Protein AF-0000000084267473 (afdb_homodimer)

Organism: NCBI:txid329571

Radius of gyration: 30.65 Å; Cα contacts (8 Å, |Δi|>4): 1221; chains: 2; bounding box: 69×88×75 Å

Foldseek 3Di:
DDAAEEEEEALDVVVVVVLCVLCVVDRHHYHYHNDLVSVVVCVVPDPHQEYEAEQDDPPQGRLNSLLVQCVDPVRVLRAYEYEYQDPDPVVVVSCVVSPHPHYAHPVGDSVVSNVVVVVSSVSSVVVVLVVVLVVLLVLLVVLLVVVLVVLVVLLVVLVVVLPDPPADPVNNVVSVVSNVLSVVVNVLSVVVNVQSVPCPPLARDADWDWDQVVVLVVVLCVSCVVVLVVLLEAEAEAEDPRPGTAIGRSSLVSLLVNLVVVVQSVQAHGNYYWYWYKDADPVAWIKIKIWHQGQEDDPVCFVVLLPRPPPVPPDDPPSNSRSSSVSSQSRLVNQVKGWTWDADPPGTIMIMIIGGRPPD/DDAAEEEEEALDVVVVVVLCVLCVVDRHHYHYHNDLVSVVVCVVPDPHQEYEAEQDDPPQGRLNSLLVQCVDPVRVLRAYEYEYQDPDPVVVVSCVVSPHPHYAHPVGDSVVSNVVVVVSSVSSVVVVLVVVLVVLLVLLVVLLVVVLVVLVVLLVVLVVVLPDPPADPVNNVVSVVSNVLSVVVNVLSVVVNVQSVQCPSLARDADWDWDQVVVLVVVLCVSCVVVLVVLLEAEAEAEDPRPGTAIGRSSLVSLLVNLVVVVQSVQAHGNYYWYWYKDADPVAWIKIKIWHQGQFDDPVCFVVLLPRPPPVPPDDPPSNSRSSNVSSQSRLVSQVKGWTWDADPPGTIMIMIIGGHPPD

Sequence (720 aa):
MNQPSILVVDDQPRNFDVLESLLSSQNYELHYASSGQEALESLEIIPLDLILLDVMMPEMDGIEVCSRIKANPQWQSIPIIMVTALTEKEDLALCLSAGADDFLSKPVNGLELRARVHSMLRIKQQYDNLQTLLKLREDLVKMLVHDLRNPLAGILLGLEMLTHPKLSPEAKQEKIVTIKLSGQKLSGLIDDLLLMARIESGKIALNLSPVNLGNMLRELVKDFEFNASQKKIEIITQIPDFDGTIKIDQAMCQRVLDNLLSNSIKFSPQESQIIISAEHLPEGGTKIKIADYGQGVPDNLKQCIFEKYEIGTLMQGVSQIGLGLAFCKMIVEAHGGTIRVENNQPQGAIFEITFPNNITMNQPSILVVDDQPRNFDVLESLLSSQNYELHYASSGQEALESLEIIPLDLILLDVMMPEMDGIEVCSRIKANPQWQSIPIIMVTALTEKEDLALCLSAGADDFLSKPVNGLELRARVHSMLRIKQQYDNLQTLLKLREDLVKMLVHDLRNPLAGILLGLEMLTHPKLSPEAKQEKIVTIKLSGQKLSGLIDDLLLMARIESGKIALNLSPVNLGNMLRELVKDFEFNASQKKIEIITQIPDFDGTIKIDQAMCQRVLDNLLSNSIKFSPQESQIIISAEHLPEGGTKIKIADYGQGVPDNLKQCIFEKYEIGTLMQGVSQIGLGLAFCKMIVEAHGGTIRVENNQPQGAIFEITFPNNIT

Solvent-accessible surface area (backbone atoms only — not comparable to full-atom values): 37744 Å² total; per-residue (Å²): 129,84,66,48,27,34,37,39,32,39,65,49,64,68,60,50,54,51,53,47,61,57,46,56,92,47,78,61,45,79,43,80,22,58,39,38,68,47,40,58,54,42,62,76,76,42,86,63,44,32,35,42,32,31,40,87,38,76,98,44,25,25,48,59,43,41,32,55,38,51,69,31,84,88,44,40,72,44,41,32,34,35,41,28,73,64,81,50,71,66,50,54,51,47,38,46,74,26,58,35,54,43,74,42,56,58,81,73,51,49,69,59,50,52,49,50,51,51,28,46,44,50,51,36,48,55,49,48,51,51,50,50,49,50,49,48,47,25,50,50,45,47,50,49,41,56,58,42,47,52,32,50,50,48,31,53,52,38,53,57,53,64,69,42,84,86,58,50,72,66,57,44,51,52,41,50,52,52,28,50,51,24,50,52,50,38,52,53,51,44,53,47,50,48,52,50,46,48,56,38,106,80,46,54,86,70,66,68,37,79,36,49,56,49,62,51,52,52,51,50,50,60,72,42,43,63,68,30,46,76,45,46,30,45,78,45,75,50,62,60,89,55,86,51,63,45,53,37,31,61,71,60,51,48,48,38,50,49,50,53,50,52,49,38,56,70,50,28,53,69,68,38,54,33,41,38,35,44,46,75,41,91,90,49,24,39,36,38,36,43,33,24,51,20,84,44,68,59,80,90,41,50,71,44,46,40,35,68,72,55,31,57,75,72,42,83,90,47,66,73,58,21,54,54,38,18,49,33,39,52,56,34,41,55,61,64,24,47,67,51,63,43,77,28,82,95,42,6,28,28,39,36,39,36,38,50,59,49,74,123,130,84,67,49,27,34,37,38,32,39,65,50,67,67,59,51,54,52,52,49,60,57,46,57,90,47,79,62,44,78,42,82,22,60,38,38,68,48,42,59,54,45,61,75,75,44,85,62,44,33,35,40,32,30,41,88,40,75,100,43,26,27,50,58,42,41,32,55,38,50,70,30,85,90,42,39,73,44,40,31,34,35,40,27,71,65,79,50,71,67,49,54,53,49,38,44,74,24,60,36,56,42,74,42,56,58,82,74,49,48,69,59,49,52,48,50,52,51,27,45,43,51,53,35,47,56,48,46,51,51,51,49,48,49,50,49,48,25,51,49,44,46,49,49,40,57,58,42,47,52,30,48,50,47,32,54,52,38,54,58,53,64,69,40,85,85,58,50,73,67,57,45,51,53,41,51,51,51,27,51,51,24,49,52,52,36,51,53,52,45,53,46,50,48,53,51,46,48,55,40,103,81,47,51,84,69,67,66,38,79,36,49,55,48,61,51,52,52,52,50,50,61,71,41,43,64,67,30,47,75,44,48,31,46,78,44,76,52,62,60,90,53,87,52,62,45,52,39,32,60,70,60,50,47,48,39,50,50,50,53,51,51,49,38,56,69,49,27,53,69,68,39,56,33,42,38,34,44,46,74,42,90,90,49,25,40,37,38,36,43,33,25,51,20,86,44,68,61,81,90,42,52,72,44,45,41,35,71,72,54,30,57,75,72,41,84,89,50,65,73,58,21,52,54,36,19,47,32,38,52,55,34,42,51,60,62,22,45,68,51,64,44,77,28,82,94,41,5,28,27,40,36,37,36,36,50,60,48,72,126

Nearest PDB structures (foldseek):
  6rh1-assembly1_C  TM=9.677E-01  e=1.846E-10  Thermotoga maritima
  3t6k-assembly2_B  TM=9.627E-01  e=5.457E-10  Chloroflexus aurantiacus J-10-fl
  4h60-assembly1_A  TM=9.329E-01  e=5.660E-09  Vibrio cholerae O395
  8wiw-assembly1_h  TM=9.466E-01  e=1.188E-08  Salmonella enterica subsp. enterica serovar Typhimurium str. LT2
  4hnr-assembly1_A  TM=9.236E-01  e=1.258E-08  Vibrio cholerae

Secondary structure (DSSP, 8-state):
-PPPEEEEE-S-HHHHHHHHHHTTTS--EEEEESSHHHHHHHHHHS--SEEEEES--SSS-HHHHHHHHHHSTTTTTS-EEEEES--SHHHHHHHHHHT-SEEEESSPPHHHHHHHHHHHHHHHHHHHHHHHHHHHHHHHHHHHHHHHHHHHHHHHHHHHHHT-TT--HHHHHHHHHHHHHHHHHHHHHHHHHHHHHH-BTTB-----EEEEHHHHHHHHHHHHHHHHHHTTPEEEEE-----SEEEE-HHHHHHHHHHHHHHHHHHSPTT-EEEEEEEE-TTS-EEEEEE--SS---GGGTTGGGSTTHHHHHSTT--SHHHHHHHHHHHHHHTT-EEEEEE-SSS-EEEEEEE-----/-PPPEEEEE-SSHHHHHHHHHHTTTS--EEEEESSHHHHHHHHHHS--SEEEEES--SSS-HHHHHHHHHHSTTTTTS-EEEEES--SHHHHHHHHHTT-SEEEESSPPHHHHHHHHHHHHHHHHHHHHHHHHHHHHHHHHHHHHHHHHHHHHHHHHHHHHHT-TT--HHHHHHHHHHHHHHHHHHHHHHHHHHHHHT-BTTB-----EEEEHHHHHHHHHHHHHHHHHHTT-EEEEE-----SEEEE-HHHHHHHHHHHHHHHHHHSPTT-EEEEEEEE-TTS-EEEEEE--SS---GGGTTGGGSTTHHHHHSTT--SHHHHHHHHHHHHHHTT-EEEEEE-SSS-EEEEEEE-----

pLDDT: mean 84.27, std 13.24, range [34.56, 98.38]

InterPro domains:
  IPR001789 Signal transduction response regulator, receiver domain [PF00072] (6-117)
  IPR001789 Signal transduction response regulator, receiver domain [PS50110] (5-121)
  IPR001789 Signal transduction response regulator, receiver domain [SM00448] (4-117)
  IPR003594 Histidine kinase/HSP90-like ATPase domain [PF02518] (249-357)
  IPR003594 Histidine kinase/HSP90-like ATPase domain [SM00387] (248-359)
  IPR003661 Signal transduction histidine kinase, dimerisation/phosphoacceptor domain [PF00512] (137-202)
  IPR003661 Signal transduction histidine kinase, dimerisation/phosphoacceptor domain [SM00388] (136-202)
  IPR003661 Signal transduction histidine kinase, dimerisation/phosphoacceptor domain [cd00082] (134-198)
  IPR004358 Signal transduction histidine kinase-related protein, C-terminal [PR00344] (286-300)
  IPR004358 Signal transduction histidine kinase-related protein, C-terminal [PR00344] (319-337)
  IPR004358 Signal transduction histidine kinase-related protein, C-terminal [PR00344] (343-356)
  IPR005467 Histidine kinase domain [PS50109] (143-359)
  IPR011006 CheY-like superfamily [SSF52172] (2-135)
  IPR036097 Signal transduction histidine kinase, dimerisation/phosphoacceptor domain superfamily [SSF47384] (122-203)
  IPR036890 Histidine kinase/HSP90-like ATPase superfamily [G3DSA:3.30.565.10] (207-359)
  IPR036890 Histidine kinase/HSP90-like ATPase superfamily [SSF55874] (191-356)

Structure (mmCIF, N/CA/C/O backbone):
data_AF-0000000084267473-model_v1
#
loop_
_entity.id
_entity.type
_entity.pdbx_description
1 polymer 'histidine kinase'
#
loop_
_atom_site.group_PDB
_atom_site.id
_atom_site.type_symbol
_atom_site.label_atom_id
_atom_site.label_alt_id
_atom_site.label_comp_id
_atom_site.label_asym_id
_atom_site.label_entity_id
_atom_site.label_seq_id
_atom_site.pdbx_PDB_ins_code
_atom_site.Cartn_x
_atom_site.Cartn_y
_atom_site.Cartn_z
_atom_site.occupancy
_atom_site.B_iso_or_equiv
_atom_site.auth_seq_id
_atom_site.auth_comp_id
_atom_site.auth_asym_id
_atom_site.auth_atom_id
_atom_site.pdbx_PDB_model_num
ATOM 1 N N . MET A 1 1 ? -15.82 -16.359 3.834 1 48.78 1 MET A N 1
ATOM 2 C CA . MET A 1 1 ? -14.906 -16.344 2.695 1 48.78 1 MET A CA 1
ATOM 3 C C . MET A 1 1 ? -15.68 -16.203 1.385 1 48.78 1 MET A C 1
ATOM 5 O O . MET A 1 1 ? -16.719 -16.859 1.199 1 48.78 1 MET A O 1
ATOM 9 N N . ASN A 1 2 ? -15.484 -15.07 0.646 1 67.25 2 ASN A N 1
ATOM 10 C CA . ASN A 1 2 ? -16.266 -14.836 -0.567 1 67.25 2 ASN A CA 1
ATOM 11 C C . ASN A 1 2 ? -16.078 -15.961 -1.578 1 67.25 2 ASN A C 1
ATOM 13 O O . ASN A 1 2 ? -15.016 -16.578 -1.631 1 67.25 2 ASN A O 1
ATOM 17 N N . GLN A 1 3 ? -17.234 -16.531 -2.012 1 88.81 3 GLN A N 1
ATOM 18 C CA . GLN A 1 3 ? -17.297 -17.562 -3.049 1 88.81 3 GLN A CA 1
ATOM 19 C C . GLN A 1 3 ? -16.531 -17.125 -4.297 1 88.81 3 GLN A C 1
ATOM 21 O O . GLN A 1 3 ? -16.891 -16.141 -4.938 1 88.81 3 GLN A O 1
ATOM 26 N N . PRO A 1 4 ? -15.422 -17.922 -4.598 1 94.44 4 PRO A N 1
ATOM 27 C CA . PRO A 1 4 ? -14.648 -17.5 -5.77 1 94.44 4 PRO A CA 1
ATOM 28 C C . PRO A 1 4 ? -15.438 -17.625 -7.074 1 94.44 4 PRO A C 1
ATOM 30 O O . PRO A 1 4 ? -16.203 -18.562 -7.25 1 94.44 4 PRO A O 1
ATOM 33 N N . SER A 1 5 ? -15.32 -16.688 -7.914 1 96.5 5 SER A N 1
ATOM 34 C CA . SER A 1 5 ? -15.969 -16.656 -9.219 1 96.5 5 SER A CA 1
ATOM 35 C C . SER A 1 5 ? -15.031 -17.141 -10.32 1 96.5 5 SER A C 1
ATOM 37 O O . SER A 1 5 ? -13.945 -16.578 -10.508 1 96.5 5 SER A O 1
ATOM 39 N N . ILE A 1 6 ? -15.5 -18.219 -11.07 1 97.94 6 ILE A N 1
ATOM 40 C CA . ILE A 1 6 ? -14.664 -18.828 -12.109 1 97.94 6 ILE A CA 1
ATOM 41 C C . ILE A 1 6 ? -15.375 -18.734 -13.453 1 97.94 6 ILE A C 1
ATOM 43 O O . ILE A 1 6 ? -16.547 -19.062 -13.57 1 97.94 6 ILE A O 1
ATOM 47 N N . LEU A 1 7 ? -14.68 -18.219 -14.43 1 98.38 7 LEU A N 1
ATOM 48 C CA . LEU A 1 7 ? -15.203 -18.172 -15.789 1 98.38 7 LEU A CA 1
ATOM 49 C C . LEU A 1 7 ? -14.656 -19.328 -16.625 1 98.38 7 LEU A C 1
ATOM 51 O O . LEU A 1 7 ? -13.445 -19.516 -16.703 1 98.38 7 LEU A O 1
ATOM 55 N N . VAL A 1 8 ? -15.578 -20.094 -17.172 1 98.19 8 VAL A N 1
ATOM 56 C CA . VAL A 1 8 ? -15.219 -21.156 -18.109 1 98.19 8 VAL A CA 1
ATOM 57 C C . VAL A 1 8 ? -15.492 -20.703 -19.531 1 98.19 8 VAL A C 1
ATOM 59 O O . VAL A 1 8 ? -16.625 -20.359 -19.875 1 98.19 8 VAL A O 1
ATOM 62 N N . VAL A 1 9 ? -14.43 -20.672 -20.328 1 98.19 9 VAL A N 1
ATOM 63 C CA . VAL A 1 9 ? -14.547 -20.219 -21.719 1 98.19 9 VAL A CA 1
ATOM 64 C C . VAL A 1 9 ? -14.297 -21.391 -22.656 1 98.19 9 VAL A C 1
ATOM 66 O O . VAL A 1 9 ? -13.172 -21.891 -22.766 1 98.19 9 VAL A O 1
ATOM 69 N N . ASP A 1 10 ? -15.297 -21.781 -23.328 1 96.94 10 ASP A N 1
ATOM 70 C CA . ASP A 1 10 ? -15.266 -22.922 -24.234 1 96.94 10 ASP A CA 1
ATOM 71 C C . ASP A 1 10 ? -16.375 -22.844 -25.266 1 96.94 10 ASP A C 1
ATOM 73 O O . ASP A 1 10 ? -17.531 -22.562 -24.922 1 96.94 10 ASP A O 1
ATOM 77 N N . ASP A 1 11 ? -16.016 -23.094 -26.5 1 96.12 11 ASP A N 1
ATOM 78 C CA . ASP A 1 11 ? -17.031 -22.953 -27.547 1 96.12 11 ASP A CA 1
ATOM 79 C C . ASP A 1 11 ? -17.969 -24.156 -27.562 1 96.12 11 ASP A C 1
ATOM 81 O O . ASP A 1 11 ? -19 -24.141 -28.25 1 96.12 11 ASP A O 1
ATOM 85 N N . GLN A 1 12 ? -17.641 -25.25 -26.875 1 95 12 GLN A N 1
ATOM 86 C CA . GLN A 1 12 ? -18.484 -26.438 -26.75 1 95 12 GLN A CA 1
ATOM 87 C C . GLN A 1 12 ? -19.125 -26.516 -25.375 1 95 12 GLN A C 1
ATOM 89 O O . GLN A 1 12 ? -18.469 -26.875 -24.391 1 95 12 GLN A O 1
ATOM 94 N N . PRO A 1 13 ? -20.375 -26.297 -25.25 1 94.81 13 PRO A N 1
ATOM 95 C CA . PRO A 1 13 ? -21.062 -26.281 -23.969 1 94.81 13 PRO A CA 1
ATOM 96 C C . PRO A 1 13 ? -20.859 -27.562 -23.172 1 94.81 13 PRO A C 1
ATOM 98 O O . PRO A 1 13 ? -20.875 -27.547 -21.938 1 94.81 13 PRO A O 1
ATOM 101 N N . ARG A 1 14 ? -20.734 -28.688 -23.859 1 94.56 14 ARG A N 1
ATOM 102 C CA . ARG A 1 14 ? -20.547 -29.969 -23.188 1 94.56 14 ARG A CA 1
ATOM 103 C C . ARG A 1 14 ? -19.312 -29.938 -22.297 1 94.56 14 ARG A C 1
ATOM 105 O O . ARG A 1 14 ? -19.281 -30.562 -21.234 1 94.56 14 ARG A O 1
ATOM 112 N N . ASN A 1 15 ? -18.297 -29.234 -22.75 1 94.5 15 ASN A N 1
ATOM 113 C CA . ASN A 1 15 ? -17.078 -29.125 -21.953 1 94.5 15 ASN A CA 1
ATOM 114 C C . ASN A 1 15 ? -17.328 -28.359 -20.656 1 94.5 15 ASN A C 1
ATOM 116 O O . ASN A 1 15 ? -16.734 -28.672 -19.625 1 94.5 15 ASN A O 1
ATOM 120 N N . PHE A 1 16 ? -18.219 -27.422 -20.703 1 94.62 16 PHE A N 1
ATOM 121 C CA . PHE A 1 16 ? -18.609 -26.703 -19.484 1 94.62 16 PHE A CA 1
ATOM 122 C C . PHE A 1 16 ? -19.266 -27.656 -18.484 1 94.62 16 PHE A C 1
ATOM 124 O O . PHE A 1 16 ? -18.969 -27.609 -17.297 1 94.62 16 PHE A O 1
ATOM 131 N N . ASP A 1 17 ? -20.125 -28.469 -18.984 1 95.06 17 ASP A N 1
ATOM 132 C CA . ASP A 1 17 ? -20.828 -29.406 -18.125 1 95.06 17 ASP A CA 1
ATOM 133 C C . ASP A 1 17 ? -19.859 -30.328 -17.391 1 95.06 17 ASP A C 1
ATOM 135 O O . ASP A 1 17 ? -20.047 -30.609 -16.203 1 95.06 17 ASP A O 1
ATOM 139 N N . VAL A 1 18 ? -18.891 -30.766 -18.188 1 95.5 18 VAL A N 1
ATOM 140 C CA . VAL A 1 18 ? -17.891 -31.656 -17.625 1 95.5 18 VAL A CA 1
ATOM 141 C C . VAL A 1 18 ? -17.141 -30.938 -16.5 1 95.5 18 VAL A C 1
ATOM 143 O O . VAL A 1 18 ? -17 -31.484 -15.398 1 95.5 18 VAL A O 1
ATOM 146 N N . LEU A 1 19 ? -16.656 -29.734 -16.75 1 95.44 19 LEU A N 1
ATOM 147 C CA . LEU A 1 19 ? -15.891 -28.969 -15.766 1 95.44 19 LEU A CA 1
ATOM 148 C C . LEU A 1 19 ? -16.75 -28.656 -14.539 1 95.44 19 LEU A C 1
ATOM 150 O O . LEU A 1 19 ? -16.266 -28.719 -13.406 1 95.44 19 LEU A O 1
ATOM 154 N N . GLU A 1 20 ? -17.938 -28.297 -14.781 1 95 20 GLU A N 1
ATOM 155 C CA . GLU A 1 20 ? -18.859 -28.016 -13.695 1 95 20 GLU A CA 1
ATOM 156 C C . GLU A 1 20 ? -19.047 -29.219 -12.789 1 95 20 GLU A C 1
ATOM 158 O O . GLU A 1 20 ? -19.047 -29.094 -11.562 1 95 20 GLU A O 1
ATOM 163 N N . SER A 1 21 ? -19.188 -30.359 -13.422 1 95.31 21 SER A N 1
ATOM 164 C CA . SER A 1 21 ? -19.359 -31.594 -12.664 1 95.31 21 SER A CA 1
ATOM 165 C C . SER A 1 21 ? -18.125 -31.922 -11.844 1 95.31 21 SER A C 1
ATOM 167 O O . SER A 1 21 ? -18.234 -32.312 -10.672 1 95.31 21 SER A O 1
ATOM 169 N N . LEU A 1 22 ? -16.969 -31.719 -12.461 1 94.38 22 LEU A N 1
ATOM 170 C CA . LEU A 1 22 ? -15.711 -32.031 -11.797 1 94.38 22 LEU A CA 1
ATOM 171 C C . LEU A 1 22 ? -15.445 -31.078 -10.641 1 94.38 22 LEU A C 1
ATOM 173 O O . LEU A 1 22 ? -14.75 -31.438 -9.68 1 94.38 22 LEU A O 1
ATOM 177 N N . LEU A 1 23 ? -16.062 -29.859 -10.688 1 94.69 23 LEU A N 1
ATOM 178 C CA . LEU A 1 23 ? -15.812 -28.844 -9.672 1 94.69 23 LEU A CA 1
ATOM 179 C C . LEU A 1 23 ? -17.016 -28.719 -8.727 1 94.69 23 LEU A C 1
ATOM 181 O O . LEU A 1 23 ? -17.047 -27.828 -7.879 1 94.69 23 LEU A O 1
ATOM 185 N N . SER A 1 24 ? -18 -29.531 -8.82 1 88.69 24 SER A N 1
ATOM 186 C CA . SER A 1 24 ? -19.281 -29.406 -8.148 1 88.69 24 SER A CA 1
ATOM 187 C C . SER A 1 24 ? -19.125 -29.5 -6.633 1 88.69 24 SER A C 1
ATOM 189 O O . SER A 1 24 ? -19.922 -28.938 -5.883 1 88.69 24 SER A O 1
ATOM 191 N N . SER A 1 25 ? -18.141 -30.172 -6.145 1 86.06 25 SER A N 1
ATOM 192 C CA . SER A 1 25 ? -17.953 -30.375 -4.711 1 86.06 25 SER A CA 1
ATOM 193 C C . SER A 1 25 ? -17.344 -29.141 -4.051 1 86.06 25 SER A C 1
ATOM 195 O O . SER A 1 25 ? -17.266 -29.062 -2.822 1 86.06 25 SER A O 1
ATOM 197 N N . GLN A 1 26 ? -17.016 -28.25 -4.887 1 83.38 26 GLN A N 1
ATOM 198 C CA . GLN A 1 26 ? -16.375 -27.047 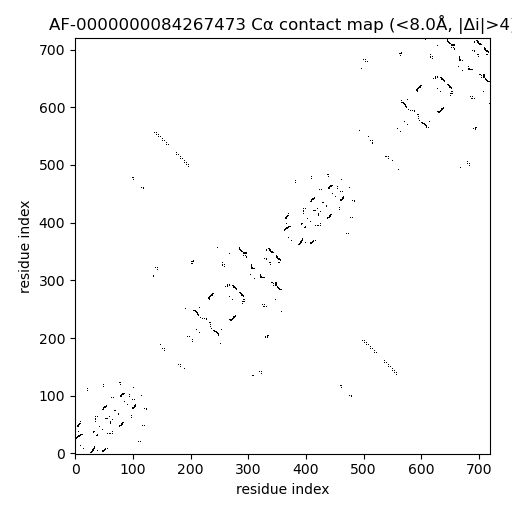-4.379 1 83.38 26 GLN A CA 1
ATOM 199 C C . GLN A 1 26 ? -17.344 -25.875 -4.328 1 83.38 26 GLN A C 1
ATOM 201 O O . GLN A 1 26 ? -18.375 -25.891 -4.996 1 83.38 26 GLN A O 1
ATOM 206 N N . ASN A 1 27 ? -17.094 -24.953 -3.48 1 89.94 27 ASN A N 1
ATOM 207 C CA . ASN A 1 27 ? -17.938 -23.766 -3.336 1 89.94 27 ASN A CA 1
ATOM 208 C C . ASN A 1 27 ? -17.484 -22.641 -4.27 1 89.94 27 ASN A C 1
ATOM 210 O O . ASN A 1 27 ? -17.062 -21.578 -3.812 1 89.94 27 ASN A O 1
ATOM 214 N N . TYR A 1 28 ? -17.625 -22.984 -5.641 1 94.75 28 TYR A N 1
ATOM 215 C CA . TYR A 1 28 ? -17.266 -22 -6.645 1 94.75 28 TYR A CA 1
ATOM 216 C C . TYR A 1 28 ? -18.5 -21.5 -7.383 1 94.75 28 TYR A C 1
ATOM 218 O O . TYR A 1 28 ? -19.469 -22.234 -7.555 1 94.75 28 TYR A O 1
ATOM 226 N N . GLU A 1 29 ? -18.531 -20.234 -7.672 1 95.62 29 GLU A N 1
ATOM 227 C CA . GLU A 1 29 ? -19.5 -19.688 -8.617 1 95.62 29 GLU A CA 1
ATOM 228 C C . GLU A 1 29 ? -18.984 -19.766 -10.047 1 95.62 29 GLU A C 1
ATOM 230 O O . GLU A 1 29 ? -18.047 -19.047 -10.414 1 95.62 29 GLU A O 1
ATOM 235 N N . LEU A 1 30 ? -19.641 -20.609 -10.859 1 96.5 30 LEU A N 1
ATOM 236 C CA . LEU A 1 30 ? -19.156 -20.828 -12.219 1 96.5 30 LEU A CA 1
ATOM 237 C C . LEU A 1 30 ? -19.938 -19.984 -13.219 1 96.5 30 LEU A C 1
ATOM 239 O O . LEU A 1 30 ? -21.156 -19.875 -13.117 1 96.5 30 LEU A O 1
ATOM 243 N N . HIS A 1 31 ? -19.234 -19.359 -14.078 1 96.81 31 HIS A N 1
ATOM 244 C CA . HIS A 1 31 ? -19.781 -18.625 -15.211 1 96.81 31 HIS A CA 1
ATOM 245 C C . HIS A 1 31 ? -19.328 -19.219 -16.531 1 96.81 31 HIS A C 1
ATOM 247 O O . HIS A 1 31 ? -18.281 -19.875 -16.594 1 96.81 31 HIS A O 1
ATOM 253 N N . TYR A 1 32 ? -20.172 -19.031 -17.609 1 97.5 32 TYR A N 1
ATOM 254 C CA . TYR A 1 32 ? -19.859 -19.641 -18.891 1 97.5 32 TYR A CA 1
ATOM 255 C C . TYR A 1 32 ? -19.797 -18.594 -19.984 1 97.5 32 TYR A C 1
ATOM 257 O O . TYR A 1 32 ? -20.641 -17.688 -20.031 1 97.5 32 TYR A O 1
ATOM 265 N N . ALA A 1 33 ? -18.766 -18.562 -20.781 1 97.69 33 ALA A N 1
ATOM 266 C CA . ALA A 1 33 ? -18.656 -17.828 -22.031 1 97.69 33 ALA A CA 1
ATOM 267 C C . ALA A 1 33 ? -18.375 -18.75 -23.203 1 97.69 33 ALA A C 1
ATOM 269 O O . ALA A 1 33 ? -17.453 -19.578 -23.141 1 97.69 33 ALA A O 1
ATOM 270 N N . SER A 1 34 ? -19.047 -18.578 -24.344 1 97.25 34 SER A N 1
ATOM 271 C CA . SER A 1 34 ? -18.953 -19.516 -25.453 1 97.25 34 SER A CA 1
ATOM 272 C C . SER A 1 34 ? -17.953 -19.031 -26.5 1 97.25 34 SER A C 1
ATOM 274 O O . SER A 1 34 ? -17.734 -19.719 -27.5 1 97.25 34 SER A O 1
ATOM 276 N N . SER A 1 35 ? -17.453 -17.891 -26.297 1 97.06 35 SER A N 1
ATOM 277 C CA . SER A 1 35 ? -16.5 -17.328 -27.234 1 97.06 35 SER A CA 1
ATOM 278 C C . SER A 1 35 ? -15.516 -16.375 -26.547 1 97.06 35 SER A C 1
ATOM 280 O O . SER A 1 35 ? -15.727 -15.984 -25.406 1 97.06 35 SER A O 1
ATOM 282 N N . GLY A 1 36 ? -14.43 -16.125 -27.281 1 97.12 36 GLY A N 1
ATOM 283 C CA . GLY A 1 36 ? -13.477 -15.156 -26.766 1 97.12 36 GLY A CA 1
ATOM 284 C C . GLY A 1 36 ? -14.078 -13.797 -26.5 1 97.12 36 GLY A C 1
ATOM 285 O O . GLY A 1 36 ? -13.797 -13.172 -25.484 1 97.12 36 GLY A O 1
ATOM 286 N N . GLN A 1 37 ? -14.836 -13.375 -27.406 1 96.5 37 GLN A N 1
ATOM 287 C CA . GLN A 1 37 ? -15.492 -12.078 -27.266 1 96.5 37 GLN A CA 1
ATOM 288 C C . GLN A 1 37 ? -16.391 -12.055 -26.031 1 96.5 37 GLN A C 1
ATOM 290 O O . GLN A 1 37 ? -16.375 -11.086 -25.266 1 96.5 37 GLN A O 1
ATOM 295 N N . GLU A 1 38 ? -17.141 -13.07 -25.844 1 96.75 38 GLU A N 1
ATOM 296 C CA . GLU A 1 38 ? -18.016 -13.156 -24.672 1 96.75 38 GLU A CA 1
ATOM 297 C C . GLU A 1 38 ? -17.203 -13.164 -23.375 1 96.75 38 GLU A C 1
ATOM 299 O O . GLU A 1 38 ? -17.656 -12.625 -22.375 1 96.75 38 GLU A O 1
ATOM 304 N N . ALA A 1 39 ? -16.109 -13.828 -23.438 1 97.56 39 ALA A N 1
ATOM 305 C CA . ALA A 1 39 ? -15.227 -13.859 -22.281 1 97.56 39 ALA A CA 1
ATOM 306 C C . ALA A 1 39 ? -14.797 -12.453 -21.875 1 97.56 39 ALA A C 1
ATOM 308 O O . ALA A 1 39 ? -14.891 -12.078 -20.703 1 97.56 39 ALA A O 1
ATOM 309 N N . LEU A 1 40 ? -14.352 -11.648 -22.812 1 96.94 40 LEU A N 1
ATOM 310 C CA . LEU A 1 40 ? -13.906 -10.281 -22.562 1 96.94 40 LEU A CA 1
ATOM 311 C C . LEU A 1 40 ? -15.047 -9.422 -22.047 1 96.94 40 LEU A C 1
ATOM 313 O O . LEU A 1 40 ? -14.859 -8.594 -21.156 1 96.94 40 LEU A O 1
ATOM 317 N N . GLU A 1 41 ? -16.234 -9.648 -22.562 1 96.25 41 GLU A N 1
ATOM 318 C CA . GLU A 1 41 ? -17.406 -8.922 -22.094 1 96.25 41 GLU A CA 1
ATOM 319 C C . GLU A 1 41 ? -17.734 -9.273 -20.641 1 96.25 41 GLU A C 1
ATOM 321 O O . GLU A 1 41 ? -18.125 -8.406 -19.859 1 96.25 41 GLU A O 1
ATOM 326 N N . SER A 1 42 ? -17.594 -10.562 -20.312 1 96.56 42 SER A N 1
ATOM 327 C CA . SER A 1 42 ? -17.859 -11.016 -18.953 1 96.56 42 SER A CA 1
ATOM 328 C C . SER A 1 42 ? -16.953 -10.32 -17.953 1 96.56 42 SER A C 1
ATOM 330 O O . SER A 1 42 ? -17.375 -9.992 -16.844 1 96.56 42 SER A O 1
ATOM 332 N N . LEU A 1 43 ? -15.695 -10.094 -18.312 1 95.69 43 LEU A N 1
ATOM 333 C CA . LEU A 1 43 ? -14.695 -9.477 -17.453 1 95.69 43 LEU A CA 1
ATOM 334 C C . LEU A 1 43 ? -15.086 -8.039 -17.109 1 95.69 43 LEU A C 1
ATOM 336 O O . LEU A 1 43 ? -14.711 -7.527 -16.047 1 95.69 43 LEU A O 1
ATOM 340 N N . GLU A 1 44 ? -15.82 -7.418 -17.969 1 92.38 44 GLU A N 1
ATOM 341 C CA . GLU A 1 44 ? -16.266 -6.039 -17.75 1 92.38 44 GLU A CA 1
ATOM 342 C C . GLU A 1 44 ? -17.406 -5.969 -16.75 1 92.38 44 GLU A C 1
ATOM 344 O O . GLU A 1 44 ? -17.609 -4.938 -16.109 1 92.38 44 GLU A O 1
ATOM 349 N N . ILE A 1 45 ? -18.125 -7.055 -16.609 1 91.94 45 ILE A N 1
ATOM 350 C CA . ILE A 1 45 ? -19.375 -7.012 -15.859 1 91.94 45 ILE A CA 1
ATOM 351 C C . ILE A 1 45 ? -19.203 -7.719 -14.516 1 91.94 45 ILE A C 1
ATOM 353 O O . ILE A 1 45 ? -19.781 -7.312 -13.516 1 91.94 45 ILE A O 1
ATOM 357 N N . ILE A 1 46 ? -18.453 -8.82 -14.523 1 91.94 46 ILE A N 1
ATOM 358 C CA . ILE A 1 46 ? -18.359 -9.68 -13.352 1 91.94 46 ILE A CA 1
ATOM 359 C C . ILE A 1 46 ? -16.922 -9.695 -12.836 1 91.94 46 ILE A C 1
ATOM 361 O O . ILE A 1 46 ? -15.977 -9.883 -13.602 1 91.94 46 ILE A O 1
ATOM 365 N N . PRO A 1 47 ? -16.766 -9.508 -11.555 1 91.88 47 PRO A N 1
ATOM 366 C CA . PRO A 1 47 ? -15.438 -9.719 -10.992 1 91.88 47 PRO A CA 1
ATOM 367 C C . PRO A 1 47 ? -15.047 -11.195 -10.938 1 91.88 47 PRO A C 1
ATOM 369 O O . PRO A 1 47 ? -15.703 -11.984 -10.25 1 91.88 47 PRO A O 1
ATOM 372 N N . LEU A 1 48 ? -14.039 -11.547 -11.641 1 96.31 48 LEU A N 1
ATOM 373 C CA . LEU A 1 48 ? -13.625 -12.945 -11.758 1 96.31 48 LEU A CA 1
ATOM 374 C C . LEU A 1 48 ? -12.352 -13.203 -10.969 1 96.31 48 LEU A C 1
ATOM 376 O O . LEU A 1 48 ? -11.469 -12.344 -10.906 1 96.31 48 LEU A O 1
ATOM 380 N N . ASP A 1 49 ? -12.297 -14.461 -10.438 1 96.75 49 ASP A N 1
ATOM 381 C CA . ASP A 1 49 ? -11.125 -14.828 -9.648 1 96.75 49 ASP A CA 1
ATOM 382 C C . ASP A 1 49 ? -10.211 -15.781 -10.422 1 96.75 49 ASP A C 1
ATOM 384 O O . ASP A 1 49 ? -9.039 -15.945 -10.086 1 96.75 49 ASP A O 1
ATOM 388 N N . LEU A 1 50 ? -10.773 -16.422 -11.375 1 98 50 LEU A N 1
ATOM 389 C CA . LEU A 1 50 ? -10.039 -17.391 -12.164 1 98 50 LEU A CA 1
ATOM 390 C C . LEU A 1 50 ? -10.727 -17.656 -13.5 1 98 50 LEU A C 1
ATOM 392 O O . LEU A 1 50 ? -11.953 -17.562 -13.594 1 98 50 LEU A O 1
ATOM 396 N N . ILE A 1 51 ? -9.938 -17.953 -14.516 1 98.31 51 ILE A N 1
ATOM 397 C CA . ILE A 1 51 ? -10.484 -18.25 -15.836 1 98.31 51 ILE A CA 1
ATOM 398 C C . ILE A 1 51 ? -9.969 -19.609 -16.312 1 98.31 51 ILE A C 1
ATOM 400 O O . ILE A 1 51 ? -8.758 -19.859 -16.297 1 98.31 51 ILE A O 1
ATOM 404 N N . LEU A 1 52 ? -10.859 -20.516 -16.625 1 98.06 52 LEU A N 1
ATOM 405 C CA . LEU A 1 52 ? -10.562 -21.719 -17.391 1 98.06 52 LEU A CA 1
ATOM 406 C C . LEU A 1 52 ? -10.805 -21.5 -18.875 1 98.06 52 LEU A C 1
ATOM 408 O O . LEU A 1 52 ? -11.945 -21.266 -19.297 1 98.06 52 LEU A O 1
ATOM 412 N N . LEU A 1 53 ? -9.75 -21.594 -19.641 1 97.38 53 LEU A N 1
ATOM 413 C CA . LEU A 1 53 ? -9.805 -21.078 -21 1 97.38 53 LEU A CA 1
ATOM 414 C C . LEU A 1 53 ? -9.422 -22.156 -22 1 97.38 53 LEU A C 1
ATOM 416 O O . LEU A 1 53 ? -8.297 -22.656 -21.984 1 97.38 53 LEU A O 1
ATOM 420 N N . ASP A 1 54 ? -10.32 -22.469 -22.875 1 95.25 54 ASP A N 1
ATOM 421 C CA . ASP A 1 54 ? -10.008 -23.359 -23.984 1 95.25 54 ASP A CA 1
ATOM 422 C C . ASP A 1 54 ? -9.109 -22.656 -25 1 95.25 54 ASP A C 1
ATOM 424 O O . ASP A 1 54 ? -9.289 -21.484 -25.297 1 95.25 54 ASP A O 1
ATOM 428 N N . VAL A 1 55 ? -8.211 -23.391 -25.562 1 92.81 55 VAL A N 1
ATOM 429 C CA . VAL A 1 55 ? -7.262 -22.828 -26.516 1 92.81 55 VAL A CA 1
ATOM 430 C C . VAL A 1 55 ? -7.898 -22.734 -27.906 1 92.81 55 VAL A C 1
ATOM 432 O O . VAL A 1 55 ? -7.816 -21.703 -28.562 1 92.81 55 VAL A O 1
ATOM 435 N N . MET A 1 56 ? -8.508 -23.844 -28.297 1 91.31 56 MET A N 1
ATOM 436 C CA . MET A 1 56 ? -9.031 -23.922 -29.656 1 91.31 56 MET A CA 1
ATOM 437 C C . MET A 1 56 ? -10.477 -23.438 -29.719 1 91.31 56 MET A C 1
ATOM 439 O O . MET A 1 56 ? -11.398 -24.203 -29.422 1 91.31 56 MET A O 1
ATOM 443 N N . MET A 1 57 ? -10.703 -22.266 -30.109 1 93.38 57 MET A N 1
ATOM 444 C CA . MET A 1 57 ? -12.016 -21.672 -30.328 1 93.38 57 MET A CA 1
ATOM 445 C C . MET A 1 57 ? -12.039 -20.906 -31.656 1 93.38 57 MET A C 1
ATOM 447 O O . MET A 1 57 ? -11.016 -20.391 -32.094 1 93.38 57 MET A O 1
ATOM 451 N N . PRO A 1 58 ? -13.242 -20.844 -32.25 1 93 58 PRO A N 1
ATOM 452 C CA . PRO A 1 58 ? -13.344 -20.109 -33.5 1 93 58 PRO A CA 1
ATOM 453 C C . PRO A 1 58 ? -13.227 -18.594 -33.312 1 93 58 PRO A C 1
ATOM 455 O O . PRO A 1 58 ? -13.484 -18.078 -32.219 1 93 58 PRO A O 1
ATOM 458 N N . GLU A 1 59 ? -12.781 -17.812 -34.406 1 92.56 59 GLU A N 1
ATOM 459 C CA . GLU A 1 59 ? -12.656 -16.359 -34.469 1 92.56 59 GLU A CA 1
ATOM 460 C C . GLU A 1 59 ? -11.531 -15.852 -33.594 1 92.56 59 GLU A C 1
ATOM 462 O O . GLU A 1 59 ? -10.391 -15.719 -34.031 1 92.56 59 GLU A O 1
ATOM 467 N N . MET A 1 60 ? -11.805 -15.805 -32.281 1 94.81 60 MET A N 1
ATOM 468 C CA . MET A 1 60 ? -10.797 -15.461 -31.281 1 94.81 60 MET A CA 1
ATOM 469 C C . MET A 1 60 ? -10.461 -16.672 -30.406 1 94.81 60 MET A C 1
ATOM 471 O O . MET A 1 60 ? -11.281 -17.125 -29.609 1 94.81 60 MET A O 1
ATOM 475 N N . ASP A 1 61 ? -9.234 -17.156 -30.625 1 93.94 61 ASP A N 1
ATOM 476 C CA . ASP A 1 61 ? -8.883 -18.391 -29.906 1 93.94 61 ASP A CA 1
ATOM 477 C C . ASP A 1 61 ? -8.406 -18.078 -28.484 1 93.94 61 ASP A C 1
ATOM 479 O O . ASP A 1 61 ? -8.289 -16.922 -28.109 1 93.94 61 ASP A O 1
ATOM 483 N N . GLY A 1 62 ? -8.195 -19.094 -27.75 1 94.94 62 GLY A N 1
ATOM 484 C CA . GLY A 1 62 ? -7.844 -18.953 -26.344 1 94.94 62 GLY A CA 1
ATOM 485 C C . GLY A 1 62 ? -6.539 -18.203 -26.125 1 94.94 62 GLY A C 1
ATOM 486 O O . GLY A 1 62 ? -6.383 -17.484 -25.141 1 94.94 62 GLY A O 1
ATOM 487 N N . ILE A 1 63 ? -5.578 -18.391 -27.016 1 93.5 63 ILE A N 1
ATOM 488 C CA . ILE A 1 63 ? -4.277 -17.75 -26.922 1 93.5 63 ILE A CA 1
ATOM 489 C C . ILE A 1 63 ? -4.441 -16.234 -27.047 1 93.5 63 ILE A C 1
ATOM 491 O O . ILE A 1 63 ? -3.877 -15.469 -26.25 1 93.5 63 ILE A O 1
ATOM 495 N N . GLU A 1 64 ? -5.188 -15.828 -27.969 1 95.25 64 GLU A N 1
ATOM 496 C CA . GLU A 1 64 ? -5.449 -14.406 -28.156 1 95.25 64 GLU A CA 1
ATOM 497 C C . GLU A 1 64 ? -6.199 -13.812 -26.969 1 95.25 64 GLU A C 1
ATOM 499 O O . GLU A 1 64 ? -5.879 -12.719 -26.5 1 95.25 64 GLU A O 1
ATOM 504 N N . VAL A 1 65 ? -7.203 -14.594 -26.5 1 96.94 65 VAL A N 1
ATOM 505 C CA . VAL A 1 65 ? -7.957 -14.141 -25.328 1 96.94 65 VAL A CA 1
ATOM 506 C C . VAL A 1 65 ? -7.008 -13.93 -24.156 1 96.94 65 VAL A C 1
ATOM 508 O O . VAL A 1 65 ? -7.047 -12.883 -23.5 1 96.94 65 VAL A O 1
ATOM 511 N N . CYS A 1 66 ? -6.184 -14.859 -23.906 1 96.44 66 CYS A N 1
ATOM 512 C CA . CYS A 1 66 ? -5.227 -14.812 -22.797 1 96.44 66 CYS A CA 1
ATOM 513 C C . CYS A 1 66 ? -4.324 -13.586 -22.906 1 96.44 66 CYS A C 1
ATOM 515 O O . CYS A 1 66 ? -4.152 -12.852 -21.938 1 96.44 66 CYS A O 1
ATOM 517 N N . SER A 1 67 ? -3.807 -13.375 -24.047 1 95.19 67 SER A N 1
ATOM 518 C CA . SER A 1 67 ? -2.908 -12.25 -24.281 1 95.19 67 SER A CA 1
ATOM 519 C C . SER A 1 67 ? -3.6 -10.922 -24 1 95.19 67 SER A C 1
ATOM 521 O O . SER A 1 67 ? -3.018 -10.039 -23.375 1 95.19 67 SER A O 1
ATOM 523 N N . ARG A 1 68 ? -4.77 -10.797 -24.406 1 95.44 68 ARG A N 1
ATOM 524 C CA . ARG A 1 68 ? -5.523 -9.562 -24.203 1 95.44 68 ARG A CA 1
ATOM 525 C C . ARG A 1 68 ? -5.801 -9.32 -22.734 1 95.44 68 ARG A C 1
ATOM 527 O O . ARG A 1 68 ? -5.695 -8.188 -22.25 1 95.44 68 ARG A O 1
ATOM 534 N N . ILE A 1 69 ? -6.141 -10.375 -22.062 1 95.75 69 ILE A N 1
ATOM 535 C CA . ILE A 1 69 ? -6.438 -10.258 -20.641 1 95.75 69 ILE A CA 1
ATOM 536 C C . ILE A 1 69 ? -5.18 -9.844 -19.875 1 95.75 69 ILE A C 1
ATOM 538 O O . ILE A 1 69 ? -5.211 -8.922 -19.062 1 95.75 69 ILE A O 1
ATOM 542 N N . LYS A 1 70 ? -4.062 -10.445 -20.203 1 93.06 70 LYS A N 1
ATOM 543 C CA . LYS A 1 70 ? -2.809 -10.227 -19.484 1 93.06 70 LYS A CA 1
ATOM 544 C C . LYS A 1 70 ? -2.211 -8.859 -19.828 1 93.06 70 LYS A C 1
ATOM 546 O O . LYS A 1 70 ? -1.388 -8.328 -19.078 1 93.06 70 LYS A O 1
ATOM 551 N N . ALA A 1 71 ? -2.648 -8.305 -20.922 1 90 71 ALA A N 1
ATOM 552 C CA . ALA A 1 71 ? -2.18 -6.984 -21.328 1 90 71 ALA A CA 1
ATOM 553 C C . ALA A 1 71 ? -2.973 -5.887 -20.625 1 90 71 ALA A C 1
ATOM 555 O O . ALA A 1 71 ? -2.564 -4.723 -20.625 1 90 71 ALA A O 1
ATOM 556 N N . ASN A 1 72 ? -4.074 -6.273 -20.078 1 90.19 72 ASN A N 1
ATOM 557 C CA . ASN A 1 72 ? -4.922 -5.309 -19.391 1 90.19 72 ASN A CA 1
ATOM 558 C C . ASN A 1 72 ? -4.598 -5.242 -17.906 1 90.19 72 ASN A C 1
ATOM 560 O O . ASN A 1 72 ? -4.777 -6.223 -17.172 1 90.19 72 ASN A O 1
ATOM 564 N N . PRO A 1 73 ? -4.172 -4.137 -17.422 1 81.56 73 PRO A N 1
ATOM 565 C CA . PRO A 1 73 ? -3.779 -4.004 -16.016 1 81.56 73 PRO A CA 1
ATOM 566 C C . PRO A 1 73 ? -4.914 -4.344 -15.055 1 81.56 73 PRO A C 1
ATOM 568 O O . PRO A 1 73 ? -4.66 -4.766 -13.922 1 81.56 73 PRO A O 1
ATOM 571 N N . GLN A 1 74 ? -6.09 -4.191 -15.531 1 84.75 74 GLN A N 1
ATOM 572 C CA . GLN A 1 74 ? -7.242 -4.457 -14.68 1 84.75 74 GLN A CA 1
ATOM 573 C C . GLN A 1 74 ? -7.449 -5.957 -14.484 1 84.75 74 GLN A C 1
ATOM 575 O O . GLN A 1 74 ? -7.945 -6.395 -13.445 1 84.75 74 GLN A O 1
ATOM 580 N N . TRP A 1 75 ? -7 -6.727 -15.539 1 93.44 75 TRP A N 1
ATOM 581 C CA . TRP A 1 75 ? -7.359 -8.141 -15.523 1 93.44 75 TRP A CA 1
ATOM 582 C C . TRP A 1 75 ? -6.113 -9.016 -15.422 1 93.44 75 TRP A C 1
ATOM 584 O O . TRP A 1 75 ? -6.211 -10.227 -15.195 1 93.44 75 TRP A O 1
ATOM 594 N N . GLN A 1 76 ? -4.969 -8.438 -15.508 1 90.44 76 GLN A N 1
ATOM 595 C CA . GLN A 1 76 ? -3.725 -9.188 -15.664 1 90.44 76 GLN A CA 1
ATOM 596 C C . GLN A 1 76 ? -3.465 -10.086 -14.453 1 90.44 76 GLN A C 1
ATOM 598 O O . GLN A 1 76 ? -2.787 -11.109 -14.57 1 90.44 76 GLN A O 1
ATOM 603 N N . SER A 1 77 ? -4.031 -9.742 -13.352 1 91 77 SER A N 1
ATOM 604 C CA . SER A 1 77 ? -3.758 -10.492 -12.133 1 91 77 SER A CA 1
ATOM 605 C C . SER A 1 77 ? -4.668 -11.711 -12.023 1 91 77 SER A C 1
ATOM 607 O O . SER A 1 77 ? -4.461 -12.57 -11.156 1 91 77 SER A O 1
ATOM 609 N N . ILE A 1 78 ? -5.672 -11.812 -12.852 1 95.56 78 ILE A N 1
ATOM 610 C CA . ILE A 1 78 ? -6.559 -12.977 -12.828 1 95.56 78 ILE A CA 1
ATOM 611 C C . ILE A 1 78 ? -5.828 -14.195 -13.391 1 95.56 78 ILE A C 1
ATOM 613 O O . ILE A 1 78 ? -5.383 -14.18 -14.539 1 95.56 78 ILE A O 1
ATOM 617 N N . P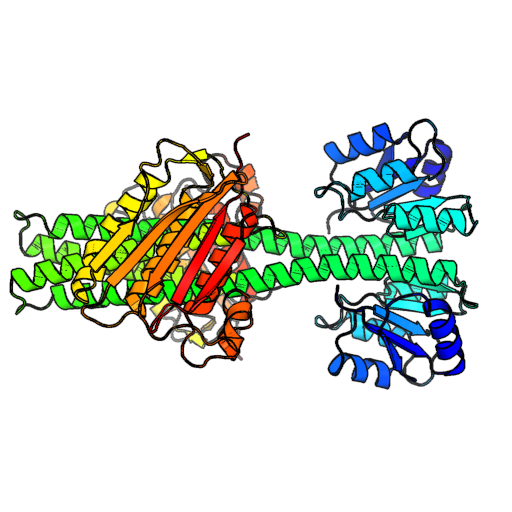RO A 1 79 ? -5.73 -15.211 -12.586 1 96.81 79 PRO A N 1
ATOM 618 C CA . PRO A 1 79 ? -5.074 -16.406 -13.109 1 96.81 79 PRO A CA 1
ATOM 619 C C . PRO A 1 79 ? -5.859 -17.062 -14.25 1 96.81 79 PRO A C 1
ATOM 621 O O . PRO A 1 79 ? -7.09 -17.109 -14.211 1 96.81 79 PRO A O 1
ATOM 624 N N . ILE A 1 80 ? -5.121 -17.516 -15.25 1 97.12 80 ILE A N 1
ATOM 625 C CA . ILE A 1 80 ? -5.711 -18.219 -16.375 1 97.12 80 ILE A CA 1
ATOM 626 C C . ILE A 1 80 ? -5.125 -19.625 -16.484 1 97.12 80 ILE A C 1
ATOM 628 O O . ILE A 1 80 ? -3.904 -19.781 -16.594 1 97.12 80 ILE A O 1
ATOM 632 N N . ILE A 1 81 ? -5.98 -20.609 -16.406 1 95.62 81 ILE A N 1
ATOM 633 C CA . ILE A 1 81 ? -5.602 -21.984 -16.688 1 95.62 81 ILE A CA 1
ATOM 634 C C . ILE A 1 81 ? -6.078 -22.359 -18.094 1 95.62 81 ILE A C 1
ATOM 636 O O . ILE A 1 81 ? -7.281 -22.438 -18.344 1 95.62 81 ILE A O 1
ATOM 640 N N . MET A 1 82 ? -5.184 -22.625 -18.953 1 94.25 82 MET A N 1
ATOM 641 C CA . MET A 1 82 ? -5.535 -23.047 -20.297 1 94.25 82 MET A CA 1
ATOM 642 C C . MET A 1 82 ? -5.871 -24.531 -20.344 1 94.25 82 MET A C 1
ATOM 644 O O . MET A 1 82 ? -5.129 -25.344 -19.812 1 94.25 82 MET A O 1
ATOM 648 N N . VAL A 1 83 ? -7.016 -24.844 -20.859 1 92.44 83 VAL A N 1
ATOM 649 C CA . VAL A 1 83 ? -7.434 -26.234 -21.047 1 92.44 83 VAL A CA 1
ATOM 650 C C . VAL A 1 83 ? -7.273 -26.641 -22.5 1 92.44 83 VAL A C 1
ATOM 652 O O . VAL A 1 83 ? -7.953 -26.109 -23.375 1 92.44 83 VAL A O 1
ATOM 655 N N . THR A 1 84 ? -6.387 -27.578 -22.75 1 85.19 84 THR A N 1
ATOM 656 C CA . THR A 1 84 ? -6.039 -27.766 -24.141 1 85.19 84 THR A CA 1
ATOM 657 C C . THR A 1 84 ? -5.871 -29.25 -24.469 1 85.19 84 THR A C 1
ATOM 659 O O . THR A 1 84 ? -5.504 -30.047 -23.594 1 85.19 84 THR A O 1
ATOM 662 N N . ALA A 1 85 ? -6.219 -29.609 -25.672 1 79.38 85 ALA A N 1
ATOM 663 C CA . ALA A 1 85 ? -5.938 -30.938 -26.203 1 79.38 85 ALA A CA 1
ATOM 664 C C . ALA A 1 85 ? -4.539 -31 -26.812 1 79.38 85 ALA A C 1
ATOM 666 O O . ALA A 1 85 ? -4.051 -32.094 -27.156 1 79.38 85 ALA A O 1
ATOM 667 N N . LEU A 1 86 ? -4.059 -29.859 -26.984 1 64.94 86 LEU A N 1
ATOM 668 C CA . LEU A 1 86 ? -2.766 -29.797 -27.656 1 64.94 86 LEU A CA 1
ATOM 669 C C . LEU A 1 86 ? -1.636 -30.172 -26.703 1 64.94 86 LEU A C 1
ATOM 671 O O . LEU A 1 86 ? -1.469 -29.531 -25.656 1 64.94 86 LEU A O 1
ATOM 675 N N . THR A 1 87 ? -1.105 -31.266 -26.719 1 62.09 87 THR A N 1
ATOM 676 C CA . THR A 1 87 ? -0.071 -31.766 -25.828 1 62.09 87 THR A CA 1
ATOM 677 C C . THR A 1 87 ? 1.318 -31.453 -26.375 1 62.09 87 THR A C 1
ATOM 679 O O . THR A 1 87 ? 2.324 -31.688 -25.703 1 62.09 87 THR A O 1
ATOM 682 N N . GLU A 1 88 ? 1.298 -30.906 -27.641 1 62.72 88 GLU A N 1
ATOM 683 C CA . GLU A 1 88 ? 2.604 -30.719 -28.266 1 62.72 88 GLU A CA 1
ATOM 684 C C . GLU A 1 88 ? 3.35 -29.547 -27.625 1 62.72 88 GLU A C 1
ATOM 686 O O . GLU A 1 88 ? 2.729 -28.625 -27.094 1 62.72 88 GLU A O 1
ATOM 691 N N . LYS A 1 89 ? 4.695 -29.656 -27.594 1 64.75 89 LYS A N 1
ATOM 692 C CA . LYS A 1 89 ? 5.672 -28.703 -27.078 1 64.75 89 LYS A CA 1
ATOM 693 C C . LYS A 1 89 ? 5.332 -27.281 -27.516 1 64.75 89 LYS A C 1
ATOM 695 O O . LYS A 1 89 ? 5.391 -26.344 -26.719 1 64.75 89 LYS A O 1
ATOM 700 N N . GLU A 1 90 ? 4.941 -27.188 -28.703 1 68.12 90 GLU A N 1
ATOM 701 C CA . GLU A 1 90 ? 4.723 -25.875 -29.281 1 68.12 90 GLU A CA 1
ATOM 702 C C . GLU A 1 90 ? 3.5 -25.203 -28.672 1 68.12 90 GLU A C 1
ATOM 704 O O . GLU A 1 90 ? 3.512 -23.984 -28.438 1 68.12 90 GLU A O 1
ATOM 709 N N . ASP A 1 91 ? 2.549 -25.969 -28.281 1 73.81 91 ASP A N 1
ATOM 710 C CA . ASP A 1 91 ? 1.312 -25.406 -27.75 1 73.81 91 ASP A CA 1
ATOM 711 C C . ASP A 1 91 ? 1.523 -24.844 -26.344 1 73.81 91 ASP A C 1
ATOM 713 O O . ASP A 1 91 ? 1.013 -23.766 -26.016 1 73.81 91 ASP A O 1
ATOM 717 N N . LEU A 1 92 ? 2.324 -25.562 -25.656 1 76.5 92 LEU A N 1
ATOM 718 C CA . LEU A 1 92 ? 2.604 -25.125 -24.297 1 76.5 92 LEU A CA 1
ATOM 719 C C . LEU A 1 92 ? 3.393 -23.812 -24.297 1 76.5 92 LEU A C 1
ATOM 721 O O . LEU A 1 92 ? 3.121 -22.922 -23.484 1 76.5 92 LEU A O 1
ATOM 725 N N . ALA A 1 93 ? 4.289 -23.75 -25.25 1 76.5 93 ALA A N 1
ATOM 726 C CA . ALA A 1 93 ? 5.098 -22.531 -25.375 1 76.5 93 ALA A CA 1
ATOM 727 C C . ALA A 1 93 ? 4.23 -21.328 -25.719 1 76.5 93 ALA A C 1
ATOM 729 O O . ALA A 1 93 ? 4.449 -20.234 -25.188 1 76.5 93 ALA A O 1
ATOM 730 N N . LEU A 1 94 ? 3.309 -21.594 -26.531 1 81.75 94 LEU A N 1
ATOM 731 C CA . LEU A 1 94 ? 2.416 -20.516 -26.922 1 81.75 94 LEU A CA 1
ATOM 732 C C . LEU A 1 94 ? 1.555 -20.062 -25.75 1 81.75 94 LEU A C 1
ATOM 734 O O . LEU A 1 94 ? 1.334 -18.859 -25.562 1 81.75 94 LEU A O 1
ATOM 738 N N . CYS A 1 95 ? 1.111 -20.984 -24.953 1 84.44 95 CYS A N 1
ATOM 739 C CA . CYS A 1 95 ? 0.291 -20.672 -23.797 1 84.44 95 CYS A CA 1
ATOM 740 C C . CYS A 1 95 ? 1.061 -19.812 -22.797 1 84.44 95 CYS A C 1
ATOM 742 O O . CYS A 1 95 ? 0.527 -18.828 -22.281 1 84.44 95 CYS A O 1
ATOM 744 N N . LEU A 1 96 ? 2.238 -20.156 -22.703 1 79.81 96 LEU A N 1
ATOM 745 C CA . LEU A 1 96 ? 3.084 -19.438 -21.75 1 79.81 96 LEU A CA 1
ATOM 746 C C . LEU A 1 96 ? 3.371 -18.016 -22.25 1 79.81 96 LEU A C 1
ATOM 748 O O . LEU A 1 96 ? 3.322 -17.062 -21.469 1 79.81 96 LEU A O 1
ATOM 752 N N . SER A 1 97 ? 3.68 -17.953 -23.484 1 84.5 97 SER A N 1
ATOM 753 C CA . SER A 1 97 ? 3.994 -16.656 -24.078 1 84.5 97 SER A CA 1
ATOM 754 C C . SER A 1 97 ? 2.791 -15.711 -24.031 1 84.5 97 SER A C 1
ATOM 756 O O . SER A 1 97 ? 2.951 -14.492 -23.938 1 84.5 97 SER A O 1
ATOM 758 N N . ALA A 1 98 ? 1.663 -16.359 -24.078 1 90.12 98 ALA A N 1
ATOM 759 C CA . ALA A 1 98 ? 0.442 -15.562 -24.031 1 90.12 98 ALA A CA 1
ATOM 760 C C . ALA A 1 98 ? 0.174 -15.062 -22.625 1 90.12 98 ALA A C 1
ATOM 762 O O . ALA A 1 98 ? -0.657 -14.172 -22.422 1 90.12 98 ALA A O 1
ATOM 763 N N . GLY A 1 99 ? 0.862 -15.633 -21.656 1 90.62 99 GLY A N 1
ATOM 764 C CA . GLY A 1 99 ? 0.735 -15.164 -20.281 1 90.62 99 GLY A CA 1
ATOM 765 C C . GLY A 1 99 ? -0.09 -16.094 -19.406 1 90.62 99 GLY A C 1
ATOM 766 O O . GLY A 1 99 ? -0.488 -15.719 -18.297 1 90.62 99 GLY A O 1
ATOM 767 N N . ALA A 1 100 ? -0.349 -17.312 -19.891 1 93.5 100 ALA A N 1
ATOM 768 C CA . ALA A 1 100 ? -1.103 -18.266 -19.094 1 93.5 100 ALA A CA 1
ATOM 769 C C . ALA A 1 100 ? -0.363 -18.609 -17.797 1 93.5 100 ALA A C 1
ATOM 771 O O . ALA A 1 100 ? 0.868 -18.688 -17.781 1 93.5 100 ALA A O 1
ATOM 772 N N . ASP A 1 101 ? -1.158 -18.812 -16.781 1 92.81 101 ASP A N 1
ATOM 773 C CA . ASP A 1 101 ? -0.558 -19.094 -15.477 1 92.81 101 ASP A CA 1
ATOM 774 C C . ASP A 1 101 ? -0.433 -20.594 -15.242 1 92.81 101 ASP A C 1
ATOM 776 O O . ASP A 1 101 ? 0.375 -21.031 -14.422 1 92.81 101 ASP A O 1
ATOM 780 N N . ASP A 1 102 ? -1.252 -21.297 -15.891 1 91 102 ASP A N 1
ATOM 781 C CA . ASP A 1 102 ? -1.26 -22.75 -15.797 1 91 102 ASP A CA 1
ATOM 782 C C . ASP A 1 102 ? -1.903 -23.375 -17.031 1 91 102 ASP A C 1
ATOM 784 O O . ASP A 1 102 ? -2.404 -22.672 -17.906 1 91 102 ASP A O 1
ATOM 788 N N . PHE A 1 103 ? -1.763 -24.719 -17.062 1 89.06 103 PHE A N 1
ATOM 789 C CA . PHE A 1 103 ? -2.391 -25.438 -18.172 1 89.06 103 PHE A CA 1
ATOM 790 C C . PHE A 1 103 ? -2.861 -26.812 -17.734 1 89.06 103 PHE A C 1
ATOM 792 O O . PHE A 1 103 ? -2.33 -27.391 -16.766 1 89.06 103 PHE A O 1
ATOM 799 N N . LEU A 1 104 ? -3.904 -27.281 -18.422 1 88.31 104 LEU A N 1
ATOM 800 C CA . LEU A 1 104 ? -4.492 -28.594 -18.234 1 88.31 104 LEU A CA 1
ATOM 801 C C . LEU A 1 104 ? -4.715 -29.297 -19.562 1 88.31 104 LEU A C 1
ATOM 803 O O . LEU A 1 104 ? -5.191 -28.672 -20.516 1 88.31 104 LEU A O 1
ATOM 807 N N . SER A 1 105 ? -4.359 -30.531 -19.531 1 86.31 105 SER A N 1
ATOM 808 C CA . SER A 1 105 ? -4.555 -31.297 -20.766 1 86.31 105 SER A CA 1
ATOM 809 C C . SER A 1 105 ? -5.945 -31.922 -20.812 1 86.31 105 SER A C 1
ATOM 811 O O . SER A 1 105 ? -6.492 -32.312 -19.781 1 86.31 105 SER A O 1
ATOM 813 N N . LYS A 1 106 ? -6.531 -32.031 -22.047 1 87.69 106 LYS A N 1
ATOM 814 C CA . LYS A 1 106 ? -7.762 -32.781 -22.281 1 87.69 106 LYS A CA 1
ATOM 815 C C . LYS A 1 106 ? -7.465 -34.25 -22.594 1 87.69 106 LYS A C 1
ATOM 817 O O . LYS A 1 106 ? -6.512 -34.531 -23.312 1 87.69 106 LYS A O 1
ATOM 822 N N . PRO A 1 107 ? -8.211 -35.219 -22.094 1 89.62 107 PRO A N 1
ATOM 823 C CA . PRO A 1 107 ? -9.336 -35.094 -21.172 1 89.62 107 PRO A CA 1
ATOM 824 C C . PRO A 1 107 ? -8.906 -34.656 -19.781 1 89.62 107 PRO A C 1
ATOM 826 O O . PRO A 1 107 ? -7.871 -35.094 -19.281 1 89.62 107 PRO A O 1
ATOM 829 N N . VAL A 1 108 ? -9.727 -33.844 -19.172 1 90.5 108 VAL A N 1
ATOM 830 C CA . VAL A 1 108 ? -9.383 -33.188 -17.922 1 90.5 108 VAL A CA 1
ATOM 831 C C . VAL A 1 108 ? -9.477 -34.188 -16.766 1 90.5 108 VAL A C 1
ATOM 833 O O . VAL A 1 108 ? -10.477 -34.906 -16.641 1 90.5 108 VAL A O 1
ATOM 836 N N . ASN A 1 109 ? -8.406 -34.312 -16 1 87.62 109 ASN A N 1
ATOM 837 C CA . ASN A 1 109 ? -8.406 -35.062 -14.758 1 87.62 109 ASN A CA 1
ATOM 838 C C . ASN A 1 109 ? -9.008 -34.25 -13.609 1 87.62 109 ASN A C 1
ATOM 840 O O . ASN A 1 109 ? -8.516 -33.156 -13.289 1 87.62 109 ASN A O 1
ATOM 844 N N . GLY A 1 110 ? -10.016 -34.812 -13.008 1 88.44 110 GLY A N 1
ATOM 845 C CA . GLY A 1 110 ? -10.742 -34.094 -11.984 1 88.44 110 GLY A CA 1
ATOM 846 C C . GLY A 1 110 ? -9.875 -33.688 -10.812 1 88.44 110 GLY A C 1
ATOM 847 O O . GLY A 1 110 ? -9.977 -32.562 -10.328 1 88.44 110 GLY A O 1
ATOM 848 N N . LEU A 1 111 ? -9.102 -34.594 -10.391 1 84.94 111 LEU A N 1
ATOM 849 C CA . LEU A 1 111 ? -8.234 -34.312 -9.25 1 84.94 111 LEU A CA 1
ATOM 850 C C . LEU A 1 111 ? -7.23 -33.219 -9.586 1 84.94 111 LEU A C 1
ATOM 852 O O . LEU A 1 111 ? -7.012 -32.281 -8.789 1 84.94 111 LEU A O 1
ATOM 856 N N . GLU A 1 112 ? -6.625 -33.281 -10.727 1 85.62 112 GLU A N 1
ATOM 857 C CA . GLU A 1 112 ? -5.668 -32.281 -11.164 1 85.62 112 GLU A CA 1
ATOM 858 C C . GLU A 1 112 ? -6.332 -30.922 -11.312 1 85.62 112 GLU A C 1
ATOM 860 O O . GLU A 1 112 ? -5.773 -29.906 -10.891 1 85.62 112 GLU A O 1
ATOM 865 N N . LEU A 1 113 ? -7.496 -30.953 -11.914 1 91.81 113 LEU A N 1
ATOM 866 C CA . LEU A 1 113 ? -8.25 -29.719 -12.094 1 91.81 113 LEU A CA 1
ATOM 867 C C . LEU A 1 113 ? -8.508 -29.031 -10.758 1 91.81 113 LEU A C 1
ATOM 869 O O . LEU A 1 113 ? -8.211 -27.859 -10.594 1 91.81 113 LEU A O 1
ATOM 873 N N . ARG A 1 114 ? -9.008 -29.781 -9.82 1 91.12 114 ARG A N 1
ATOM 874 C CA . ARG A 1 114 ? -9.344 -29.219 -8.516 1 91.12 114 ARG A CA 1
ATOM 875 C C . ARG A 1 114 ? -8.109 -28.688 -7.812 1 91.12 114 ARG A C 1
ATOM 877 O O . ARG A 1 114 ? -8.148 -27.609 -7.203 1 91.12 114 ARG A O 1
ATOM 884 N N . ALA A 1 115 ? -7.059 -29.359 -7.902 1 87 115 ALA A N 1
ATOM 885 C CA . ALA A 1 115 ? -5.812 -28.953 -7.262 1 87 115 ALA A CA 1
ATOM 886 C C . ALA A 1 115 ? -5.293 -27.656 -7.852 1 87 115 ALA A C 1
ATOM 888 O O . ALA A 1 115 ? -4.902 -26.75 -7.113 1 87 115 ALA A O 1
ATOM 889 N N . ARG A 1 116 ? -5.316 -27.594 -9.094 1 89.94 116 ARG A N 1
ATOM 890 C CA . ARG A 1 116 ? -4.762 -26.422 -9.773 1 89.94 116 ARG A CA 1
ATOM 891 C C . ARG A 1 116 ? -5.645 -25.203 -9.57 1 89.94 116 ARG A C 1
ATOM 893 O O . ARG A 1 116 ? -5.141 -24.094 -9.359 1 89.94 116 ARG A O 1
ATOM 900 N N . VAL A 1 117 ? -6.902 -25.422 -9.625 1 94.25 117 VAL A N 1
ATOM 901 C CA . VAL A 1 117 ? -7.84 -24.328 -9.367 1 94.25 117 VAL A CA 1
ATOM 902 C C . VAL A 1 117 ? -7.645 -23.812 -7.945 1 94.25 117 VAL A C 1
ATOM 904 O O . VAL A 1 117 ? -7.578 -22.594 -7.73 1 94.25 117 VAL A O 1
ATOM 907 N N . HIS A 1 118 ? -7.531 -24.719 -7.051 1 91.19 118 HIS A N 1
ATOM 908 C CA . HIS A 1 118 ? -7.328 -24.328 -5.656 1 91.19 118 HIS A CA 1
ATOM 909 C C . HIS A 1 118 ? -6.062 -23.5 -5.492 1 91.19 118 HIS A C 1
ATOM 911 O O . HIS A 1 118 ? -6.078 -22.469 -4.828 1 91.19 118 HIS A O 1
ATOM 917 N N . SER A 1 119 ? -5.016 -23.953 -6.082 1 90.12 119 SER A N 1
ATOM 918 C CA . SER A 1 119 ? -3.73 -23.266 -5.988 1 90.12 119 SER A CA 1
ATOM 919 C C . SER A 1 119 ? -3.809 -21.859 -6.594 1 90.12 119 SER A C 1
ATOM 921 O O . SER A 1 119 ? -3.377 -20.891 -5.973 1 90.12 119 SER A O 1
ATOM 923 N N . MET A 1 120 ? -4.352 -21.781 -7.727 1 93.56 120 MET A N 1
ATOM 924 C CA . MET A 1 120 ? -4.441 -20.5 -8.414 1 93.56 120 MET A CA 1
ATOM 925 C C . MET A 1 120 ? -5.316 -19.516 -7.637 1 93.56 120 MET A C 1
ATOM 927 O O . MET A 1 120 ? -5.016 -18.328 -7.57 1 93.56 120 MET A O 1
ATOM 931 N N . LEU A 1 121 ? -6.359 -20.047 -7.07 1 93.94 121 LEU A N 1
ATOM 932 C CA . LEU A 1 121 ? -7.242 -19.188 -6.281 1 93.94 121 LEU A CA 1
ATOM 933 C C . LEU A 1 121 ? -6.535 -18.688 -5.023 1 93.94 121 LEU A C 1
ATOM 935 O O . LEU A 1 121 ? -6.727 -17.547 -4.609 1 93.94 121 LEU A O 1
ATOM 939 N N . ARG A 1 122 ? -5.805 -19.531 -4.438 1 90.06 122 ARG A N 1
ATOM 940 C CA . ARG A 1 122 ? -5.031 -19.125 -3.271 1 90.06 122 ARG A CA 1
ATOM 941 C C . ARG A 1 122 ? -4.051 -18.016 -3.623 1 90.06 122 ARG A C 1
ATOM 943 O O . ARG A 1 122 ? -3.945 -17.016 -2.898 1 90.06 122 ARG A O 1
ATOM 950 N N . ILE A 1 123 ? -3.387 -18.203 -4.711 1 90.06 123 ILE A N 1
ATOM 951 C CA . ILE A 1 123 ? -2.428 -17.203 -5.188 1 90.06 123 ILE A CA 1
ATOM 952 C C . ILE A 1 123 ? -3.146 -15.891 -5.465 1 90.06 123 ILE A C 1
ATOM 954 O O . ILE A 1 123 ? -2.68 -14.82 -5.059 1 90.06 123 ILE A O 1
ATOM 958 N N . LYS A 1 124 ? -4.223 -15.969 -6.102 1 93.06 124 LYS A N 1
ATOM 959 C CA . LYS A 1 124 ? -5.031 -14.789 -6.398 1 93.06 124 LYS A CA 1
ATOM 960 C C . LYS A 1 124 ? -5.477 -14.086 -5.121 1 93.06 124 LYS A C 1
ATOM 962 O O . LYS A 1 124 ? -5.457 -12.859 -5.043 1 93.06 124 LYS A O 1
ATOM 967 N N . GLN A 1 125 ? -5.855 -14.828 -4.215 1 89.75 125 GLN A N 1
ATOM 968 C CA . GLN A 1 125 ? -6.305 -14.266 -2.943 1 89.75 125 GLN A CA 1
ATOM 969 C C . GLN A 1 125 ? -5.176 -13.523 -2.242 1 89.75 125 GLN A C 1
ATOM 971 O O . GLN A 1 125 ? -5.391 -12.445 -1.674 1 89.75 125 GLN A O 1
ATOM 976 N N . GLN A 1 126 ? -4.07 -14.125 -2.23 1 85.75 126 GLN A N 1
ATOM 977 C CA . GLN A 1 126 ? -2.912 -13.469 -1.631 1 85.75 126 GLN A CA 1
ATOM 978 C C . GLN A 1 126 ? -2.621 -12.133 -2.311 1 85.75 126 GLN A C 1
ATOM 980 O O . GLN A 1 126 ? -2.35 -11.141 -1.642 1 85.75 126 GLN A O 1
ATOM 985 N N . TYR A 1 127 ? -2.689 -12.172 -3.615 1 89.12 127 TYR A N 1
ATOM 986 C CA . TYR A 1 127 ? -2.494 -10.953 -4.398 1 89.12 127 TYR A CA 1
ATOM 987 C C . TYR A 1 127 ? -3.553 -9.914 -4.059 1 89.12 127 TYR A C 1
ATOM 989 O O . TYR A 1 127 ? -3.232 -8.742 -3.832 1 89.12 127 TYR A O 1
ATOM 997 N N . ASP A 1 128 ? -4.727 -10.352 -3.99 1 88.19 128 ASP A N 1
ATOM 998 C CA . ASP A 1 128 ? -5.836 -9.453 -3.705 1 88.19 128 ASP A CA 1
ATOM 999 C C . ASP A 1 128 ? -5.715 -8.852 -2.305 1 88.19 128 ASP A C 1
ATOM 1001 O O . ASP A 1 128 ? -6.051 -7.688 -2.09 1 88.19 128 ASP A O 1
ATOM 1005 N N . ASN A 1 129 ? -5.301 -9.648 -1.413 1 84.31 129 ASN A N 1
ATOM 1006 C CA . ASN A 1 129 ? -5.109 -9.156 -0.054 1 84.31 129 ASN A CA 1
ATOM 1007 C C . ASN A 1 129 ? -4.109 -8.008 -0.013 1 84.31 129 ASN A C 1
ATOM 1009 O O . ASN A 1 129 ? -4.336 -7.004 0.668 1 84.31 129 ASN A O 1
ATOM 1013 N N . LEU A 1 130 ? -3.076 -8.172 -0.719 1 84.19 130 LEU A N 1
ATOM 1014 C CA . LEU A 1 130 ? -2.068 -7.121 -0.772 1 84.19 130 LEU A CA 1
ATOM 1015 C C . LEU A 1 130 ? -2.621 -5.871 -1.445 1 84.19 130 LEU A C 1
ATOM 1017 O O . LEU A 1 130 ? -2.373 -4.754 -0.989 1 84.19 130 LEU A O 1
ATOM 1021 N N . GLN A 1 131 ? -3.336 -6.078 -2.508 1 84.25 131 GLN A N 1
ATOM 1022 C CA . GLN A 1 131 ? -3.949 -4.965 -3.223 1 84.25 131 GLN A CA 1
ATOM 1023 C C . GLN A 1 131 ? -4.934 -4.215 -2.33 1 84.25 131 GLN A C 1
ATOM 1025 O O . GLN A 1 131 ? -4.973 -2.984 -2.334 1 84.25 131 GLN A O 1
ATOM 1030 N N . THR A 1 132 ? -5.68 -4.973 -1.642 1 81.38 132 THR A N 1
ATOM 1031 C CA . THR A 1 132 ? -6.645 -4.387 -0.719 1 81.38 132 THR A CA 1
ATOM 1032 C C . THR A 1 132 ? -5.938 -3.578 0.364 1 81.38 132 THR A C 1
ATOM 1034 O O . THR A 1 132 ? -6.383 -2.484 0.719 1 81.38 132 THR A O 1
ATOM 1037 N N . LEU A 1 133 ? -4.895 -4.133 0.819 1 80.44 133 LEU A N 1
ATOM 1038 C CA . LEU A 1 133 ? -4.113 -3.424 1.828 1 80.44 133 LEU A CA 1
ATOM 1039 C C . LEU A 1 133 ? -3.562 -2.115 1.271 1 80.44 133 LEU A C 1
ATOM 1041 O O . LEU A 1 133 ? -3.596 -1.084 1.948 1 80.44 133 LEU A O 1
ATOM 1045 N N . LEU A 1 134 ? -3.092 -2.129 0.078 1 81.62 134 LEU A N 1
ATOM 1046 C CA . LEU A 1 134 ? -2.58 -0.934 -0.583 1 81.62 134 LEU A CA 1
ATOM 1047 C C . LEU A 1 134 ? -3.668 0.127 -0.708 1 81.62 134 LEU A C 1
ATOM 1049 O O . LEU A 1 134 ? -3.432 1.302 -0.417 1 81.62 134 LEU A O 1
ATOM 1053 N N . LYS A 1 135 ? -4.785 -0.326 -1.096 1 79.38 135 LYS A N 1
ATOM 1054 C CA . LYS A 1 135 ? -5.91 0.591 -1.256 1 79.38 135 LYS A CA 1
ATOM 1055 C C . LYS A 1 135 ? -6.355 1.151 0.091 1 79.38 135 LYS A C 1
ATOM 1057 O O . LYS A 1 135 ? -6.66 2.34 0.204 1 79.38 135 LYS A O 1
ATOM 1062 N N . LEU A 1 136 ? -6.426 0.277 1.025 1 75.44 136 LEU A N 1
ATOM 1063 C CA . LEU A 1 136 ? -6.789 0.708 2.369 1 75.44 136 LEU A CA 1
ATOM 1064 C C . LEU A 1 136 ? -5.832 1.78 2.877 1 75.44 136 LEU A C 1
ATOM 1066 O O . LEU A 1 136 ? -6.266 2.814 3.391 1 75.44 136 LEU A O 1
ATOM 1070 N N . ARG A 1 137 ? -4.598 1.552 2.729 1 78.56 137 ARG A N 1
ATOM 1071 C CA . ARG A 1 137 ? -3.592 2.514 3.168 1 78.56 137 ARG A CA 1
ATOM 1072 C C . ARG A 1 137 ? -3.736 3.836 2.424 1 78.56 137 ARG A C 1
ATOM 1074 O O . ARG A 1 137 ? -3.596 4.906 3.016 1 78.56 137 ARG A O 1
ATOM 1081 N N . GLU A 1 138 ? -3.963 3.727 1.196 1 77.88 138 GLU A N 1
ATOM 1082 C CA . GLU A 1 138 ? -4.191 4.926 0.397 1 77.88 138 GLU A CA 1
ATOM 1083 C C . GLU A 1 138 ? -5.371 5.73 0.934 1 77.88 138 GLU A C 1
ATOM 1085 O O . GLU A 1 138 ? -5.27 6.949 1.111 1 77.88 138 GLU A O 1
ATOM 1090 N N . ASP A 1 139 ? -6.375 5.039 1.188 1 74.38 139 ASP A N 1
ATOM 1091 C CA . ASP A 1 139 ? -7.594 5.691 1.66 1 74.38 139 ASP A CA 1
ATOM 1092 C C . ASP A 1 139 ? -7.387 6.309 3.041 1 74.38 139 ASP A C 1
ATOM 1094 O O . ASP A 1 139 ? -7.863 7.414 3.311 1 74.38 139 ASP A O 1
ATOM 1098 N N . LEU A 1 140 ? -6.746 5.617 3.832 1 74.06 140 LEU A N 1
ATOM 1099 C CA . LEU A 1 140 ? -6.48 6.117 5.176 1 74.06 140 LEU A CA 1
ATOM 1100 C C . LEU A 1 140 ? -5.609 7.367 5.125 1 74.06 140 LEU A C 1
ATOM 1102 O O . LEU A 1 140 ? -5.855 8.328 5.855 1 74.06 140 LEU A O 1
ATOM 1106 N N . VAL A 1 141 ? -4.645 7.336 4.297 1 78.25 141 VAL A N 1
ATOM 1107 C CA . VAL A 1 141 ? -3.781 8.508 4.148 1 78.25 141 VAL A CA 1
ATOM 1108 C C . VAL A 1 141 ? -4.602 9.695 3.654 1 78.25 141 VAL A C 1
ATOM 1110 O O . VAL A 1 141 ? -4.457 10.812 4.156 1 78.25 141 VAL A O 1
ATOM 1113 N N . LYS A 1 142 ? -5.426 9.445 2.693 1 73.62 142 LYS A N 1
ATOM 1114 C CA . LYS A 1 142 ? -6.285 10.5 2.166 1 73.62 142 LYS A CA 1
ATOM 1115 C C . LYS A 1 142 ? -7.145 11.117 3.268 1 73.62 142 LYS A C 1
ATOM 1117 O O . LYS A 1 142 ? -7.273 12.336 3.355 1 73.62 142 LYS A O 1
ATOM 1122 N N . MET A 1 143 ? -7.637 10.297 4.012 1 69.56 143 MET A N 1
ATOM 1123 C CA . MET A 1 143 ? -8.469 10.742 5.125 1 69.56 143 MET A CA 1
ATOM 1124 C C . MET A 1 143 ? -7.66 11.57 6.117 1 69.56 143 MET A C 1
ATOM 1126 O O . MET A 1 143 ? -8.102 12.641 6.543 1 69.56 143 MET A O 1
ATOM 1130 N N . LEU A 1 144 ? -6.559 11.039 6.461 1 75.56 144 LEU A N 1
ATOM 1131 C CA . LEU A 1 144 ? -5.723 11.734 7.434 1 75.56 144 LEU A CA 1
ATOM 1132 C C . LEU A 1 144 ? -5.25 13.078 6.887 1 75.56 144 LEU A C 1
ATOM 1134 O O . LEU A 1 144 ? -5.176 14.062 7.625 1 75.56 144 LEU A O 1
ATOM 1138 N N . VAL A 1 145 ? -4.941 13.109 5.637 1 77.94 145 VAL A N 1
ATOM 1139 C CA . VAL A 1 145 ? -4.535 14.359 5.004 1 77.94 145 VAL A CA 1
ATOM 1140 C C . VAL A 1 145 ? -5.664 15.383 5.117 1 77.94 145 VAL A C 1
ATOM 1142 O O . VAL A 1 145 ? -5.426 16.547 5.453 1 77.94 145 VAL A O 1
ATOM 1145 N N . HIS A 1 146 ? -6.832 14.953 4.836 1 74.5 146 HIS A N 1
ATOM 1146 C CA . HIS A 1 146 ? -8 15.812 4.988 1 74.5 146 HIS A CA 1
ATOM 1147 C C . HIS A 1 146 ? -8.125 16.328 6.422 1 74.5 146 HIS A C 1
ATOM 1149 O O . HIS A 1 146 ? -8.336 17.516 6.645 1 74.5 146 HIS A O 1
ATOM 1155 N N . ASP A 1 147 ? -7.91 15.438 7.312 1 72.75 147 ASP A N 1
ATOM 1156 C CA . ASP A 1 147 ? -8.047 15.789 8.719 1 72.75 147 ASP A CA 1
ATOM 1157 C C . ASP A 1 147 ? -6.922 16.719 9.172 1 72.75 147 ASP A C 1
ATOM 1159 O O . ASP A 1 147 ? -7.105 17.531 10.07 1 72.75 147 ASP A O 1
ATOM 1163 N N . LEU A 1 148 ? -5.777 16.578 8.602 1 83 148 LEU A N 1
ATOM 1164 C CA . LEU A 1 148 ? -4.637 17.438 8.898 1 83 148 LEU A CA 1
ATOM 1165 C C . LEU A 1 148 ? -4.871 18.859 8.398 1 83 148 LEU A C 1
ATOM 1167 O O . LEU A 1 148 ? -4.461 19.828 9.039 1 83 148 LEU A O 1
ATOM 1171 N N . ARG A 1 149 ? -5.602 18.953 7.363 1 81.12 149 ARG A N 1
ATOM 1172 C CA . ARG A 1 149 ? -5.805 20.25 6.727 1 81.12 149 ARG A CA 1
ATOM 1173 C C . ARG A 1 149 ? -6.672 21.156 7.594 1 81.12 149 ARG A C 1
ATOM 1175 O O . ARG A 1 149 ? -6.469 22.375 7.621 1 81.12 149 ARG A O 1
ATOM 1182 N N . ASN A 1 150 ? -7.52 20.578 8.312 1 78.75 150 ASN A N 1
ATOM 1183 C CA . ASN A 1 150 ? -8.445 21.344 9.133 1 78.75 150 ASN A CA 1
ATOM 1184 C C . ASN A 1 150 ? -7.719 22.109 10.234 1 78.75 150 ASN A C 1
ATOM 1186 O O . ASN A 1 150 ? -7.777 23.344 10.297 1 78.75 150 ASN A O 1
ATOM 1190 N N . PRO A 1 151 ? -6.992 21.422 11.078 1 85.81 151 PRO A N 1
ATOM 1191 C CA . PRO A 1 151 ? -6.266 22.172 12.102 1 85.81 151 PRO A CA 1
ATOM 1192 C C . PRO A 1 151 ? -5.207 23.109 11.516 1 85.81 151 PRO A C 1
ATOM 1194 O O . PRO A 1 151 ? -4.945 24.172 12.062 1 85.81 151 PRO A O 1
ATOM 1197 N N . LEU A 1 152 ? -4.656 22.781 10.445 1 89.31 152 LEU A N 1
ATOM 1198 C CA . LEU A 1 152 ? -3.678 23.656 9.805 1 89.31 152 LEU A CA 1
ATOM 1199 C C . LEU A 1 152 ? -4.332 24.938 9.336 1 89.31 152 LEU A C 1
ATOM 1201 O O . LEU A 1 152 ? -3.783 26.031 9.531 1 89.31 152 LEU A O 1
ATOM 1205 N N . ALA A 1 153 ? -5.477 24.812 8.742 1 85.81 153 ALA A N 1
ATOM 1206 C CA . ALA A 1 153 ? -6.23 26 8.328 1 85.81 153 ALA A CA 1
ATOM 1207 C C . ALA A 1 153 ? -6.551 26.891 9.523 1 85.81 153 ALA A C 1
ATOM 1209 O O . ALA A 1 153 ? -6.469 28.109 9.43 1 85.81 153 ALA A O 1
ATOM 1210 N N . GLY A 1 154 ? -6.891 26.25 10.617 1 84.62 154 GLY A N 1
ATOM 1211 C CA . GLY A 1 154 ? -7.129 26.984 11.844 1 84.62 154 GLY A CA 1
ATOM 1212 C C . GLY A 1 154 ? -5.914 27.766 12.32 1 84.62 154 GLY A C 1
ATOM 1213 O O . GLY A 1 154 ? -6.031 28.906 12.766 1 84.62 154 GLY A O 1
ATOM 1214 N N . ILE A 1 155 ? -4.828 27.172 12.227 1 88.56 155 ILE A N 1
ATOM 1215 C CA . ILE A 1 155 ? -3.576 27.797 12.625 1 88.56 155 ILE A CA 1
ATOM 1216 C C . ILE A 1 155 ? -3.301 29 11.719 1 88.56 155 ILE A C 1
ATOM 1218 O O . ILE A 1 155 ? -3.033 30.109 12.203 1 88.56 155 ILE A O 1
ATOM 1222 N N . LEU A 1 156 ? -3.428 28.828 10.445 1 88.19 156 LEU A N 1
ATOM 1223 C CA . LEU A 1 156 ? -3.113 29.875 9.484 1 88.19 156 LEU A CA 1
ATOM 1224 C C . LEU A 1 156 ? -4.086 31.047 9.625 1 88.19 156 LEU A C 1
ATOM 1226 O O . LEU A 1 156 ? -3.676 32.219 9.594 1 88.19 156 LEU A O 1
ATOM 1230 N N . LEU A 1 157 ? -5.32 30.734 9.789 1 86.06 157 LEU A N 1
ATOM 1231 C CA . LEU A 1 157 ? -6.324 31.781 10 1 86.06 157 LEU A CA 1
ATOM 1232 C C . LEU A 1 157 ? -6.078 32.5 11.312 1 86.06 157 LEU A C 1
ATOM 1234 O O . LEU A 1 157 ? -6.18 33.75 11.367 1 86.06 157 LEU A O 1
ATOM 1238 N N . GLY A 1 158 ? -5.777 31.734 12.328 1 87.44 158 GLY A N 1
ATOM 1239 C CA . GLY A 1 158 ? -5.461 32.344 13.609 1 87.44 158 GLY A CA 1
ATOM 1240 C C . GLY A 1 158 ? -4.277 33.281 13.547 1 87.44 158 GLY A C 1
ATOM 1241 O O . GLY A 1 158 ? -4.309 34.375 14.141 1 87.44 158 GLY A O 1
ATOM 1242 N N . LEU A 1 159 ? -3.303 32.906 12.812 1 86.81 159 LEU A N 1
ATOM 1243 C CA . LEU A 1 159 ? -2.109 33.75 12.664 1 86.81 159 LEU A CA 1
ATOM 1244 C C . LEU A 1 159 ? -2.434 35.031 11.922 1 86.81 159 LEU A C 1
ATOM 1246 O O . LEU A 1 159 ? -1.928 36.094 12.273 1 86.81 159 LEU A O 1
ATOM 1250 N N . GLU A 1 160 ? -3.271 34.906 10.93 1 85.81 160 GLU A N 1
ATOM 1251 C CA . GLU A 1 160 ? -3.705 36.094 10.195 1 85.81 160 GLU A CA 1
ATOM 1252 C C . GLU A 1 160 ? -4.449 37.062 11.109 1 85.81 160 GLU A C 1
ATOM 1254 O O . GLU A 1 160 ? -4.246 38.281 11.039 1 85.81 160 GLU A O 1
ATOM 1259 N N . MET A 1 161 ? -5.184 36.594 12.023 1 85.94 161 MET A N 1
ATOM 1260 C CA . MET A 1 161 ? -5.961 37.406 12.953 1 85.94 161 MET A CA 1
ATOM 1261 C C . MET A 1 161 ? -5.051 38.094 13.969 1 85.94 161 MET A C 1
ATOM 1263 O O . MET A 1 161 ? -5.312 39.219 14.383 1 85.94 161 MET A O 1
ATOM 1267 N N . LEU A 1 162 ? -4.02 37.438 14.297 1 86.75 162 LEU A N 1
ATOM 1268 C CA . LEU A 1 162 ? -3.094 37.969 15.289 1 86.75 162 LEU A CA 1
ATOM 1269 C C . LEU A 1 162 ? -2.359 39.219 14.75 1 86.75 162 LEU A C 1
ATOM 1271 O O . LEU A 1 162 ? -1.889 40.031 15.523 1 86.75 162 LEU A O 1
ATOM 1275 N N . THR A 1 163 ? -2.27 39.281 13.43 1 80.25 163 THR A N 1
ATOM 1276 C CA . THR A 1 163 ? -1.566 40.406 12.82 1 80.25 163 THR A CA 1
ATOM 1277 C C . THR A 1 163 ? -2.49 41.625 12.688 1 80.25 163 THR A C 1
ATOM 1279 O O . THR A 1 163 ? -2.045 42.719 12.336 1 80.25 163 THR A O 1
ATOM 1282 N N . HIS A 1 164 ? -3.773 41.375 13.031 1 78.94 164 HIS A N 1
ATOM 1283 C CA . HIS A 1 164 ? -4.711 42.5 12.93 1 78.94 164 HIS A CA 1
ATOM 1284 C C . HIS A 1 164 ? -4.473 43.5 14.031 1 78.94 164 HIS A C 1
ATOM 1286 O O . HIS A 1 164 ? -4.406 43.156 15.211 1 78.94 164 HIS A O 1
ATOM 1292 N N . PRO A 1 165 ? -4.289 44.75 13.734 1 75.75 165 PRO A N 1
ATOM 1293 C CA . PRO A 1 165 ? -3.902 45.781 14.695 1 75.75 165 PRO A CA 1
ATOM 1294 C C . PRO A 1 165 ? -4.977 46.031 15.75 1 75.75 165 PRO A C 1
ATOM 1296 O O . PRO A 1 165 ? -4.668 46.5 16.844 1 75.75 165 PRO A O 1
ATOM 1299 N N . LYS A 1 166 ? -6.223 45.812 15.594 1 82.06 166 LYS A N 1
ATOM 1300 C CA . LYS A 1 166 ? -7.305 46.219 16.484 1 82.06 166 LYS A CA 1
ATOM 1301 C C . LYS A 1 166 ? -7.621 45.125 17.5 1 82.06 166 LYS A C 1
ATOM 1303 O O . LYS A 1 166 ? -8.578 45.219 18.266 1 82.06 166 LYS A O 1
ATOM 1308 N N . LEU A 1 167 ? -6.77 44.094 17.609 1 81.38 167 LEU A N 1
ATOM 1309 C CA . LEU A 1 167 ? -7.105 43 18.516 1 81.38 167 LEU A CA 1
ATOM 1310 C C . LEU A 1 167 ? -6.664 43.344 19.938 1 81.38 167 LEU A C 1
ATOM 1312 O O . LEU A 1 167 ? -5.52 43.75 20.156 1 81.38 167 LEU A O 1
ATOM 1316 N N . SER A 1 168 ? -7.633 43.25 20.891 1 85 168 SER A N 1
ATOM 1317 C CA . SER A 1 168 ? -7.293 43.469 22.297 1 85 168 SER A CA 1
ATOM 1318 C C . SER A 1 168 ? -6.293 42.406 22.781 1 85 168 SER A C 1
ATOM 1320 O O . SER A 1 168 ? -6.168 41.344 22.188 1 85 168 SER A O 1
ATOM 1322 N N . PRO A 1 169 ? -5.551 42.688 23.797 1 82.38 169 PRO A N 1
ATOM 1323 C CA . PRO A 1 169 ? -4.617 41.719 24.359 1 82.38 169 PRO A CA 1
ATOM 1324 C C . PRO A 1 169 ? -5.305 40.438 24.797 1 82.38 169 PRO A C 1
ATOM 1326 O O . PRO A 1 169 ? -4.738 39.344 24.641 1 82.38 169 PRO A O 1
ATOM 1329 N N . GLU A 1 170 ? -6.473 40.594 25.266 1 85.19 170 GLU A N 1
ATOM 1330 C CA . GLU A 1 170 ? -7.223 39.438 25.703 1 85.19 170 GLU A CA 1
ATOM 1331 C C . GLU A 1 170 ? -7.629 38.562 24.516 1 85.19 170 GLU A C 1
ATOM 1333 O O . GLU A 1 170 ? -7.52 37.344 24.562 1 85.19 170 GLU A O 1
ATOM 1338 N N . ALA A 1 171 ? -8.031 39.188 23.484 1 86.5 171 ALA A N 1
ATOM 1339 C CA . ALA A 1 171 ? -8.43 38.469 22.266 1 86.5 171 ALA A CA 1
ATOM 1340 C C . ALA A 1 171 ? -7.227 37.781 21.625 1 86.5 171 ALA A C 1
ATOM 1342 O O . ALA A 1 171 ? -7.344 36.688 21.094 1 86.5 171 ALA A O 1
ATOM 1343 N N . LYS A 1 172 ? -6.113 38.406 21.703 1 85.25 172 LYS A N 1
ATOM 1344 C CA . LYS A 1 172 ? -4.883 37.844 21.156 1 85.25 172 LYS A CA 1
ATOM 1345 C C . LYS A 1 172 ? -4.477 36.562 21.906 1 85.25 172 LYS A C 1
ATOM 1347 O O . LYS A 1 172 ? -4.105 35.562 21.297 1 85.25 172 LYS A O 1
ATOM 1352 N N . GLN A 1 173 ? -4.633 36.656 23.219 1 84 173 GLN A N 1
ATOM 1353 C CA . GLN A 1 173 ? -4.289 35.5 24.047 1 84 173 GLN A CA 1
ATOM 1354 C C . GLN A 1 173 ? -5.219 34.344 23.75 1 84 173 GLN A C 1
ATOM 1356 O O . GLN A 1 173 ? -4.773 33.188 23.688 1 84 173 GLN A O 1
ATOM 1361 N N . GLU A 1 174 ? -6.43 34.625 23.594 1 83.31 174 GLU A N 1
ATOM 1362 C CA . GLU A 1 174 ? -7.406 33.562 23.266 1 83.31 174 GLU A CA 1
ATOM 1363 C C . GLU A 1 174 ? -7.098 32.938 21.922 1 83.31 174 GLU A C 1
ATOM 1365 O O . GLU A 1 174 ? -7.227 31.719 21.766 1 83.31 174 GLU A O 1
ATOM 1370 N N . LYS A 1 175 ? -6.684 33.75 21.016 1 85.94 175 LYS A N 1
ATOM 1371 C CA . LYS A 1 175 ? -6.355 33.25 19.688 1 85.94 175 LYS A CA 1
ATOM 1372 C C . LYS A 1 175 ? -5.117 32.344 19.719 1 85.94 175 LYS A C 1
ATOM 1374 O O . LYS A 1 175 ? -5.066 31.312 19.062 1 85.94 175 LYS A O 1
ATOM 1379 N N . ILE A 1 176 ? -4.215 32.781 20.531 1 86.5 176 ILE A N 1
ATOM 1380 C CA . ILE A 1 176 ? -2.984 32 20.672 1 86.5 176 ILE A CA 1
ATOM 1381 C C . ILE A 1 176 ? -3.303 30.609 21.25 1 86.5 176 ILE A C 1
ATOM 1383 O O . ILE A 1 176 ? -2.77 29.609 20.781 1 86.5 176 ILE A O 1
ATOM 1387 N N . VAL A 1 177 ? -4.203 30.609 22.203 1 82.31 177 VAL A N 1
ATOM 1388 C CA . VAL A 1 177 ? -4.598 29.344 22.812 1 82.31 177 VAL A CA 1
ATOM 1389 C C . VAL A 1 177 ? -5.277 28.453 21.781 1 82.31 177 VAL A C 1
ATOM 1391 O O . VAL A 1 177 ? -5 27.25 21.719 1 82.31 177 VAL A O 1
ATOM 1394 N N . THR A 1 178 ? -6.062 29.016 20.969 1 82.31 178 THR A N 1
ATOM 1395 C CA . THR A 1 178 ? -6.773 28.25 19.953 1 82.31 178 THR A CA 1
ATOM 1396 C C . THR A 1 178 ? -5.801 27.688 18.922 1 82.31 178 THR A C 1
ATOM 1398 O O . THR A 1 178 ? -5.934 26.531 18.5 1 82.31 178 THR A O 1
ATOM 1401 N N . ILE A 1 179 ? -4.863 28.5 18.531 1 88.19 179 ILE A N 1
ATOM 1402 C CA . ILE A 1 179 ? -3.857 28.062 17.578 1 88.19 179 ILE A CA 1
ATOM 1403 C C . ILE A 1 179 ? -3.037 26.922 18.188 1 88.19 179 ILE A C 1
ATOM 1405 O O . ILE A 1 179 ? -2.74 25.938 17.5 1 88.19 179 ILE A O 1
ATOM 1409 N N . LYS A 1 180 ? -2.725 27.094 19.438 1 85 180 LYS A N 1
ATOM 1410 C CA . LYS A 1 180 ? -1.952 26.062 20.125 1 85 180 LYS A CA 1
ATOM 1411 C C . LYS A 1 180 ? -2.711 24.734 20.156 1 85 180 LYS A C 1
ATOM 1413 O O . LYS A 1 180 ? -2.129 23.672 19.938 1 85 180 LYS A O 1
ATOM 1418 N N . LEU A 1 181 ? -3.945 24.797 20.375 1 78.62 181 LEU A N 1
ATOM 1419 C CA . LEU A 1 181 ? -4.781 23.594 20.391 1 78.62 181 LEU A CA 1
ATOM 1420 C C . LEU A 1 181 ? -4.816 22.953 19 1 78.62 181 LEU A C 1
ATOM 1422 O O . LEU A 1 181 ? -4.742 21.719 18.891 1 78.62 181 LEU A O 1
ATOM 1426 N N . SER A 1 182 ? -4.953 23.75 18.031 1 84.88 182 SER A N 1
ATOM 1427 C CA . SER A 1 182 ? -4.918 23.25 16.656 1 84.88 182 SER A CA 1
ATOM 1428 C C . SER A 1 182 ? -3.582 22.578 16.359 1 84.88 182 SER A C 1
ATOM 1430 O O . SER A 1 182 ? -3.537 21.547 15.672 1 84.88 182 SER A O 1
ATOM 1432 N N . GLY A 1 183 ? -2.523 23.172 16.828 1 86.06 183 GLY A N 1
ATOM 1433 C CA . GLY A 1 183 ? -1.204 22.594 16.656 1 86.06 183 GLY A CA 1
ATOM 1434 C C . GLY A 1 183 ? -1.062 21.234 17.328 1 86.06 183 GLY A C 1
ATOM 1435 O O . GLY A 1 183 ? -0.462 20.312 16.75 1 86.06 183 GLY A O 1
ATOM 1436 N N . GLN A 1 184 ? -1.607 21.125 18.484 1 78.06 184 GLN A N 1
ATOM 1437 C CA . GLN A 1 184 ? -1.574 19.844 19.203 1 78.06 184 GLN A CA 1
ATOM 1438 C C . GLN A 1 184 ? -2.385 18.781 18.469 1 78.06 184 GLN A C 1
ATOM 1440 O O . GLN A 1 184 ? -1.965 17.625 18.375 1 78.06 184 GLN A O 1
ATOM 1445 N N . LYS A 1 185 ? -3.482 19.234 18.031 1 76.81 185 LYS A N 1
ATOM 1446 C CA . LYS A 1 185 ? -4.293 18.312 17.234 1 76.81 185 LYS A CA 1
ATOM 1447 C C . LYS A 1 185 ? -3.531 17.828 16 1 76.81 185 LYS A C 1
ATOM 1449 O O . LYS A 1 185 ? -3.564 16.641 15.68 1 76.81 185 LYS A O 1
ATOM 1454 N N . LEU A 1 186 ? -2.863 18.719 15.359 1 85.31 186 LEU A N 1
ATOM 1455 C CA . LEU A 1 186 ? -2.055 18.375 14.188 1 85.31 186 LEU A CA 1
ATOM 1456 C C . LEU A 1 186 ? -0.979 17.359 14.555 1 85.31 186 LEU A C 1
ATOM 1458 O O . LEU A 1 186 ? -0.734 16.422 13.797 1 85.31 186 LEU A O 1
ATOM 1462 N N . SER A 1 187 ? -0.384 17.594 15.656 1 82.94 187 SER A N 1
ATOM 1463 C CA . SER A 1 187 ? 0.656 16.688 16.125 1 82.94 187 SER A CA 1
ATOM 1464 C C . SER A 1 187 ? 0.115 15.266 16.297 1 82.94 187 SER A C 1
ATOM 1466 O O . SER A 1 187 ? 0.753 14.297 15.875 1 82.94 187 SER A O 1
ATOM 1468 N N . GLY A 1 188 ? -1.019 15.18 16.859 1 75.06 188 GLY A N 1
ATOM 1469 C CA . GLY A 1 188 ? -1.648 13.875 17.016 1 75.06 188 GLY A CA 1
ATOM 1470 C C . GLY A 1 188 ? -1.949 13.195 15.703 1 75.06 188 GLY A C 1
ATOM 1471 O O . GLY A 1 188 ? -1.707 11.992 15.555 1 75.06 188 GLY A O 1
ATOM 1472 N N . LEU A 1 189 ? -2.492 13.961 14.805 1 77.31 189 LEU A N 1
ATOM 1473 C CA . LEU A 1 189 ? -2.848 13.398 13.5 1 77.31 189 LEU A CA 1
ATOM 1474 C C . LEU A 1 189 ? -1.604 12.945 12.75 1 77.31 189 LEU A C 1
ATOM 1476 O O . LEU A 1 189 ? -1.639 11.945 12.031 1 77.31 189 LEU A O 1
ATOM 1480 N N . ILE A 1 190 ? -0.555 13.672 12.852 1 83.44 190 ILE A N 1
ATOM 1481 C CA . ILE A 1 190 ? 0.708 13.312 12.219 1 83.44 190 ILE A CA 1
ATOM 1482 C C . ILE A 1 190 ? 1.202 11.984 12.773 1 83.44 190 ILE A C 1
ATOM 1484 O O . ILE A 1 190 ? 1.676 11.125 12.023 1 83.44 190 ILE A O 1
ATOM 1488 N N . ASP A 1 191 ? 1.07 11.82 14.023 1 74.88 191 ASP A N 1
ATOM 1489 C CA . ASP A 1 191 ? 1.437 10.555 14.648 1 74.88 191 ASP A CA 1
ATOM 1490 C C . ASP A 1 191 ? 0.58 9.406 14.109 1 74.88 191 ASP A C 1
ATOM 1492 O O . ASP A 1 191 ? 1.066 8.289 13.938 1 74.88 191 ASP A O 1
ATOM 1496 N N . ASP A 1 192 ? -0.625 9.75 13.812 1 73.56 192 ASP A N 1
ATOM 1497 C CA . ASP A 1 192 ? -1.533 8.75 13.266 1 73.56 192 ASP A CA 1
ATOM 1498 C C . ASP A 1 192 ? -1.057 8.266 11.898 1 73.56 192 ASP A C 1
ATOM 1500 O O . ASP A 1 192 ? -1.233 7.094 11.555 1 73.56 192 ASP A O 1
ATOM 1504 N N . LEU A 1 193 ? -0.526 9.148 11.172 1 78.31 193 LEU A N 1
ATOM 1505 C CA . LEU A 1 193 ? -0.016 8.781 9.859 1 78.31 193 LEU A CA 1
ATOM 1506 C C . LEU A 1 193 ? 1.045 7.695 9.969 1 78.31 193 LEU A C 1
ATOM 1508 O O . LEU A 1 193 ? 1.07 6.762 9.164 1 78.31 193 LEU A O 1
ATOM 1512 N N . LEU A 1 194 ? 1.894 7.809 10.969 1 72.81 194 LEU A N 1
ATOM 1513 C CA . LEU A 1 194 ? 2.932 6.809 11.18 1 72.81 194 LEU A CA 1
ATOM 1514 C C . LEU A 1 194 ? 2.318 5.453 11.523 1 72.81 194 LEU A C 1
ATOM 1516 O O . LEU A 1 194 ? 2.787 4.418 11.047 1 72.81 194 LEU A O 1
ATOM 1520 N N . LEU A 1 195 ? 1.374 5.543 12.266 1 69.69 195 LEU A N 1
ATOM 1521 C CA . LEU A 1 195 ? 0.692 4.312 12.648 1 69.69 195 LEU A CA 1
ATOM 1522 C C . LEU A 1 195 ? 0.067 3.635 11.438 1 69.69 195 LEU A C 1
ATOM 1524 O O . LEU A 1 195 ? 0.164 2.416 11.281 1 69.69 195 LEU A O 1
ATOM 1528 N N . MET A 1 196 ? -0.513 4.457 10.633 1 70.75 196 MET A N 1
ATOM 1529 C CA . MET A 1 196 ? -1.176 3.93 9.438 1 70.75 196 MET A CA 1
ATOM 1530 C C . MET A 1 196 ? -0.17 3.264 8.508 1 70.75 196 MET A C 1
ATOM 1532 O O . MET A 1 196 ? -0.471 2.238 7.895 1 70.75 196 MET A O 1
ATOM 1536 N N . ALA A 1 197 ? 0.895 3.898 8.414 1 70.5 197 ALA A N 1
ATOM 1537 C CA . ALA A 1 197 ? 1.925 3.385 7.512 1 70.5 197 ALA A CA 1
ATOM 1538 C C . ALA A 1 197 ? 2.393 1.998 7.945 1 70.5 197 ALA A C 1
ATOM 1540 O O . ALA A 1 197 ? 2.926 1.235 7.141 1 70.5 197 ALA A O 1
ATOM 1541 N N . ARG A 1 198 ? 2.086 1.654 9.188 1 69 198 ARG A N 1
ATOM 1542 C CA . ARG A 1 198 ? 2.594 0.399 9.727 1 69 198 ARG A CA 1
ATOM 1543 C C . ARG A 1 198 ? 1.529 -0.692 9.68 1 69 198 ARG A C 1
ATOM 1545 O O . ARG A 1 198 ? 1.806 -1.853 9.984 1 69 198 ARG A O 1
ATOM 1552 N N . ILE A 1 199 ? 0.364 -0.1 9.469 1 61.44 199 ILE A N 1
ATOM 1553 C CA . ILE A 1 199 ? -0.7 -1.097 9.422 1 61.44 199 ILE A CA 1
ATOM 1554 C C . ILE A 1 199 ? -0.331 -2.207 8.445 1 61.44 199 ILE A C 1
ATOM 1556 O O . ILE A 1 199 ? -0.104 -1.945 7.258 1 61.44 199 ILE A O 1
ATOM 1560 N N . GLU A 1 200 ? 0.421 -3.225 8.836 1 56.66 200 GLU A N 1
ATOM 1561 C CA . GLU A 1 200 ? 0.705 -4.473 8.133 1 56.66 200 GLU A CA 1
ATOM 1562 C C . GLU A 1 200 ? -0.34 -5.539 8.453 1 56.66 200 GLU A C 1
ATOM 1564 O O . GLU A 1 200 ? -0.94 -5.52 9.531 1 56.66 200 GLU A O 1
ATOM 1569 N N . SER A 1 201 ? -0.532 -6.668 7.133 1 50.25 201 SER A N 1
ATOM 1570 C CA . SER A 1 201 ? -1.31 -7.906 7.121 1 50.25 201 SER A CA 1
ATOM 1571 C C . SER A 1 201 ? -2.123 -8.055 8.406 1 50.25 201 SER A C 1
ATOM 1573 O O . SER A 1 201 ? -2.137 -9.133 9.008 1 50.25 201 SER A O 1
ATOM 1575 N N . GLY A 1 202 ? -2.854 -6.855 8.852 1 50.22 202 GLY A N 1
ATOM 1576 C CA . GLY A 1 202 ? -3.775 -7.066 9.961 1 50.22 202 GLY A CA 1
ATOM 1577 C C . GLY A 1 202 ? -3.176 -6.727 11.312 1 50.22 202 GLY A C 1
ATOM 1578 O O . GLY A 1 202 ? -3.871 -6.75 12.328 1 50.22 202 GLY A O 1
ATOM 1579 N N . LYS A 1 203 ? -1.788 -6.641 11.281 1 56.84 203 LYS A N 1
ATOM 1580 C CA . LYS A 1 203 ? -1.282 -6.527 12.648 1 56.84 203 LYS A CA 1
ATOM 1581 C C . LYS A 1 203 ? -0.76 -5.121 12.93 1 56.84 203 LYS A C 1
ATOM 1583 O O . LYS A 1 203 ? 0.072 -4.605 12.18 1 56.84 203 LYS A O 1
ATOM 1588 N N . ILE A 1 204 ? -1.539 -4.328 13.43 1 64.88 204 ILE A N 1
ATOM 1589 C CA . ILE A 1 204 ? -1.095 -3.076 14.031 1 64.88 204 ILE A CA 1
ATOM 1590 C C . ILE A 1 204 ? -0.182 -3.371 15.219 1 64.88 204 ILE A C 1
ATOM 1592 O O . ILE A 1 204 ? -0.553 -4.125 16.125 1 64.88 204 ILE A O 1
ATOM 1596 N N . ALA A 1 205 ? 1.201 -3.09 14.969 1 67.38 205 ALA A N 1
ATOM 1597 C CA . ALA A 1 205 ? 2.086 -3.221 16.125 1 67.38 205 ALA A CA 1
ATOM 1598 C C . ALA A 1 205 ? 1.721 -2.215 17.203 1 67.38 205 ALA A C 1
ATOM 1600 O O . ALA A 1 205 ? 1.751 -1.004 16.984 1 67.38 205 ALA A O 1
ATOM 1601 N N . LEU A 1 206 ? 1.255 -2.754 18.328 1 75.81 206 LEU A N 1
ATOM 1602 C CA . LEU A 1 206 ? 0.805 -1.914 19.438 1 75.81 206 LEU A CA 1
ATOM 1603 C C . LEU A 1 206 ? 1.931 -1.687 20.438 1 75.81 206 LEU A C 1
ATOM 1605 O O . LEU A 1 206 ? 2.717 -2.596 20.719 1 75.81 206 LEU A O 1
ATOM 1609 N N . ASN A 1 207 ? 2.146 -0.532 20.828 1 77.12 207 ASN A N 1
ATOM 1610 C CA . ASN A 1 207 ? 2.973 -0.236 22 1 77.12 207 ASN A CA 1
ATOM 1611 C C . ASN A 1 207 ? 2.146 -0.231 23.281 1 77.12 207 ASN A C 1
ATOM 1613 O O . ASN A 1 207 ? 1.697 0.825 23.734 1 77.12 207 ASN A O 1
ATOM 1617 N N . LEU A 1 208 ? 2.105 -1.426 23.938 1 86.62 208 LEU A N 1
ATOM 1618 C CA . LEU A 1 208 ? 1.218 -1.598 25.078 1 86.62 208 LEU A CA 1
ATOM 1619 C C . LEU A 1 208 ? 1.878 -1.096 26.359 1 86.62 208 LEU A C 1
ATOM 1621 O O . LEU A 1 208 ? 3.068 -1.327 26.578 1 86.62 208 LEU A O 1
ATOM 1625 N N . SER A 1 209 ? 1.198 -0.297 27.031 1 88.31 209 SER A N 1
ATOM 1626 C CA . SER A 1 209 ? 1.634 0.189 28.328 1 88.31 209 SER A CA 1
ATOM 1627 C C . SER A 1 209 ? 0.461 0.304 29.297 1 88.31 209 SER A C 1
ATOM 1629 O O . SER A 1 209 ? -0.692 0.402 28.875 1 88.31 209 SER A O 1
ATOM 1631 N N . PRO A 1 210 ? 0.778 0.192 30.625 1 90.31 210 PRO A N 1
ATOM 1632 C CA . PRO A 1 210 ? -0.3 0.417 31.578 1 90.31 210 PRO A CA 1
ATOM 1633 C C . PRO A 1 210 ? -0.824 1.851 31.562 1 90.31 210 PRO A C 1
ATOM 1635 O O . PRO A 1 210 ? -0.04 2.799 31.656 1 90.31 210 PRO A O 1
ATOM 1638 N N . VAL A 1 211 ? -2.113 1.991 31.422 1 88.69 211 VAL A N 1
ATOM 1639 C CA . VAL A 1 211 ? -2.732 3.309 31.312 1 88.69 211 VAL A CA 1
ATOM 1640 C C . VAL A 1 211 ? -3.93 3.389 32.25 1 88.69 211 VAL A C 1
ATOM 1642 O O . VAL A 1 211 ? -4.715 2.443 32.375 1 88.69 211 VAL A O 1
ATOM 1645 N N . ASN A 1 212 ? -3.938 4.418 33 1 88.81 212 ASN A N 1
ATOM 1646 C CA . ASN A 1 212 ? -5.133 4.707 33.781 1 88.81 212 ASN A CA 1
ATOM 1647 C C . ASN A 1 212 ? -6.27 5.227 32.906 1 88.81 212 ASN A C 1
ATOM 1649 O O . ASN A 1 212 ? -6.227 6.371 32.438 1 88.81 212 ASN A O 1
ATOM 1653 N N . LEU A 1 213 ? -7.25 4.395 32.781 1 88.19 213 LEU A N 1
ATOM 1654 C CA . LEU A 1 213 ? -8.328 4.711 31.828 1 88.19 213 LEU A CA 1
ATOM 1655 C C . LEU A 1 213 ? -9.117 5.926 32.312 1 88.19 213 LEU A C 1
ATOM 1657 O O . LEU A 1 213 ? -9.539 6.75 31.5 1 88.19 213 LEU A O 1
ATOM 1661 N N . GLY A 1 214 ? -9.344 5.98 33.594 1 88.25 214 GLY A N 1
ATOM 1662 C CA . GLY A 1 214 ? -10.047 7.129 34.125 1 88.25 214 GLY A CA 1
ATOM 1663 C C . GLY A 1 214 ? -9.391 8.453 33.781 1 88.25 214 GLY A C 1
ATOM 1664 O O . GLY A 1 214 ? -10.055 9.383 33.344 1 88.25 214 GLY A O 1
ATOM 1665 N N . ASN A 1 215 ? -8.156 8.477 34.031 1 87.25 215 ASN A N 1
ATOM 1666 C CA . ASN A 1 215 ? -7.395 9.688 33.719 1 87.25 215 ASN A CA 1
ATOM 1667 C C . ASN A 1 215 ? -7.441 10 32.219 1 87.25 215 ASN A C 1
ATOM 1669 O O . ASN A 1 215 ? -7.605 11.156 31.844 1 87.25 215 ASN A O 1
ATOM 1673 N N .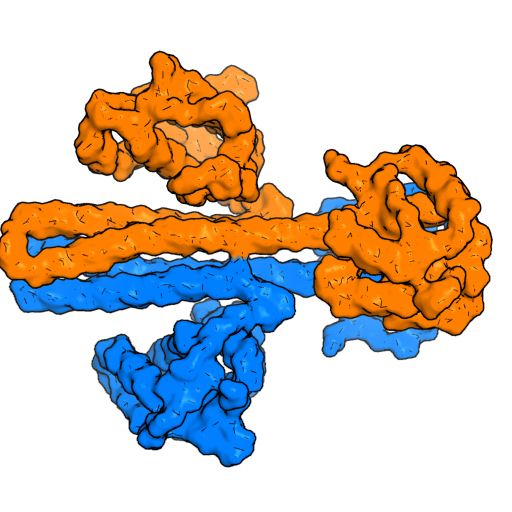 MET A 1 216 ? -7.344 9 31.516 1 87.88 216 MET A N 1
ATOM 1674 C CA . MET A 1 216 ? -7.363 9.172 30.062 1 87.88 216 MET A CA 1
ATOM 1675 C C . MET A 1 216 ? -8.688 9.766 29.594 1 87.88 216 MET A C 1
ATOM 1677 O O . MET A 1 216 ? -8.711 10.68 28.781 1 87.88 216 MET A O 1
ATOM 1681 N N . LEU A 1 217 ? -9.758 9.281 30.109 1 90.19 217 LEU A N 1
ATOM 1682 C CA . LEU A 1 217 ? -11.086 9.734 29.703 1 90.19 217 LEU A CA 1
ATOM 1683 C C . LEU A 1 217 ? -11.352 11.148 30.188 1 90.19 217 LEU A C 1
ATOM 1685 O O . LEU A 1 217 ? -11.977 11.945 29.484 1 90.19 217 LEU A O 1
ATOM 1689 N N . ARG A 1 218 ? -10.844 11.492 31.328 1 86.62 218 ARG A N 1
ATOM 1690 C CA . ARG A 1 218 ? -11 12.844 31.844 1 86.62 218 ARG A CA 1
ATOM 1691 C C . ARG A 1 218 ? -10.258 13.859 30.984 1 86.62 218 ARG A C 1
ATOM 1693 O O . ARG A 1 218 ? -10.773 14.938 30.688 1 86.62 218 ARG A O 1
ATOM 1700 N N . GLU A 1 219 ? -9.117 13.461 30.656 1 84 219 GLU A N 1
ATOM 1701 C CA . GLU A 1 219 ? -8.328 14.328 29.781 1 84 219 GLU A CA 1
ATOM 1702 C C . GLU A 1 219 ? -9.008 14.508 28.422 1 84 219 GLU A C 1
ATOM 1704 O O . GLU A 1 219 ? -9.016 15.609 27.875 1 84 219 GLU A O 1
ATOM 1709 N N . LEU A 1 220 ? -9.523 13.445 27.922 1 86.88 220 LEU A N 1
ATOM 1710 C CA . LEU A 1 220 ? -10.266 13.484 26.672 1 86.88 220 LEU A CA 1
ATOM 1711 C C . LEU A 1 220 ? -11.391 14.516 26.734 1 86.88 220 LEU A C 1
ATOM 1713 O O . LEU A 1 220 ? -11.539 15.336 25.844 1 86.88 220 LEU A O 1
ATOM 1717 N N . VAL A 1 221 ? -12.156 14.43 27.75 1 87.88 221 VAL A N 1
ATOM 1718 C CA . VAL A 1 221 ? -13.305 15.305 27.906 1 87.88 221 VAL A CA 1
ATOM 1719 C C . VAL A 1 221 ? -12.844 16.766 27.953 1 87.88 221 VAL A C 1
ATOM 1721 O O . VAL A 1 221 ? -13.453 17.641 27.328 1 87.88 221 VAL A O 1
ATOM 1724 N N . LYS A 1 222 ? -11.773 16.969 28.703 1 83.62 222 LYS A N 1
ATOM 1725 C CA . LYS A 1 222 ? -11.227 18.312 28.812 1 83.62 222 LYS A CA 1
ATOM 1726 C C . LYS A 1 222 ? -10.859 18.875 27.438 1 83.62 222 LYS A C 1
ATOM 1728 O O . LYS A 1 222 ? -11.133 20.031 27.141 1 83.62 222 LYS A O 1
ATOM 1733 N N . ASP A 1 223 ? -10.359 18.062 26.641 1 78.06 223 ASP A N 1
ATOM 1734 C CA . ASP A 1 223 ? -9.898 18.469 25.312 1 78.06 223 ASP A CA 1
ATOM 1735 C C . ASP A 1 223 ? -11.062 18.891 24.422 1 78.06 223 ASP A C 1
ATOM 1737 O O . ASP A 1 223 ? -10.898 19.703 23.516 1 78.06 223 ASP A O 1
ATOM 1741 N N . PHE A 1 224 ? -12.234 18.344 24.656 1 85 224 PHE A N 1
ATOM 1742 C CA . PHE A 1 224 ? -13.359 18.562 23.766 1 85 224 PHE A CA 1
ATOM 1743 C C . PHE A 1 224 ? -14.352 19.547 24.375 1 85 224 PHE A C 1
ATOM 1745 O O . PHE A 1 224 ? -15.383 19.844 23.781 1 85 224 PHE A O 1
ATOM 1752 N N . GLU A 1 225 ? -14 19.953 25.562 1 82.5 225 GLU A N 1
ATOM 1753 C CA . GLU A 1 225 ? -14.922 20.812 26.281 1 82.5 225 GLU A CA 1
ATOM 1754 C C . GLU A 1 225 ? -15.273 22.062 25.469 1 82.5 225 GLU A C 1
ATOM 1756 O O . GLU A 1 225 ? -16.438 22.453 25.391 1 82.5 225 GLU A O 1
ATOM 1761 N N . PHE A 1 226 ? -14.289 22.594 24.984 1 72.94 226 PHE A N 1
ATOM 1762 C CA . PHE A 1 226 ? -14.508 23.812 24.219 1 72.94 226 PHE A CA 1
ATOM 1763 C C . PHE A 1 226 ? -15.398 23.547 23.016 1 72.94 226 PHE A C 1
ATOM 1765 O O . PHE A 1 226 ? -16.391 24.25 22.797 1 72.94 226 PHE A O 1
ATOM 1772 N N . ASN A 1 227 ? -15.07 22.562 22.234 1 77.19 227 ASN A N 1
ATOM 1773 C CA . ASN A 1 227 ? -15.844 22.203 21.062 1 77.19 227 ASN A CA 1
ATOM 1774 C C . ASN A 1 227 ? -17.297 21.891 21.422 1 77.19 227 ASN A C 1
ATOM 1776 O O . ASN A 1 227 ? -18.219 22.312 20.734 1 77.19 227 ASN A O 1
ATOM 1780 N N . ALA A 1 228 ? -17.531 21.188 22.453 1 87.88 228 ALA A N 1
ATOM 1781 C CA . ALA A 1 228 ? -18.859 20.797 22.906 1 87.88 228 ALA A CA 1
ATOM 1782 C C . ALA A 1 228 ? -19.656 22.031 23.359 1 87.88 228 ALA A C 1
ATOM 1784 O O . ALA A 1 228 ? -20.859 22.109 23.125 1 87.88 228 ALA A O 1
ATOM 1785 N N . SER A 1 229 ? -18.922 22.922 23.906 1 87.31 229 SER A N 1
ATOM 1786 C CA . SER A 1 229 ? -19.578 24.094 24.453 1 87.31 229 SER A CA 1
ATOM 1787 C C . SER A 1 229 ? -20.125 24.984 23.344 1 87.31 229 SER A C 1
ATOM 1789 O O . SER A 1 229 ? -21.125 25.672 23.516 1 87.31 229 SER A O 1
ATOM 1791 N N . GLN A 1 230 ? -19.469 24.953 22.25 1 79.06 230 GLN A N 1
ATOM 1792 C CA . GLN A 1 230 ? -19.922 25.75 21.109 1 79.06 230 GLN A CA 1
ATOM 1793 C C . GLN A 1 230 ? -21.312 25.328 20.656 1 79.06 230 GLN A C 1
ATOM 1795 O O . GLN A 1 230 ? -22.094 26.156 20.172 1 79.06 230 GLN A O 1
ATOM 1800 N N . LYS A 1 231 ? -21.641 24.109 20.812 1 87.69 231 LYS A N 1
ATOM 1801 C CA . LYS A 1 231 ? -22.969 23.594 20.469 1 87.69 231 LYS A CA 1
ATOM 1802 C C . LYS A 1 231 ? -23.828 23.422 21.719 1 87.69 231 LYS A C 1
ATOM 1804 O O . LYS A 1 231 ? -24.891 22.797 21.656 1 87.69 231 LYS A O 1
ATOM 1809 N N . LYS A 1 232 ? -23.297 23.984 22.875 1 93.88 232 LYS A N 1
ATOM 1810 C CA . LYS A 1 232 ? -23.969 23.875 24.172 1 93.88 232 LYS A CA 1
ATOM 1811 C C . LYS A 1 232 ? -24.25 22.406 24.516 1 93.88 232 LYS A C 1
ATOM 1813 O O . LYS A 1 232 ? -25.344 22.078 25 1 93.88 232 LYS A O 1
ATOM 1818 N N . ILE A 1 233 ? -23.406 21.578 24.109 1 94.88 233 ILE A N 1
ATOM 1819 C CA . ILE A 1 233 ? -23.484 20.172 24.438 1 94.88 233 ILE A CA 1
ATOM 1820 C C . ILE A 1 233 ? -22.734 19.891 25.734 1 94.88 233 ILE A C 1
ATOM 1822 O O . ILE A 1 233 ? -21.609 20.375 25.922 1 94.88 233 ILE A O 1
ATOM 1826 N N . GLU A 1 234 ? -23.375 19.25 26.625 1 95.75 234 GLU A N 1
ATOM 1827 C CA . GLU A 1 234 ? -22.734 18.844 27.891 1 95.75 234 GLU A CA 1
ATOM 1828 C C . GLU A 1 234 ? -22.203 17.422 27.797 1 95.75 234 GLU A C 1
ATOM 1830 O O . GLU A 1 234 ? -22.922 16.484 27.438 1 95.75 234 GLU A O 1
ATOM 1835 N N . ILE A 1 235 ? -20.953 17.234 28.125 1 95.75 235 ILE A N 1
ATOM 1836 C CA . ILE A 1 235 ? -20.359 15.906 28.172 1 95.75 235 ILE A CA 1
ATOM 1837 C C . ILE A 1 235 ? -20.391 15.391 29.609 1 95.75 235 ILE A C 1
ATOM 1839 O O . ILE A 1 235 ? -19.766 15.977 30.5 1 95.75 235 ILE A O 1
ATOM 1843 N N . ILE A 1 236 ? -21.109 14.328 29.828 1 94.62 236 ILE A N 1
ATOM 1844 C CA . ILE A 1 236 ? -21.25 13.727 31.156 1 94.62 236 ILE A CA 1
ATOM 1845 C C . ILE A 1 236 ? -20.391 12.469 31.25 1 94.62 236 ILE A C 1
ATOM 1847 O O . ILE A 1 236 ? -20.438 11.617 30.344 1 94.62 236 ILE A O 1
ATOM 1851 N N . THR A 1 237 ? -19.625 12.375 32.281 1 91.62 237 THR A N 1
ATOM 1852 C CA . THR A 1 237 ? -18.766 11.211 32.469 1 91.62 237 THR A CA 1
ATOM 1853 C C . THR A 1 237 ? -19.297 10.328 33.594 1 91.62 237 THR A C 1
ATOM 1855 O O . THR A 1 237 ? -19.672 10.836 34.656 1 91.62 237 THR A O 1
ATOM 1858 N N . GLN A 1 238 ? -19.5 9.125 33.312 1 90.94 238 GLN A N 1
ATOM 1859 C CA . GLN A 1 238 ? -19.844 8.094 34.312 1 90.94 238 GLN A CA 1
ATOM 1860 C C . GLN A 1 238 ? -18.734 7.047 34.406 1 90.94 238 GLN A C 1
ATOM 1862 O O . GLN A 1 238 ? -18.875 5.934 33.906 1 90.94 238 GLN A O 1
ATOM 1867 N N . ILE A 1 239 ? -17.656 7.469 35 1 84.31 239 ILE A N 1
ATOM 1868 C CA . ILE A 1 239 ? -16.469 6.621 35.125 1 84.31 239 ILE A CA 1
ATOM 1869 C C . ILE A 1 239 ? -16.25 6.246 36.594 1 84.31 239 ILE A C 1
ATOM 1871 O O . ILE A 1 239 ? -16.141 7.117 37.469 1 84.31 239 ILE A O 1
ATOM 1875 N N . PRO A 1 240 ? -16.406 4.93 36.844 1 74.25 240 PRO A N 1
ATOM 1876 C CA . PRO A 1 240 ? -16.109 4.566 38.219 1 74.25 240 PRO A CA 1
ATOM 1877 C C . PRO A 1 240 ? -14.664 4.891 38.594 1 74.25 240 PRO A C 1
ATOM 1879 O O . PRO A 1 240 ? -13.844 5.215 37.75 1 74.25 240 PRO A O 1
ATOM 1882 N N . ASP A 1 241 ? -14.383 5.062 39.844 1 67.81 241 ASP A N 1
ATOM 1883 C CA . ASP A 1 241 ? -13.016 5.254 40.312 1 67.81 241 ASP A CA 1
ATOM 1884 C C . ASP A 1 241 ? -12.094 4.141 39.812 1 67.81 241 ASP A C 1
ATOM 1886 O O . ASP A 1 241 ? -12.266 2.977 40.188 1 67.81 241 ASP A O 1
ATOM 1890 N N . PHE A 1 242 ? -11.727 4.293 38.562 1 62.22 242 PHE A N 1
ATOM 1891 C CA . PHE A 1 242 ? -10.797 3.318 38 1 62.22 242 PHE A CA 1
ATOM 1892 C C . PHE A 1 242 ? -9.469 3.354 38.75 1 62.22 242 PHE A C 1
ATOM 1894 O O . PHE A 1 242 ? -8.758 4.363 38.719 1 62.22 242 PHE A O 1
ATOM 1901 N N . ASP A 1 243 ? -9.281 2.662 39.812 1 64.44 243 ASP A N 1
ATOM 1902 C CA . ASP A 1 243 ? -7.961 2.6 40.438 1 64.44 243 ASP A CA 1
ATOM 1903 C C . ASP A 1 243 ? -7.008 1.734 39.625 1 64.44 243 ASP A C 1
ATOM 1905 O O . ASP A 1 243 ? -5.805 1.705 39.875 1 64.44 243 ASP A O 1
ATOM 1909 N N . GLY A 1 244 ? -7.461 1.112 38.5 1 74.56 244 GLY A N 1
ATOM 1910 C CA . GLY A 1 244 ? -6.566 0.181 37.812 1 74.56 244 GLY A CA 1
ATOM 1911 C C . GLY A 1 244 ? -6.109 0.666 36.469 1 74.56 244 GLY A C 1
ATOM 1912 O O . GLY A 1 244 ? -6.484 1.757 36.031 1 74.56 244 GLY A O 1
ATOM 1913 N N . THR A 1 245 ? -5.02 0.054 36.062 1 84.75 245 THR A N 1
ATOM 1914 C CA . THR A 1 245 ? -4.465 0.31 34.75 1 84.75 245 THR A CA 1
ATOM 1915 C C . THR A 1 245 ? -4.832 -0.813 33.781 1 84.75 245 THR A C 1
ATOM 1917 O O . THR A 1 245 ? -5.16 -1.923 34.188 1 84.75 245 THR A O 1
ATOM 1920 N N . ILE A 1 246 ? -5.07 -0.413 32.625 1 86.31 246 ILE A N 1
ATOM 1921 C CA . ILE A 1 246 ? -5.227 -1.405 31.547 1 86.31 246 ILE A CA 1
ATOM 1922 C C . ILE A 1 246 ? -4.062 -1.303 30.578 1 86.31 246 ILE A C 1
ATOM 1924 O O . ILE A 1 246 ? -3.49 -0.226 30.391 1 86.31 246 ILE A O 1
ATOM 1928 N N . LYS A 1 247 ? -3.727 -2.473 30.047 1 90.19 247 LYS A N 1
ATOM 1929 C CA . LYS A 1 247 ? -2.623 -2.492 29.094 1 90.19 247 LYS A CA 1
ATOM 1930 C C . LYS A 1 247 ? -3.115 -2.189 27.672 1 90.19 247 LYS A C 1
ATOM 1932 O O . LYS A 1 247 ? -3.732 -3.039 27.031 1 90.19 247 LYS A O 1
ATOM 1937 N N . ILE A 1 248 ? -2.869 -1.024 27.281 1 90.38 248 ILE A N 1
ATOM 1938 C CA . ILE A 1 248 ? -3.281 -0.611 25.953 1 90.38 248 ILE A CA 1
ATOM 1939 C C . ILE A 1 248 ? -2.215 0.295 25.344 1 90.38 248 ILE A C 1
ATOM 1941 O O . ILE A 1 248 ? -1.307 0.754 26.031 1 90.38 248 ILE A O 1
ATOM 1945 N N . ASP A 1 249 ? -2.275 0.435 24.062 1 86.44 249 ASP A N 1
ATOM 1946 C CA . ASP A 1 249 ? -1.562 1.521 23.406 1 86.44 249 ASP A CA 1
ATOM 1947 C C . ASP A 1 249 ? -2.291 2.852 23.578 1 86.44 249 ASP A C 1
ATOM 1949 O O . ASP A 1 249 ? -3.32 3.094 22.953 1 86.44 249 ASP A O 1
ATOM 1953 N N . GLN A 1 250 ? -1.747 3.6 24.391 1 84.94 250 GLN A N 1
ATOM 1954 C CA . GLN A 1 250 ? -2.436 4.809 24.828 1 84.94 250 GLN A CA 1
ATOM 1955 C C . GLN A 1 250 ? -2.703 5.746 23.656 1 84.94 250 GLN A C 1
ATOM 1957 O O . GLN A 1 250 ? -3.812 6.262 23.5 1 84.94 250 GLN A O 1
ATOM 1962 N N . ALA A 1 251 ? -1.751 5.945 22.906 1 77.69 251 ALA A N 1
ATOM 1963 C CA . ALA A 1 251 ? -1.883 6.875 21.781 1 77.69 251 ALA A CA 1
ATOM 1964 C C . ALA A 1 251 ? -2.953 6.41 20.797 1 77.69 251 ALA A C 1
ATOM 1966 O O . ALA A 1 251 ? -3.762 7.211 20.328 1 77.69 251 ALA A O 1
ATOM 1967 N N . MET A 1 252 ? -2.973 5.145 20.531 1 80.69 252 MET A N 1
ATOM 1968 C CA . MET A 1 252 ? -3.932 4.594 19.578 1 80.69 252 MET A CA 1
ATOM 1969 C C . MET A 1 252 ? -5.352 4.66 20.141 1 80.69 252 MET A C 1
ATOM 1971 O O . MET A 1 252 ? -6.285 5.012 19.422 1 80.69 252 MET A O 1
ATOM 1975 N N . CYS A 1 253 ? -5.434 4.309 21.328 1 87.75 253 CYS A N 1
ATOM 1976 C CA . CYS A 1 253 ? -6.75 4.336 21.953 1 87.75 253 CYS A CA 1
ATOM 1977 C C . CYS A 1 253 ? -7.281 5.762 22.047 1 87.75 253 CYS A C 1
ATOM 1979 O O . CYS A 1 253 ? -8.484 5.992 21.906 1 87.75 253 CYS A O 1
ATOM 1981 N N . GLN A 1 254 ? -6.406 6.633 22.328 1 84.88 254 GLN A N 1
ATOM 1982 C CA . GLN A 1 254 ? -6.809 8.039 22.328 1 84.88 254 GLN A CA 1
ATOM 1983 C C . GLN A 1 254 ? -7.398 8.453 20.984 1 84.88 254 GLN A C 1
ATOM 1985 O O . GLN A 1 254 ? -8.406 9.156 20.938 1 84.88 254 GLN A O 1
ATOM 1990 N N . ARG A 1 255 ? -6.867 8 20.016 1 79 255 ARG A N 1
ATOM 1991 C CA . ARG A 1 255 ? -7.359 8.305 18.672 1 79 255 ARG A CA 1
ATOM 1992 C C . ARG A 1 255 ? -8.758 7.742 18.469 1 79 255 ARG A C 1
ATOM 1994 O O . ARG A 1 255 ? -9.617 8.398 17.875 1 79 255 ARG A O 1
ATOM 2001 N N . VAL A 1 256 ? -8.844 6.527 18.859 1 87.62 256 VAL A N 1
ATOM 2002 C CA . VAL A 1 256 ? -10.156 5.895 18.766 1 87.62 256 VAL A CA 1
ATOM 2003 C C . VAL A 1 256 ? -11.195 6.746 19.484 1 87.62 256 VAL A C 1
ATOM 2005 O O . VAL A 1 256 ? -12.234 7.086 18.922 1 87.62 256 VAL A O 1
ATOM 2008 N N . LEU A 1 257 ? -10.852 7.145 20.656 1 90.69 257 LEU A N 1
ATOM 2009 C CA . LEU A 1 257 ? -11.789 7.895 21.484 1 90.69 257 LEU A CA 1
ATOM 2010 C C . LEU A 1 257 ? -12.031 9.281 20.906 1 90.69 257 LEU A C 1
ATOM 2012 O O . LEU A 1 257 ? -13.156 9.789 20.953 1 90.69 257 LEU A O 1
ATOM 2016 N N . ASP A 1 258 ? -10.992 9.891 20.391 1 84.44 258 ASP A N 1
ATOM 2017 C CA . ASP A 1 258 ? -11.133 11.188 19.734 1 84.44 258 ASP A CA 1
ATOM 2018 C C . ASP A 1 258 ? -12.133 11.102 18.578 1 84.44 258 ASP A C 1
ATOM 2020 O O . ASP A 1 258 ? -13 11.977 18.438 1 84.44 258 ASP A O 1
ATOM 2024 N N . ASN A 1 259 ? -12.016 10.094 17.844 1 81.25 259 ASN A N 1
ATOM 2025 C CA . ASN A 1 259 ? -12.891 9.914 16.688 1 81.25 259 ASN A CA 1
ATOM 2026 C C . ASN A 1 259 ? -14.344 9.719 17.109 1 81.25 259 ASN A C 1
ATOM 2028 O O . ASN A 1 259 ? -15.242 10.344 16.531 1 81.25 259 ASN A O 1
ATOM 2032 N N . LEU A 1 260 ? -14.477 8.875 18.031 1 91.19 260 LEU A N 1
ATOM 2033 C CA . LEU A 1 260 ? -15.836 8.555 18.453 1 91.19 260 LEU A CA 1
ATOM 2034 C C . LEU A 1 260 ? -16.5 9.766 19.109 1 91.19 260 LEU A C 1
ATOM 2036 O O . LEU A 1 260 ? -17.656 10.062 18.844 1 91.19 260 LEU A O 1
ATOM 2040 N N . LEU A 1 261 ? -15.773 10.445 19.969 1 90.94 261 LEU A N 1
ATOM 2041 C CA . LEU A 1 261 ? -16.344 11.609 20.641 1 90.94 261 LEU A CA 1
ATOM 2042 C C . LEU A 1 261 ? -16.594 12.742 19.641 1 90.94 261 LEU A C 1
ATOM 2044 O O . LEU A 1 261 ? -17.609 13.43 19.734 1 90.94 261 LEU A O 1
ATOM 2048 N N . SER A 1 262 ? -15.641 12.992 18.75 1 84.56 262 SER A N 1
ATOM 2049 C CA . SER A 1 262 ? -15.836 14.016 17.734 1 84.56 262 SER A CA 1
ATOM 2050 C C . SER A 1 262 ? -17.094 13.742 16.906 1 84.56 262 SER A C 1
ATOM 2052 O O . SER A 1 262 ? -17.859 14.656 16.625 1 84.56 262 SER A O 1
ATOM 2054 N N . ASN A 1 263 ? -17.312 12.492 16.531 1 84 263 ASN A N 1
ATOM 2055 C CA . ASN A 1 263 ? -18.516 12.109 15.797 1 84 263 ASN A CA 1
ATOM 2056 C C . ASN A 1 263 ? -19.766 12.367 16.625 1 84 263 ASN A C 1
ATOM 2058 O O . ASN A 1 263 ? -20.766 12.875 16.094 1 84 263 ASN A O 1
ATOM 2062 N N . SER A 1 264 ? -19.688 12 17.859 1 92.94 264 SER A N 1
ATOM 2063 C CA . SER A 1 264 ? -20.812 12.195 18.75 1 92.94 264 SER A CA 1
ATOM 2064 C C . SER A 1 264 ? -21.188 13.672 18.859 1 92.94 264 SER A C 1
ATOM 2066 O O . SER A 1 264 ? -22.375 14.016 18.844 1 92.94 264 SER A O 1
ATOM 2068 N N . ILE A 1 265 ? -20.234 14.484 18.969 1 89.44 265 ILE A N 1
ATOM 2069 C CA . ILE A 1 265 ? -20.484 15.914 19.047 1 89.44 265 ILE A CA 1
ATOM 2070 C C . ILE A 1 265 ? -21.047 16.422 17.719 1 89.44 265 ILE A C 1
ATOM 2072 O O . ILE A 1 265 ? -22.016 17.172 17.703 1 89.44 265 ILE A O 1
ATOM 2076 N N . LYS A 1 266 ? -20.422 15.984 16.641 1 84.5 266 LYS A N 1
ATOM 2077 C CA . LYS A 1 266 ? -20.812 16.406 15.297 1 84.5 266 LYS A CA 1
ATOM 2078 C C . LYS A 1 266 ? -22.266 16.094 15.016 1 84.5 266 LYS A C 1
ATOM 2080 O O . LYS A 1 266 ? -22.984 16.922 14.453 1 84.5 266 LYS A O 1
ATOM 2085 N N . PHE A 1 267 ? -22.734 14.977 15.422 1 88.19 267 PHE A N 1
ATOM 2086 C CA . PHE A 1 267 ? -24.047 14.492 15 1 88.19 267 PHE A CA 1
ATOM 2087 C C . PHE A 1 267 ? -25.094 14.766 16.062 1 88.19 267 PHE A C 1
ATOM 2089 O O . PHE A 1 267 ? -26.297 14.625 15.812 1 88.19 267 PHE A O 1
ATOM 2096 N N . SER A 1 268 ? -24.656 15.164 17.281 1 92.62 268 SER A N 1
ATOM 2097 C CA . SER A 1 268 ? -25.594 15.469 18.344 1 92.62 268 SER A CA 1
ATOM 2098 C C . SER A 1 268 ? -26.281 16.812 18.125 1 92.62 268 SER A C 1
ATOM 2100 O O . SER A 1 268 ? -25.656 17.75 17.609 1 92.62 268 SER A O 1
ATOM 2102 N N . PRO A 1 269 ? -27.531 16.938 18.453 1 92.69 269 PRO A N 1
ATOM 2103 C CA . PRO A 1 269 ? -28.188 18.234 18.375 1 92.69 269 PRO A CA 1
ATOM 2104 C C . PRO A 1 269 ? -27.641 19.234 19.375 1 92.69 269 PRO A C 1
ATOM 2106 O O . PRO A 1 269 ? -27 18.844 20.359 1 92.69 269 PRO A O 1
ATOM 2109 N N . GLN A 1 270 ? -27.953 20.453 19.047 1 93.12 270 GLN A N 1
ATOM 2110 C CA . GLN A 1 270 ? -27.594 21.5 20 1 93.12 270 GLN A CA 1
ATOM 2111 C C . GLN A 1 270 ? -28.297 21.312 21.328 1 93.12 270 GLN A C 1
ATOM 2113 O O . GLN A 1 270 ? -29.406 20.797 21.391 1 93.12 270 GLN A O 1
ATOM 2118 N N . GLU A 1 271 ? -27.625 21.812 22.406 1 93.94 271 GLU A N 1
ATOM 2119 C CA . GLU A 1 271 ? -28.172 21.797 23.75 1 93.94 271 GLU A CA 1
ATOM 2120 C C . GLU A 1 271 ? -28.516 20.375 24.188 1 93.94 271 GLU A C 1
ATOM 2122 O O . GLU A 1 271 ? -29.594 20.125 24.734 1 93.94 271 GLU A O 1
ATOM 2127 N N . SER A 1 272 ? -27.781 19.438 23.797 1 94.44 272 SER A N 1
ATOM 2128 C CA . SER A 1 272 ? -27.938 18.047 24.172 1 94.44 272 SER A CA 1
ATOM 2129 C C . SER A 1 272 ? -26.797 17.578 25.062 1 94.44 272 SER A C 1
ATOM 2131 O O . SER A 1 272 ? -26.109 18.391 25.672 1 94.44 272 SER A O 1
ATOM 2133 N N . GLN A 1 273 ? -26.812 16.266 25.297 1 95.75 273 GLN A N 1
ATOM 2134 C CA . GLN A 1 273 ? -25.766 15.688 26.141 1 95.75 273 GLN A CA 1
ATOM 2135 C C . GLN A 1 273 ? -25.109 14.5 25.469 1 95.75 273 GLN A C 1
ATOM 2137 O O . GLN A 1 273 ? -25.703 13.852 24.594 1 95.75 273 GLN A O 1
ATOM 2142 N N . ILE A 1 274 ? -23.922 14.297 25.797 1 96.88 274 ILE A N 1
ATOM 2143 C CA . ILE A 1 274 ? -23.172 13.094 25.453 1 96.88 274 ILE A CA 1
ATOM 2144 C C . ILE A 1 274 ? -22.672 12.406 26.734 1 96.88 274 ILE A C 1
ATOM 2146 O O . ILE A 1 274 ? -22.141 13.062 27.625 1 96.88 274 ILE A O 1
ATOM 2150 N N . ILE A 1 275 ? -22.938 11.125 26.828 1 96.44 275 ILE A N 1
ATOM 2151 C CA . ILE A 1 275 ? -22.547 10.391 28.031 1 96.44 275 ILE A CA 1
ATOM 2152 C C . ILE A 1 275 ? -21.391 9.445 27.719 1 96.44 275 ILE A C 1
ATOM 2154 O O . ILE A 1 275 ? -21.484 8.633 26.797 1 96.44 275 ILE A O 1
ATOM 2158 N N . ILE A 1 276 ? -20.328 9.594 28.422 1 95.81 276 ILE A N 1
ATOM 2159 C CA . ILE A 1 276 ? -19.188 8.68 28.359 1 95.81 276 ILE A CA 1
ATOM 2160 C C . ILE A 1 276 ? -19.141 7.816 29.625 1 95.81 276 ILE A C 1
ATOM 2162 O O . ILE A 1 276 ? -19.141 8.336 30.734 1 95.81 276 ILE A O 1
ATOM 2166 N N . SER A 1 277 ? -19.172 6.543 29.391 1 94.44 277 SER A N 1
ATOM 2167 C CA . SER A 1 277 ? -19.125 5.637 30.531 1 94.44 277 SER A CA 1
ATOM 2168 C C . SER A 1 277 ? -18.062 4.555 30.328 1 94.44 277 SER A C 1
ATOM 2170 O O . SER A 1 277 ? -17.719 4.227 29.188 1 94.44 277 SER A O 1
ATOM 2172 N N . ALA A 1 278 ? -17.516 4.117 31.406 1 92.44 278 ALA A N 1
ATOM 2173 C CA . ALA A 1 278 ? -16.562 3.008 31.422 1 92.44 278 ALA A CA 1
ATOM 2174 C C . ALA A 1 278 ? -16.844 2.059 32.594 1 92.44 278 ALA A C 1
ATOM 2176 O O . ALA A 1 278 ? -17.234 2.494 33.656 1 92.44 278 ALA A O 1
ATOM 2177 N N . GLU A 1 279 ? -16.656 0.803 32.312 1 89.31 279 GLU A N 1
ATOM 2178 C CA . GLU A 1 279 ? -16.859 -0.176 33.375 1 89.31 279 GLU A CA 1
ATOM 2179 C C . GLU A 1 279 ? -15.93 -1.374 33.188 1 89.31 279 GLU A C 1
ATOM 2181 O O . GLU A 1 279 ? -15.539 -1.707 32.062 1 89.31 279 GLU A O 1
ATOM 2186 N N . HIS A 1 280 ? -15.586 -1.968 34.344 1 87.12 280 HIS A N 1
ATOM 2187 C CA . HIS A 1 280 ? -14.883 -3.242 34.312 1 87.12 280 HIS A CA 1
ATOM 2188 C C . HIS A 1 280 ? -15.852 -4.406 34.156 1 87.12 280 HIS A C 1
ATOM 2190 O O . HIS A 1 280 ? -16.906 -4.445 34.781 1 87.12 280 HIS A O 1
ATOM 2196 N N . LEU A 1 281 ? -15.43 -5.25 33.281 1 86.75 281 LEU A N 1
ATOM 2197 C CA . LEU A 1 281 ? -16.281 -6.402 33.031 1 86.75 281 LEU A CA 1
ATOM 2198 C C . LEU A 1 281 ? -15.977 -7.531 34 1 86.75 281 LEU A C 1
ATOM 2200 O O . LEU A 1 281 ? -14.82 -7.715 34.406 1 86.75 281 LEU A O 1
ATOM 2204 N N . PRO A 1 282 ? -17 -8.211 34.312 1 82.69 282 PRO A N 1
ATOM 2205 C CA . PRO A 1 282 ? -16.797 -9.312 35.25 1 82.69 282 PRO A CA 1
ATOM 2206 C C . PRO A 1 282 ? -15.82 -10.359 34.75 1 82.69 282 PRO A C 1
ATOM 2208 O O . PRO A 1 282 ? -15.039 -10.922 35.5 1 82.69 282 PRO A O 1
ATOM 2211 N N . GLU A 1 283 ? -15.875 -10.688 33.531 1 81.19 283 GLU A N 1
ATOM 2212 C CA . GLU A 1 283 ? -15.023 -11.703 32.906 1 81.19 283 GLU A CA 1
ATOM 2213 C C . GLU A 1 283 ? -13.617 -11.164 32.625 1 81.19 283 GLU A C 1
ATOM 2215 O O . GLU A 1 283 ? -12.742 -11.891 32.188 1 81.19 283 GLU A O 1
ATOM 2220 N N . GLY A 1 284 ? -13.367 -10.031 33.062 1 82 284 GLY A N 1
ATOM 2221 C CA . GLY A 1 284 ? -12.094 -9.406 32.75 1 82 284 GLY A CA 1
ATOM 2222 C C . GLY A 1 284 ? -12.156 -8.484 31.547 1 82 284 GLY A C 1
ATOM 2223 O O . GLY A 1 284 ? -12.922 -8.727 30.609 1 82 284 GLY A O 1
ATOM 2224 N N . GLY A 1 285 ? -11.648 -7.34 31.703 1 88.62 285 GLY A N 1
ATOM 2225 C CA . GLY A 1 285 ? -11.648 -6.379 30.609 1 88.62 285 GLY A CA 1
ATOM 2226 C C . GLY A 1 285 ? -12.336 -5.074 30.969 1 88.62 285 GLY A C 1
ATOM 2227 O O . GLY A 1 285 ? -12.695 -4.848 32.125 1 88.62 285 GLY A O 1
ATOM 2228 N N . THR A 1 286 ? -12.336 -4.316 30.016 1 90.62 286 THR A N 1
ATOM 2229 C CA . THR A 1 286 ? -12.914 -2.99 30.203 1 90.62 286 THR A CA 1
ATOM 2230 C C . THR A 1 286 ? -13.836 -2.635 29.047 1 90.62 286 THR A C 1
ATOM 2232 O O . THR A 1 286 ? -13.562 -2.975 27.891 1 90.62 286 THR A O 1
ATOM 2235 N N . LYS A 1 287 ? -14.945 -2.082 29.438 1 94.62 287 LYS A N 1
ATOM 2236 C CA . LYS A 1 287 ? -15.922 -1.603 28.469 1 94.62 287 LYS A CA 1
ATOM 2237 C C . LYS A 1 287 ? -16.062 -0.085 28.531 1 94.62 287 LYS A C 1
ATOM 2239 O O . LYS A 1 287 ? -16.141 0.489 29.625 1 94.62 287 LYS A O 1
ATOM 2244 N N . ILE A 1 288 ? -16.016 0.584 27.359 1 94.75 288 ILE A N 1
ATOM 2245 C CA . ILE A 1 288 ? -16.234 2.021 27.234 1 94.75 288 ILE A CA 1
ATOM 2246 C C . ILE A 1 288 ? -17.422 2.289 26.312 1 94.75 288 ILE A C 1
ATOM 2248 O O . ILE A 1 288 ? -17.562 1.648 25.266 1 94.75 288 ILE A O 1
ATOM 2252 N N . LYS A 1 289 ? -18.266 3.191 26.719 1 96.81 289 LYS A N 1
ATOM 2253 C CA . LYS A 1 289 ? -19.406 3.568 25.891 1 96.81 289 LYS A CA 1
ATOM 2254 C C . LYS A 1 289 ? -19.469 5.078 25.688 1 96.81 289 LYS A C 1
ATOM 2256 O O . LYS A 1 289 ? -19.203 5.848 26.609 1 96.81 289 LYS A O 1
ATOM 2261 N N . ILE A 1 290 ? -19.734 5.488 24.547 1 96.69 290 ILE A N 1
ATOM 2262 C CA . ILE A 1 290 ? -20.047 6.875 24.203 1 96.69 290 ILE A CA 1
ATOM 2263 C C . ILE A 1 290 ? -21.438 6.965 23.578 1 96.69 290 ILE A C 1
ATOM 2265 O O . ILE A 1 290 ? -21.672 6.426 22.5 1 96.69 290 ILE A O 1
ATOM 2269 N N . ALA A 1 291 ? -22.297 7.602 24.266 1 97.06 291 ALA A N 1
ATOM 2270 C CA . ALA A 1 291 ? -23.703 7.668 23.875 1 97.06 291 ALA A CA 1
ATOM 2271 C C . ALA A 1 291 ? -24.094 9.094 23.5 1 97.06 291 ALA A C 1
ATOM 2273 O O . ALA A 1 291 ? -23.875 10.031 24.266 1 97.06 291 ALA A O 1
ATOM 2274 N N . ASP A 1 292 ? -24.594 9.242 22.359 1 95.62 292 ASP A N 1
ATOM 2275 C CA . ASP A 1 292 ? -25.078 10.547 21.922 1 95.62 292 ASP A CA 1
ATOM 2276 C C . ASP A 1 292 ? -26.594 10.5 21.656 1 95.62 292 ASP A C 1
ATOM 2278 O O . ASP A 1 292 ? -27.203 9.438 21.766 1 95.62 292 ASP A O 1
ATOM 2282 N N . TYR A 1 293 ? -27.156 11.625 21.453 1 93.94 293 TYR A N 1
ATOM 2283 C CA . TYR A 1 293 ? -28.594 11.711 21.156 1 93.94 293 TYR A CA 1
ATOM 2284 C C . TYR A 1 293 ? -28.828 12.234 19.75 1 93.94 293 TYR A C 1
ATOM 2286 O O . TYR A 1 293 ? -29.766 12.992 19.516 1 93.94 293 TYR A O 1
ATOM 2294 N N . GLY A 1 294 ? -27.875 11.953 18.891 1 92.5 294 GLY A N 1
ATOM 2295 C CA . GLY A 1 294 ? -27.984 12.398 17.516 1 92.5 294 GLY A CA 1
ATOM 2296 C C . GLY A 1 294 ? -28.969 11.586 16.688 1 92.5 294 GLY A C 1
ATOM 2297 O O . GLY A 1 294 ? -29.984 11.125 17.219 1 92.5 294 GLY A O 1
ATOM 2298 N N . GLN A 1 295 ? -28.781 11.516 15.375 1 89.69 295 GLN A N 1
ATOM 2299 C CA . GLN A 1 295 ? -29.703 10.875 14.453 1 89.69 295 GLN A CA 1
ATOM 2300 C C . GLN A 1 295 ? -29.625 9.352 14.57 1 89.69 295 GLN A C 1
ATOM 2302 O O . GLN A 1 295 ? -30.547 8.648 14.164 1 89.69 295 GLN A O 1
ATOM 2307 N N . GLY A 1 296 ? -28.594 8.875 15.172 1 90.88 296 GLY A N 1
ATOM 2308 C CA . GLY A 1 296 ? -28.406 7.438 15.289 1 90.88 296 GLY A CA 1
ATOM 2309 C C . GLY A 1 296 ? -27.891 6.801 14.016 1 90.88 296 GLY A C 1
ATOM 2310 O O . GLY A 1 296 ? -27.562 7.496 13.055 1 90.88 296 GLY A O 1
ATOM 2311 N N . VAL A 1 297 ? -27.703 5.457 14.086 1 89.44 297 VAL A N 1
ATOM 2312 C CA . VAL A 1 297 ? -27.234 4.66 12.961 1 89.44 297 VAL A CA 1
ATOM 2313 C C . VAL A 1 297 ? -28.297 3.631 12.586 1 89.44 297 VAL A C 1
ATOM 2315 O O . VAL A 1 297 ? -28.75 2.848 13.43 1 89.44 297 VAL A O 1
ATOM 2318 N N . PRO A 1 298 ? -28.703 3.674 11.312 1 88.31 298 PRO A N 1
ATOM 2319 C CA . PRO A 1 298 ? -29.688 2.672 10.891 1 88.31 298 PRO A CA 1
ATOM 2320 C C . PRO A 1 298 ? -29.203 1.241 11.102 1 88.31 298 PRO A C 1
ATOM 2322 O O . PRO A 1 298 ? -28 0.962 10.93 1 88.31 298 PRO A O 1
ATOM 2325 N N . ASP A 1 299 ? -30.125 0.316 11.359 1 87.94 299 ASP A N 1
ATOM 2326 C CA . ASP A 1 299 ? -29.797 -1.064 11.711 1 87.94 299 ASP A CA 1
ATOM 2327 C C . ASP A 1 299 ? -29.047 -1.756 10.578 1 87.94 299 ASP A C 1
ATOM 2329 O O . ASP A 1 299 ? -28.109 -2.516 10.82 1 87.94 299 ASP A O 1
ATOM 2333 N N . ASN A 1 300 ? -29.359 -1.479 9.461 1 82.25 300 ASN A N 1
ATOM 2334 C CA . ASN A 1 300 ? -28.766 -2.141 8.305 1 82.25 300 ASN A CA 1
ATOM 2335 C C . ASN A 1 300 ? -27.344 -1.667 8.047 1 82.25 300 ASN A C 1
ATOM 2337 O O . ASN A 1 300 ? -26.594 -2.295 7.293 1 82.25 300 ASN A O 1
ATOM 2341 N N . LEU A 1 301 ? -26.953 -0.63 8.75 1 82 301 LEU A N 1
ATOM 2342 C CA . LEU A 1 301 ? -25.625 -0.066 8.508 1 82 301 LEU A CA 1
ATOM 2343 C C . LEU A 1 301 ? -24.688 -0.362 9.664 1 82 301 LEU A C 1
ATOM 2345 O O . LEU A 1 301 ? -23.469 -0.16 9.562 1 82 301 LEU A O 1
ATOM 2349 N N . LYS A 1 302 ? -25.094 -0.848 10.711 1 85.56 302 LYS A N 1
ATOM 2350 C CA . LYS A 1 302 ? -24.328 -0.951 11.953 1 85.56 302 LYS A CA 1
ATOM 2351 C C . LYS A 1 302 ? -23.094 -1.826 11.766 1 85.56 302 LYS A C 1
ATOM 2353 O O . LYS A 1 302 ? -22.047 -1.553 12.344 1 85.56 302 LYS A O 1
ATOM 2358 N N . GLN A 1 303 ? -23.219 -2.773 10.969 1 78.69 303 GLN A N 1
ATOM 2359 C CA . GLN A 1 303 ? -22.078 -3.652 10.75 1 78.69 303 GLN A CA 1
ATOM 2360 C C . GLN A 1 303 ? -21.109 -3.057 9.727 1 78.69 303 GLN A C 1
ATOM 2362 O O . GLN A 1 303 ? -19.891 -3.15 9.883 1 78.69 303 GLN A O 1
ATOM 2367 N N . CYS A 1 304 ? -21.625 -2.42 8.844 1 77.19 304 CYS A N 1
ATOM 2368 C CA . CYS A 1 304 ? -20.828 -2.023 7.688 1 77.19 304 CYS A CA 1
ATOM 2369 C C . CYS A 1 304 ? -20.109 -0.699 7.941 1 77.19 304 CYS A C 1
ATOM 2371 O O . CYS A 1 304 ? -19.125 -0.38 7.273 1 77.19 304 CYS A O 1
ATOM 2373 N N . ILE A 1 305 ? -20.578 0.052 9.008 1 80.06 305 ILE A N 1
ATOM 2374 C CA . ILE A 1 305 ? -20.016 1.384 9.219 1 80.06 305 ILE A CA 1
ATOM 2375 C C . ILE A 1 305 ? -18.562 1.271 9.633 1 80.06 305 ILE A C 1
ATOM 2377 O O . ILE A 1 305 ? -17.797 2.242 9.539 1 80.06 305 ILE A O 1
ATOM 2381 N N . PHE A 1 306 ? -18.219 0.043 10.125 1 82.38 306 PHE A N 1
ATOM 2382 C CA . PHE A 1 306 ? -16.844 -0.149 10.578 1 82.38 306 PHE A CA 1
ATOM 2383 C C . PHE A 1 306 ? -15.992 -0.752 9.461 1 82.38 306 PHE A C 1
ATOM 2385 O O . PHE A 1 306 ? -14.789 -0.958 9.641 1 82.38 306 PHE A O 1
ATOM 2392 N N . GLU A 1 307 ? -16.609 -1.202 8.461 1 67.88 307 GLU A N 1
ATOM 2393 C CA . GLU A 1 307 ? -15.867 -1.859 7.391 1 67.88 307 GLU A CA 1
ATOM 2394 C C . GLU A 1 307 ? -15.32 -0.842 6.395 1 67.88 307 GLU A C 1
ATOM 2396 O O . GLU A 1 307 ? -15.938 0.194 6.152 1 67.88 307 GLU A O 1
ATOM 2401 N N . LYS A 1 308 ? -14.109 -0.939 6.051 1 55.38 308 LYS A N 1
ATOM 2402 C CA . LYS A 1 308 ? -13.219 -0.088 5.266 1 55.38 308 LYS A CA 1
ATOM 2403 C C . LYS A 1 308 ? -13.953 0.536 4.086 1 55.38 308 LYS A C 1
ATOM 2405 O O . LYS A 1 308 ? -13.805 1.729 3.814 1 55.38 308 LYS A O 1
ATOM 2410 N N . TYR A 1 309 ? -14.258 -0.152 3.096 1 47.38 309 TYR A N 1
ATOM 2411 C CA . TYR A 1 309 ? -14.672 0.226 1.747 1 47.38 309 TYR A CA 1
ATOM 2412 C C . TYR A 1 309 ? -16.188 0.434 1.675 1 47.38 309 TYR A C 1
ATOM 2414 O O . TYR A 1 309 ? -16.688 1.002 0.706 1 47.38 309 TYR A O 1
ATOM 2422 N N . GLU A 1 310 ? -16.828 -0.041 2.486 1 42.03 310 GLU A N 1
ATOM 2423 C CA . GLU A 1 310 ? -18.234 -0.143 2.125 1 42.03 310 GLU A CA 1
ATOM 2424 C C . GLU A 1 310 ? -18.938 1.205 2.254 1 42.03 310 GLU A C 1
ATOM 2426 O O . GLU A 1 310 ? -19.906 1.474 1.548 1 42.03 310 GLU A O 1
ATOM 2431 N N . ILE A 1 311 ? -18.531 1.992 3.043 1 40.28 311 ILE A N 1
ATOM 2432 C CA . ILE A 1 311 ? -19.438 3.074 3.387 1 40.28 311 ILE A CA 1
ATOM 2433 C C . ILE A 1 311 ? -19.359 4.172 2.328 1 40.28 311 ILE A C 1
ATOM 2435 O O . ILE A 1 311 ? -20.328 4.895 2.1 1 40.28 311 ILE A O 1
ATOM 2439 N N . GLY A 1 312 ? -18.125 4.492 1.794 1 37.94 312 GLY A N 1
ATOM 2440 C CA . GLY A 1 312 ? -18.188 5.625 0.883 1 37.94 312 GLY A CA 1
ATOM 2441 C C . GLY A 1 312 ? -19.234 5.465 -0.203 1 37.94 312 GLY A C 1
ATOM 2442 O O . GLY A 1 312 ? -19.734 6.453 -0.741 1 37.94 312 GLY A O 1
ATOM 2443 N N . THR A 1 313 ? -19.359 4.32 -0.675 1 37.72 313 THR A N 1
ATOM 2444 C CA . THR A 1 313 ? -20.312 4.121 -1.764 1 37.72 313 THR A CA 1
ATOM 2445 C C . THR A 1 313 ? -21.734 4.121 -1.237 1 37.72 313 THR A C 1
ATOM 2447 O O . THR A 1 313 ? -22.672 4.406 -1.982 1 37.72 313 THR A O 1
ATOM 2450 N N . LEU A 1 314 ? -22.016 3.623 -0.175 1 36.66 314 LEU A N 1
ATOM 2451 C CA . LEU A 1 314 ? -23.406 3.389 0.209 1 36.66 314 LEU A CA 1
ATOM 2452 C C . LEU A 1 314 ? -24.047 4.668 0.734 1 36.66 314 LEU A C 1
ATOM 2454 O O . LEU A 1 314 ? -25.266 4.828 0.668 1 36.66 314 LEU A O 1
ATOM 2458 N N . MET A 1 315 ? -23.375 5.543 1.463 1 35.91 315 MET A N 1
ATOM 2459 C CA . MET A 1 315 ? -24.062 6.77 1.848 1 35.91 315 MET A CA 1
ATOM 2460 C C . MET A 1 315 ? -23.422 7.984 1.186 1 35.91 315 MET A C 1
ATOM 2462 O O . MET A 1 315 ? -22.234 8.25 1.39 1 35.91 315 MET A O 1
ATOM 2466 N N . GLN A 1 316 ? -23.969 8.617 0.291 1 37.53 316 GLN A N 1
ATOM 2467 C CA . GLN A 1 316 ? -23.719 9.906 -0.332 1 37.53 316 GLN A CA 1
ATOM 2468 C C . GLN A 1 316 ? -23.484 10.992 0.721 1 37.53 316 GLN A C 1
ATOM 2470 O O . GLN A 1 316 ? -24.25 11.102 1.681 1 37.53 316 GLN A O 1
ATOM 2475 N N . GLY A 1 317 ? -22.297 11.766 0.831 1 38.94 317 GLY A N 1
ATOM 2476 C CA . GLY A 1 317 ? -22.047 12.93 1.669 1 38.94 317 GLY A CA 1
ATOM 2477 C C . GLY A 1 317 ? -21.234 12.609 2.906 1 38.94 317 GLY A C 1
ATOM 2478 O O . GLY A 1 317 ? -20.812 13.508 3.639 1 38.94 317 GLY A O 1
ATOM 2479 N N . VAL A 1 318 ? -21.422 11.422 3.33 1 40.34 318 VAL A N 1
ATOM 2480 C CA . VAL A 1 318 ? -20.719 11.078 4.555 1 40.34 318 VAL A CA 1
ATOM 2481 C C . VAL A 1 318 ? -19.328 10.539 4.215 1 40.34 318 VAL A C 1
ATOM 2483 O O . VAL A 1 318 ? -19.156 9.336 4.004 1 40.34 318 VAL A O 1
ATOM 2486 N N . SER A 1 319 ? -18.594 11.047 3.479 1 40.41 319 SER A N 1
ATOM 2487 C CA . SER A 1 319 ? -17.266 10.656 3.037 1 40.41 319 SER A CA 1
ATOM 2488 C C . SER A 1 319 ? -16.344 10.406 4.223 1 40.41 319 SER A C 1
ATOM 2490 O O . SER A 1 319 ? -15.508 9.5 4.188 1 40.41 319 SER A O 1
ATOM 2492 N N . GLN A 1 320 ? -16.406 11.203 5.328 1 43.81 320 GLN A N 1
ATOM 2493 C CA . GLN A 1 320 ? -15.438 11.367 6.398 1 43.81 320 GLN A CA 1
ATOM 2494 C C . GLN A 1 320 ? -15.602 10.281 7.461 1 43.81 320 GLN A C 1
ATOM 2496 O O . GLN A 1 320 ? -14.625 9.891 8.109 1 43.81 320 GLN A O 1
ATOM 2501 N N . ILE A 1 321 ? -16.828 9.781 7.617 1 46.62 321 ILE A N 1
ATOM 2502 C CA . ILE A 1 321 ? -17.156 8.945 8.773 1 46.62 321 ILE A CA 1
ATOM 2503 C C . ILE A 1 321 ? -16.609 7.535 8.562 1 46.62 321 ILE A C 1
ATOM 2505 O O . ILE A 1 321 ? -16.125 6.902 9.5 1 46.62 321 ILE A O 1
ATOM 2509 N N . GLY A 1 322 ? -16.453 7.195 7.348 1 55.22 322 GLY A N 1
ATOM 2510 C CA . GLY A 1 322 ? -16.281 5.77 7.121 1 55.22 322 GLY A CA 1
ATOM 2511 C C . GLY A 1 322 ? -14.875 5.285 7.43 1 55.22 322 GLY A C 1
ATOM 2512 O O . GLY A 1 322 ? -14.695 4.215 8.016 1 55.22 322 GLY A O 1
ATOM 2513 N N . LEU A 1 323 ? -13.953 6.191 7.289 1 61.66 323 LEU A N 1
ATOM 2514 C CA . LEU A 1 323 ? -12.602 5.688 7.488 1 61.66 323 LEU A CA 1
ATOM 2515 C C . LEU A 1 323 ? -12.195 5.781 8.953 1 61.66 323 LEU A C 1
ATOM 2517 O O . LEU A 1 323 ? -11.445 4.938 9.453 1 61.66 323 LEU A O 1
ATOM 2521 N N . GLY A 1 324 ? -12.828 6.746 9.57 1 70.5 324 GLY A N 1
ATOM 2522 C CA . GLY A 1 324 ? -12.531 6.891 10.984 1 70.5 324 GLY A CA 1
ATOM 2523 C C . GLY A 1 324 ? -12.945 5.684 11.812 1 70.5 324 GLY A C 1
ATOM 2524 O O . GLY A 1 324 ? -12.18 5.199 12.641 1 70.5 324 GLY A O 1
ATOM 2525 N N . LEU A 1 325 ? -14.102 5.234 11.469 1 80.81 325 LEU A N 1
ATOM 2526 C CA . LEU A 1 325 ? -14.633 4.117 12.242 1 80.81 325 LEU A CA 1
ATOM 2527 C C . LEU A 1 325 ? -13.922 2.818 11.875 1 80.81 325 LEU A C 1
ATOM 2529 O O . LEU A 1 325 ? -13.758 1.938 12.727 1 80.81 325 LEU A O 1
ATOM 2533 N N . ALA A 1 326 ? -13.586 2.764 10.617 1 76.56 326 ALA A N 1
ATOM 2534 C CA . ALA A 1 326 ? -12.805 1.594 10.219 1 76.56 326 ALA A CA 1
ATOM 2535 C C . ALA A 1 326 ? -11.484 1.533 10.984 1 76.56 326 ALA A C 1
ATOM 2537 O O . ALA A 1 326 ? -11.078 0.464 11.438 1 76.56 326 ALA A O 1
ATOM 2538 N N . PHE A 1 327 ? -10.914 2.633 11.109 1 75.12 327 PHE A N 1
ATOM 2539 C CA . PHE A 1 327 ? -9.672 2.732 11.867 1 75.12 327 PHE A CA 1
ATOM 2540 C C . PHE A 1 327 ? -9.898 2.361 13.328 1 75.12 327 PHE A C 1
ATOM 2542 O O . PHE A 1 327 ? -9.086 1.652 13.93 1 75.12 327 PHE A O 1
ATOM 2549 N N . CYS A 1 328 ? -10.961 2.908 13.867 1 85.12 328 CYS A N 1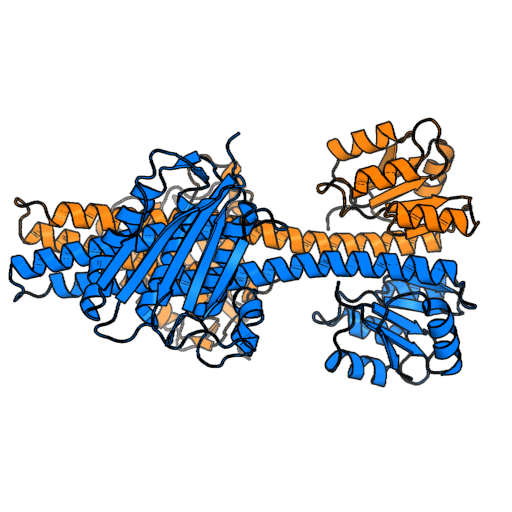
ATOM 2550 C CA . CYS A 1 328 ? -11.305 2.551 15.242 1 85.12 328 CYS A CA 1
ATOM 2551 C C . CYS A 1 328 ? -11.406 1.039 15.406 1 85.12 328 CYS A C 1
ATOM 2553 O O . CYS A 1 328 ? -10.852 0.475 16.344 1 85.12 328 CYS A O 1
ATOM 2555 N N . LYS A 1 329 ? -12.047 0.487 14.484 1 86.69 329 LYS A N 1
ATOM 2556 C CA . LYS A 1 329 ? -12.211 -0.963 14.539 1 86.69 329 LYS A CA 1
ATOM 2557 C C . LYS A 1 329 ? -10.859 -1.67 14.477 1 86.69 329 LYS A C 1
ATOM 2559 O O . LYS A 1 329 ? -10.594 -2.582 15.266 1 86.69 329 LYS A O 1
ATOM 2564 N N . MET A 1 330 ? -10.039 -1.281 13.578 1 79.62 330 MET A N 1
ATOM 2565 C CA . MET A 1 330 ? -8.727 -1.893 13.422 1 79.62 330 MET A CA 1
ATOM 2566 C C . MET A 1 330 ? -7.926 -1.804 14.719 1 79.62 330 MET A C 1
ATOM 2568 O O . MET A 1 330 ? -7.305 -2.781 15.133 1 79.62 330 MET A O 1
ATOM 2572 N N . ILE A 1 331 ? -7.926 -0.667 15.305 1 82 331 ILE A N 1
ATOM 2573 C CA . ILE A 1 331 ? -7.156 -0.441 16.531 1 82 331 ILE A CA 1
ATOM 2574 C C . ILE A 1 331 ? -7.715 -1.298 17.656 1 82 331 ILE A C 1
ATOM 2576 O O . ILE A 1 331 ? -6.961 -1.947 18.391 1 82 331 ILE A O 1
ATOM 2580 N N . VAL A 1 332 ? -9.016 -1.269 17.797 1 90.25 332 VAL A N 1
ATOM 2581 C CA . VAL A 1 332 ? -9.664 -2.01 18.875 1 90.25 332 VAL A CA 1
ATOM 2582 C C . VAL A 1 332 ? -9.422 -3.506 18.703 1 90.25 332 VAL A C 1
ATOM 2584 O O . VAL A 1 332 ? -9.078 -4.207 19.656 1 90.25 332 VAL A O 1
ATOM 2587 N N . GLU A 1 333 ? -9.531 -3.932 17.469 1 87.19 333 GLU A N 1
ATOM 2588 C CA . GLU A 1 333 ? -9.312 -5.348 17.188 1 87.19 333 GLU A CA 1
ATOM 2589 C C . GLU A 1 333 ? -7.848 -5.727 17.406 1 87.19 333 GLU A C 1
ATOM 2591 O O . GLU A 1 333 ? -7.547 -6.844 17.844 1 87.19 333 GLU A O 1
ATOM 2596 N N . ALA A 1 334 ? -7 -4.863 17.094 1 82.75 334 ALA A N 1
ATOM 2597 C CA . ALA A 1 334 ? -5.582 -5.109 17.344 1 82.75 334 ALA A CA 1
ATOM 2598 C C . ALA A 1 334 ? -5.316 -5.309 18.828 1 82.75 334 ALA A C 1
ATOM 2600 O O . ALA A 1 334 ? -4.387 -6.023 19.203 1 82.75 334 ALA A O 1
ATOM 2601 N N . HIS A 1 335 ? -6.098 -4.699 19.656 1 88.81 335 HIS A N 1
ATOM 2602 C CA . HIS A 1 335 ? -5.992 -4.852 21.094 1 88.81 335 HIS A CA 1
ATOM 2603 C C . HIS A 1 335 ? -6.727 -6.102 21.578 1 88.81 335 HIS A C 1
ATOM 2605 O O . HIS A 1 335 ? -6.809 -6.359 22.781 1 88.81 335 HIS A O 1
ATOM 2611 N N . GLY A 1 336 ? -7.285 -6.824 20.594 1 88.44 336 GLY A N 1
ATOM 2612 C CA . GLY A 1 336 ? -8.07 -8 20.938 1 88.44 336 GLY A CA 1
ATOM 2613 C C . GLY A 1 336 ? -9.477 -7.672 21.406 1 88.44 336 GLY A C 1
ATOM 2614 O O . GLY A 1 336 ? -10.148 -8.508 22 1 88.44 336 GLY A O 1
ATOM 2615 N N . GLY A 1 337 ? -9.852 -6.434 21.219 1 92.38 337 GLY A N 1
ATOM 2616 C CA . GLY A 1 337 ? -11.172 -5.992 21.641 1 92.38 337 GLY A CA 1
ATOM 2617 C C . GLY A 1 337 ? -12.195 -5.992 20.531 1 92.38 337 GLY A C 1
ATOM 2618 O O . GLY A 1 337 ? -11.977 -6.605 19.484 1 92.38 337 GLY A O 1
ATOM 2619 N N . THR A 1 338 ? -13.383 -5.438 20.891 1 93.88 338 THR A N 1
ATOM 2620 C CA . THR A 1 338 ? -14.461 -5.312 19.906 1 93.88 338 THR A CA 1
ATOM 2621 C C . THR A 1 338 ? -15.062 -3.91 19.938 1 93.88 338 THR A C 1
ATOM 2623 O O . THR A 1 338 ? -14.953 -3.207 20.953 1 93.88 338 THR A O 1
ATOM 2626 N N . ILE A 1 339 ? -15.578 -3.5 18.844 1 94.12 339 ILE A N 1
ATOM 2627 C CA . ILE A 1 339 ? -16.281 -2.229 18.734 1 94.12 339 ILE A CA 1
ATOM 2628 C C . ILE A 1 339 ? -17.641 -2.445 18.078 1 94.12 339 ILE A C 1
ATOM 2630 O O . ILE A 1 339 ? -17.766 -3.219 17.125 1 94.12 339 ILE A O 1
ATOM 2634 N N . ARG A 1 340 ? -18.656 -1.884 18.578 1 94.94 340 ARG A N 1
ATOM 2635 C CA . ARG A 1 340 ? -20 -1.977 18.016 1 94.94 340 ARG A CA 1
ATOM 2636 C C . ARG A 1 340 ? -20.781 -0.686 18.234 1 94.94 340 ARG A C 1
ATOM 2638 O O . ARG A 1 340 ? -20.328 0.201 18.969 1 94.94 340 ARG A O 1
ATOM 2645 N N . VAL A 1 341 ? -21.938 -0.575 17.547 1 94.88 341 VAL A N 1
ATOM 2646 C CA . VAL A 1 341 ? -22.828 0.575 17.719 1 94.88 341 VAL A CA 1
ATOM 2647 C C . VAL A 1 341 ? -24.25 0.097 17.938 1 94.88 341 VAL A C 1
ATOM 2649 O O . VAL A 1 341 ? -24.688 -0.882 17.344 1 94.88 341 VAL A O 1
ATOM 2652 N N . GLU A 1 342 ? -24.859 0.66 18.922 1 95 342 GLU A N 1
ATOM 2653 C CA . GLU A 1 342 ? -26.25 0.374 19.25 1 95 342 GLU A CA 1
ATOM 2654 C C . GLU A 1 342 ? -27.094 1.648 19.25 1 95 342 GLU A C 1
ATOM 2656 O O . GLU A 1 342 ? -26.547 2.756 19.234 1 95 342 GLU A O 1
ATOM 2661 N N . ASN A 1 343 ? -28.391 1.421 19.203 1 94.75 343 ASN A N 1
ATOM 2662 C CA . ASN A 1 343 ? -29.312 2.557 19.281 1 94.75 343 ASN A CA 1
ATOM 2663 C C . ASN A 1 343 ? -29.391 3.104 20.703 1 94.75 343 ASN A C 1
ATOM 2665 O O . ASN A 1 343 ? -29.422 2.336 21.672 1 94.75 343 ASN A O 1
ATOM 2669 N N . ASN A 1 344 ? -29.297 4.391 20.719 1 93.69 344 ASN A N 1
ATOM 2670 C CA . ASN A 1 344 ? -29.625 5.043 21.984 1 93.69 344 ASN A CA 1
ATOM 2671 C C . ASN A 1 344 ? -31.094 5.43 22.031 1 93.69 344 ASN A C 1
ATOM 2673 O O . ASN A 1 344 ? -31.781 5.465 21.016 1 93.69 344 ASN A O 1
ATOM 2677 N N . GLN A 1 345 ? -31.609 5.516 23.234 1 89.56 345 GLN A N 1
ATOM 2678 C CA . GLN A 1 345 ? -33 5.902 23.438 1 89.56 345 GLN A CA 1
ATOM 2679 C C . GLN A 1 345 ? -33.125 7.324 23.984 1 89.56 345 GLN A C 1
ATOM 2681 O O . GLN A 1 345 ? -32.344 7.719 24.859 1 89.56 345 GLN A O 1
ATOM 2686 N N . PRO A 1 346 ? -34.094 8.141 23.5 1 88.19 346 PRO A N 1
ATOM 2687 C CA . PRO A 1 346 ? -35.094 7.809 22.469 1 88.19 346 PRO A CA 1
ATOM 2688 C C . PRO A 1 346 ? -34.5 7.828 21.062 1 88.19 346 PRO A C 1
ATOM 2690 O O . PRO A 1 346 ? -35.094 7.277 20.125 1 88.19 346 PRO A O 1
ATOM 2693 N N . GLN A 1 347 ? -33.438 8.602 20.922 1 89.94 347 GLN A N 1
ATOM 2694 C CA . GLN A 1 347 ? -32.75 8.688 19.625 1 89.94 347 GLN A CA 1
ATOM 2695 C C . GLN A 1 347 ? -31.25 8.867 19.828 1 89.94 347 GLN A C 1
ATOM 2697 O O . GLN A 1 347 ? -30.812 9.5 20.781 1 89.94 347 GLN A O 1
ATOM 2702 N N . GLY A 1 348 ? -30.5 8.367 18.906 1 95 348 GLY A N 1
ATOM 2703 C CA . GLY A 1 348 ? -29.062 8.531 18.969 1 95 348 GLY A CA 1
ATOM 2704 C C . GLY A 1 348 ? -28.297 7.219 18.844 1 95 348 GLY A C 1
ATOM 2705 O O . GLY A 1 348 ? -28.875 6.203 18.438 1 95 348 GLY A O 1
ATOM 2706 N N . ALA A 1 349 ? -27.016 7.281 19.109 1 95.75 349 ALA A N 1
ATOM 2707 C CA . ALA A 1 349 ? -26.156 6.113 18.938 1 95.75 349 ALA A CA 1
ATOM 2708 C C . ALA A 1 349 ? -25.281 5.895 20.188 1 95.75 349 ALA A C 1
ATOM 2710 O O . ALA A 1 349 ? -24.875 6.855 20.844 1 95.75 349 ALA A O 1
ATOM 2711 N N . ILE A 1 350 ? -25.109 4.648 20.5 1 97.31 350 ILE A N 1
ATOM 2712 C CA . ILE A 1 350 ? -24.156 4.246 21.531 1 97.31 350 ILE A CA 1
ATOM 2713 C C . ILE A 1 350 ? -23 3.467 20.906 1 97.31 350 ILE A C 1
ATOM 2715 O O . ILE A 1 350 ? -23.188 2.34 20.438 1 97.31 350 ILE A O 1
ATOM 2719 N N . PHE A 1 351 ? -21.875 4.086 20.906 1 96.62 351 PHE A N 1
ATOM 2720 C CA . PHE A 1 351 ? -20.672 3.357 20.5 1 96.62 351 PHE A CA 1
ATOM 2721 C C . PHE A 1 351 ? -20.031 2.656 21.688 1 96.62 351 PHE A C 1
ATOM 2723 O O . PHE A 1 351 ? -19.781 3.281 22.719 1 96.62 351 PHE A O 1
ATOM 2730 N N . GLU A 1 352 ? -19.812 1.39 21.5 1 96.62 352 GLU A N 1
ATOM 2731 C CA . GLU A 1 352 ? -19.266 0.568 22.578 1 96.62 352 GLU A CA 1
ATOM 2732 C C . GLU A 1 352 ? -17.969 -0.101 22.156 1 96.62 352 GLU A C 1
ATOM 2734 O O . GLU A 1 352 ? -17.891 -0.727 21.094 1 96.62 352 GLU A O 1
ATOM 2739 N N . ILE A 1 353 ? -16.969 0.061 23.016 1 96.06 353 ILE A N 1
ATOM 2740 C CA . ILE A 1 353 ? -15.68 -0.591 22.844 1 96.06 353 ILE A CA 1
ATOM 2741 C C . ILE A 1 353 ? -15.398 -1.509 24.031 1 96.06 353 ILE A C 1
ATOM 2743 O O . ILE A 1 353 ? -15.664 -1.146 25.172 1 96.06 353 ILE A O 1
ATOM 2747 N N . THR A 1 354 ? -14.875 -2.68 23.703 1 94.25 354 THR A N 1
ATOM 2748 C CA . THR A 1 354 ? -14.422 -3.576 24.766 1 94.25 354 THR A CA 1
ATOM 2749 C C . THR A 1 354 ? -12.945 -3.926 24.578 1 94.25 354 THR A C 1
ATOM 2751 O O . THR A 1 354 ? -12.484 -4.125 23.453 1 94.25 354 THR A O 1
ATOM 2754 N N . PHE A 1 355 ? -12.188 -3.912 25.594 1 91.44 355 PHE A N 1
ATOM 2755 C CA . PHE A 1 355 ? -10.805 -4.379 25.641 1 91.44 355 PHE A CA 1
ATOM 2756 C C . PHE A 1 355 ? -10.68 -5.59 26.547 1 91.44 355 PHE A C 1
ATOM 2758 O O . PHE A 1 355 ? -11.242 -5.613 27.641 1 91.44 355 PHE A O 1
ATOM 2765 N N . PRO A 1 356 ? -9.961 -6.598 25.984 1 87.56 356 PRO A N 1
ATOM 2766 C CA . PRO A 1 356 ? -9.773 -7.75 26.859 1 87.56 356 PRO A CA 1
ATOM 2767 C C . PRO A 1 356 ? -8.82 -7.461 28.016 1 87.56 356 PRO A C 1
ATOM 2769 O O . PRO A 1 356 ? -8.125 -6.441 28 1 87.56 356 PRO A O 1
ATOM 2772 N N . ASN A 1 357 ? -8.844 -8.219 29.031 1 73.25 357 ASN A N 1
ATOM 2773 C CA . ASN A 1 357 ? -7.957 -8.109 30.188 1 73.25 357 ASN A CA 1
ATOM 2774 C C . ASN A 1 357 ? -6.504 -8.367 29.797 1 73.25 357 ASN A C 1
ATOM 2776 O O . ASN A 1 357 ? -6.18 -9.43 29.25 1 73.25 357 ASN A O 1
ATOM 2780 N N . ASN A 1 358 ? -5.758 -7.516 29.156 1 58.69 358 ASN A N 1
ATOM 2781 C CA . ASN A 1 358 ? -4.367 -7.875 28.906 1 58.69 358 ASN A CA 1
ATOM 2782 C C . ASN A 1 358 ? -3.498 -7.645 30.141 1 58.69 358 ASN A C 1
ATOM 2784 O O . ASN A 1 358 ? -2.883 -6.586 30.281 1 58.69 358 ASN A O 1
ATOM 2788 N N . ILE A 1 359 ? -3.947 -8.047 31.328 1 44.06 359 ILE A N 1
ATOM 2789 C CA . ILE A 1 359 ? -3.072 -8.078 32.5 1 44.06 359 ILE A CA 1
ATOM 2790 C C . ILE A 1 359 ? -1.839 -8.93 32.188 1 44.06 359 ILE A C 1
ATOM 2792 O O . ILE A 1 359 ? -1.945 -10.141 32 1 44.06 359 ILE A O 1
ATOM 2796 N N . THR A 1 360 ? -1.117 -9.125 31.109 1 35.19 360 THR A N 1
ATOM 2797 C CA . THR A 1 360 ? 0.02 -9.883 31.625 1 35.19 360 THR A CA 1
ATOM 2798 C C . THR A 1 360 ? 0.813 -9.039 32.625 1 35.19 360 THR A C 1
ATOM 2800 O O . THR A 1 360 ? 1.024 -7.844 32.406 1 35.19 360 THR A O 1
ATOM 2803 N N . MET B 1 1 ? 16.922 -6.996 -15.008 1 48.62 1 MET B N 1
ATOM 2804 C CA . MET B 1 1 ? 16 -7.879 -14.305 1 48.62 1 MET B CA 1
ATOM 2805 C C . MET B 1 1 ? 16.75 -8.867 -13.422 1 48.62 1 MET B C 1
ATOM 2807 O O . MET B 1 1 ? 17.781 -9.406 -13.82 1 48.62 1 MET B O 1
ATOM 2811 N N . ASN B 1 2 ? 16.547 -8.781 -12.07 1 67.06 2 ASN B N 1
ATOM 2812 C CA . ASN B 1 2 ? 17.328 -9.617 -11.156 1 67.06 2 ASN B CA 1
ATOM 2813 C C . ASN B 1 2 ? 17.125 -11.102 -11.453 1 67.06 2 ASN B C 1
ATOM 2815 O O . ASN B 1 2 ? 16.047 -11.508 -11.906 1 67.06 2 ASN B O 1
ATOM 2819 N N . GLN B 1 3 ? 18.266 -11.805 -11.648 1 89 3 GLN B N 1
ATOM 2820 C CA . GLN B 1 3 ? 18.312 -13.25 -11.852 1 89 3 GLN B CA 1
ATOM 2821 C C . GLN B 1 3 ? 17.562 -13.984 -10.758 1 89 3 GLN B C 1
ATOM 2823 O O . GLN B 1 3 ? 17.922 -13.914 -9.578 1 89 3 GLN B O 1
ATOM 2828 N N . PRO B 1 4 ? 16.438 -14.703 -11.219 1 94.56 4 PRO B N 1
ATOM 2829 C CA . PRO B 1 4 ? 15.664 -15.391 -10.18 1 94.56 4 PRO B CA 1
ATOM 2830 C C . PRO B 1 4 ? 16.453 -16.5 -9.492 1 94.56 4 PRO B C 1
ATOM 2832 O O . PRO B 1 4 ? 17.219 -17.219 -10.148 1 94.56 4 PRO B O 1
ATOM 2835 N N . SER B 1 5 ? 16.344 -16.625 -8.25 1 96.56 5 SER B N 1
ATOM 2836 C CA . SER B 1 5 ? 17 -17.656 -7.438 1 96.56 5 SER B CA 1
ATOM 2837 C C . SER B 1 5 ? 16.047 -18.812 -7.16 1 96.56 5 SER B C 1
ATOM 2839 O O . SER B 1 5 ? 14.977 -18.625 -6.586 1 96.56 5 SER B O 1
ATOM 2841 N N . ILE B 1 6 ? 16.516 -20.062 -7.57 1 97.94 6 ILE B N 1
ATOM 2842 C CA . ILE B 1 6 ? 15.68 -21.25 -7.434 1 97.94 6 ILE B CA 1
ATOM 2843 C C . ILE B 1 6 ? 16.375 -22.281 -6.551 1 97.94 6 ILE B C 1
ATOM 2845 O O . ILE B 1 6 ? 17.562 -22.578 -6.758 1 97.94 6 ILE B O 1
ATOM 2849 N N . LEU B 1 7 ? 15.688 -22.75 -5.566 1 98.38 7 LEU B N 1
ATOM 2850 C CA . LEU B 1 7 ? 16.219 -23.797 -4.715 1 98.38 7 LEU B CA 1
ATOM 2851 C C . LEU B 1 7 ? 15.656 -25.156 -5.129 1 98.38 7 LEU B C 1
ATOM 2853 O O . LEU B 1 7 ? 14.445 -25.328 -5.23 1 98.38 7 LEU B O 1
ATOM 2857 N N . VAL B 1 8 ? 16.578 -26.062 -5.426 1 98.19 8 VAL B N 1
ATOM 2858 C CA . VAL B 1 8 ? 16.203 -27.453 -5.707 1 98.19 8 VAL B CA 1
ATOM 2859 C C . VAL B 1 8 ? 16.484 -28.312 -4.484 1 98.19 8 VAL B C 1
ATOM 2861 O O . VAL B 1 8 ? 17.625 -28.391 -4.016 1 98.19 8 VAL B O 1
ATOM 2864 N N . VAL B 1 9 ? 15.422 -28.938 -3.982 1 98.19 9 VAL B N 1
ATOM 2865 C CA . VAL B 1 9 ? 15.539 -29.766 -2.793 1 98.19 9 VAL B CA 1
ATOM 2866 C C . VAL B 1 9 ? 15.281 -31.234 -3.16 1 98.19 9 VAL B C 1
ATOM 2868 O O . VAL B 1 9 ? 14.156 -31.609 -3.496 1 98.19 9 VAL B O 1
ATOM 2871 N N . ASP B 1 10 ? 16.297 -31.984 -3.07 1 96.94 10 ASP B N 1
ATOM 2872 C CA . ASP B 1 10 ? 16.25 -33.406 -3.447 1 96.94 10 ASP B CA 1
ATOM 2873 C C . ASP B 1 10 ? 17.375 -34.188 -2.76 1 96.94 10 ASP B C 1
ATOM 2875 O O . ASP B 1 10 ? 18.531 -33.75 -2.756 1 96.94 10 ASP B O 1
ATOM 2879 N N . ASP B 1 11 ? 17 -35.312 -2.213 1 96.06 11 ASP B N 1
ATOM 2880 C CA . ASP B 1 11 ? 18.016 -36.062 -1.478 1 96.06 11 ASP B CA 1
ATOM 2881 C C . ASP B 1 11 ? 18.938 -36.812 -2.43 1 96.06 11 ASP B C 1
ATOM 2883 O O . ASP B 1 11 ? 19.969 -37.344 -2.012 1 96.06 11 ASP B O 1
ATOM 2887 N N . GLN B 1 12 ? 18.594 -36.938 -3.717 1 95 12 GLN B N 1
ATOM 2888 C CA . GLN B 1 12 ? 19.438 -37.562 -4.738 1 95 12 GLN B CA 1
ATOM 2889 C C . GLN B 1 12 ? 20.078 -36.5 -5.641 1 95 12 GLN B C 1
ATOM 2891 O O . GLN B 1 12 ? 19.406 -35.938 -6.512 1 95 12 GLN B O 1
ATOM 2896 N N . PRO B 1 13 ? 21.312 -36.281 -5.547 1 94.81 13 PRO B N 1
ATOM 2897 C CA . PRO B 1 13 ? 22 -35.219 -6.309 1 94.81 13 PRO B CA 1
ATOM 2898 C C . PRO B 1 13 ? 21.797 -35.375 -7.816 1 94.81 13 PRO B C 1
ATOM 2900 O O . PRO B 1 13 ? 21.812 -34.375 -8.539 1 94.81 13 PRO B O 1
ATOM 2903 N N . ARG B 1 14 ? 21.672 -36.594 -8.297 1 94.44 14 ARG B N 1
ATOM 2904 C CA . ARG B 1 14 ? 21.469 -36.844 -9.719 1 94.44 14 ARG B CA 1
ATOM 2905 C C . ARG B 1 14 ? 20.234 -36.094 -10.227 1 94.44 14 ARG B C 1
ATOM 2907 O O . ARG B 1 14 ? 20.203 -35.625 -11.359 1 94.44 14 ARG B O 1
ATOM 2914 N N . ASN B 1 15 ? 19.219 -36.031 -9.398 1 94.44 15 ASN B N 1
ATOM 2915 C CA . ASN B 1 15 ? 18.016 -35.312 -9.773 1 94.44 15 ASN B CA 1
ATOM 2916 C C . ASN B 1 15 ? 18.266 -33.812 -9.945 1 94.44 15 ASN B C 1
ATOM 2918 O O . ASN B 1 15 ? 17.672 -33.188 -10.812 1 94.44 15 ASN B O 1
ATOM 2922 N N . PHE B 1 16 ? 19.156 -33.312 -9.18 1 94.5 16 PHE B N 1
ATOM 2923 C CA . PHE B 1 16 ? 19.547 -31.906 -9.328 1 94.5 16 PHE B CA 1
ATOM 2924 C C . PHE B 1 16 ? 20.219 -31.672 -10.68 1 94.5 16 PHE B C 1
ATOM 2926 O O . PHE B 1 16 ? 19.922 -30.688 -11.367 1 94.5 16 PHE B O 1
ATOM 2933 N N . ASP B 1 17 ? 21.062 -32.562 -11.039 1 94.94 17 ASP B N 1
ATOM 2934 C CA . ASP B 1 17 ? 21.781 -32.438 -12.305 1 94.94 17 ASP B CA 1
ATOM 2935 C C . ASP B 1 17 ? 20.797 -32.406 -13.477 1 94.94 17 ASP B C 1
ATOM 2937 O O . ASP B 1 17 ? 20.984 -31.641 -14.422 1 94.94 17 ASP B O 1
ATOM 2941 N N . VAL B 1 18 ? 19.828 -33.312 -13.344 1 95.38 18 VAL B N 1
ATOM 2942 C CA . VAL B 1 18 ? 18.812 -33.375 -14.391 1 95.38 18 VAL B CA 1
ATOM 2943 C C . VAL B 1 18 ? 18.062 -32.062 -14.5 1 95.38 18 VAL B C 1
ATOM 2945 O O . VAL B 1 18 ? 17.938 -31.5 -15.586 1 95.38 18 VAL B O 1
ATOM 2948 N N . LEU B 1 19 ? 17.594 -31.531 -13.383 1 95.38 19 LEU B N 1
ATOM 2949 C CA . LEU B 1 19 ? 16.828 -30.281 -13.359 1 95.38 19 LEU B CA 1
ATOM 2950 C C . LEU B 1 19 ? 17.688 -29.109 -13.844 1 95.38 19 LEU B C 1
ATOM 2952 O O . LEU B 1 19 ? 17.203 -28.25 -14.57 1 95.38 19 LEU B O 1
ATOM 2956 N N . GLU B 1 20 ? 18.875 -29.109 -13.422 1 94.88 20 GLU B N 1
ATOM 2957 C CA . GLU B 1 20 ? 19.812 -28.062 -13.844 1 94.88 20 GLU B CA 1
ATOM 2958 C C . GLU B 1 20 ? 19.984 -28.062 -15.359 1 94.88 20 GLU B C 1
ATOM 2960 O O . GLU B 1 20 ? 20 -27.016 -15.992 1 94.88 20 GLU B O 1
ATOM 2965 N N . SER B 1 21 ? 20.125 -29.25 -15.898 1 95.25 21 SER B N 1
ATOM 2966 C CA . SER B 1 21 ? 20.297 -29.391 -17.344 1 95.25 21 SER B CA 1
ATOM 2967 C C . SER B 1 21 ? 19.047 -28.922 -18.094 1 95.25 21 SER B C 1
ATOM 2969 O O . SER B 1 21 ? 19.156 -28.219 -19.094 1 95.25 21 SER B O 1
ATOM 2971 N N . LEU B 1 22 ? 17.906 -29.281 -17.547 1 94.25 22 LEU B N 1
ATOM 2972 C CA . LEU B 1 22 ? 16.641 -28.938 -18.188 1 94.25 22 LEU B CA 1
ATOM 2973 C C . LEU B 1 22 ? 16.375 -27.438 -18.125 1 94.25 22 LEU B C 1
ATOM 2975 O O . LEU B 1 22 ? 15.68 -26.891 -18.969 1 94.25 22 LEU B O 1
ATOM 2979 N N . LEU B 1 23 ? 17.016 -26.75 -17.125 1 94.62 23 LEU B N 1
ATOM 2980 C CA . LEU B 1 23 ? 16.766 -25.328 -16.922 1 94.62 23 LEU B CA 1
ATOM 2981 C C . LEU B 1 23 ? 17.969 -24.516 -17.391 1 94.62 23 LEU B C 1
ATOM 2983 O O . LEU B 1 23 ? 18 -23.297 -17.188 1 94.62 23 LEU B O 1
ATOM 2987 N N . SER B 1 24 ? 18.953 -25.062 -17.984 1 88.5 24 SER B N 1
ATOM 2988 C CA . SER B 1 24 ? 20.234 -24.453 -18.297 1 88.5 24 SER B CA 1
ATOM 2989 C C . SER B 1 24 ? 20.078 -23.297 -19.281 1 88.5 24 SER B C 1
ATOM 2991 O O . SER B 1 24 ? 20.875 -22.359 -19.266 1 88.5 24 SER B O 1
ATOM 2993 N N . SER B 1 25 ? 19.094 -23.297 -20.109 1 85.56 25 SER B N 1
ATOM 2994 C CA . SER B 1 25 ? 18.922 -22.281 -21.125 1 85.56 25 SER B CA 1
ATOM 2995 C C . SER B 1 25 ? 18.297 -21.016 -20.547 1 85.56 25 SER B C 1
ATOM 2997 O O . SER B 1 25 ? 18.219 -19.984 -21.219 1 85.56 25 SER B O 1
ATOM 2999 N N . GLN B 1 26 ? 18.016 -21.156 -19.328 1 82.81 26 GLN B N 1
ATOM 3000 C CA . GLN B 1 26 ? 17.359 -20.016 -18.672 1 82.81 26 GLN B CA 1
ATOM 3001 C C . GLN B 1 26 ? 18.328 -19.281 -17.766 1 82.81 26 GLN B C 1
ATOM 3003 O O . GLN B 1 26 ? 19.359 -19.828 -17.375 1 82.81 26 GLN B O 1
ATOM 3008 N N . ASN B 1 27 ? 18.094 -18.031 -17.531 1 89.75 27 ASN B N 1
ATOM 3009 C CA . ASN B 1 27 ? 18.938 -17.219 -16.672 1 89.75 27 ASN B CA 1
ATOM 3010 C C . ASN B 1 27 ? 18.484 -17.281 -15.211 1 89.75 27 ASN B C 1
ATOM 3012 O O . ASN B 1 27 ? 18.078 -16.281 -14.633 1 89.75 27 ASN B O 1
ATOM 3016 N N . TYR B 1 28 ? 18.625 -18.594 -14.656 1 94.69 28 TYR B N 1
ATOM 3017 C CA . TYR B 1 28 ? 18.266 -18.797 -13.258 1 94.69 28 TYR B CA 1
ATOM 3018 C C . TYR B 1 28 ? 19.5 -19.078 -12.414 1 94.69 28 TYR B C 1
ATOM 3020 O O . TYR B 1 28 ? 20.484 -19.672 -12.914 1 94.69 28 TYR B O 1
ATOM 3028 N N . GLU B 1 29 ? 19.547 -18.562 -11.242 1 95.69 29 GLU B N 1
ATOM 3029 C CA . GLU B 1 29 ? 20.516 -19 -10.25 1 95.69 29 GLU B CA 1
ATOM 3030 C C . GLU B 1 29 ? 20 -20.172 -9.445 1 95.69 29 GLU B C 1
ATOM 3032 O O . GLU B 1 29 ? 19.078 -20.031 -8.641 1 95.69 29 GLU B O 1
ATOM 3037 N N . LEU B 1 30 ? 20.656 -21.344 -9.641 1 96.5 30 LEU B N 1
ATOM 3038 C CA . LEU B 1 30 ? 20.156 -22.547 -8.992 1 96.5 30 LEU B CA 1
ATOM 3039 C C . LEU B 1 30 ? 20.938 -22.859 -7.719 1 96.5 30 LEU B C 1
ATOM 3041 O O . LEU B 1 30 ? 22.156 -22.703 -7.691 1 96.5 30 LEU B O 1
ATOM 3045 N N . HIS B 1 31 ? 20.25 -23.156 -6.703 1 96.81 31 HIS B N 1
ATOM 3046 C CA . HIS B 1 31 ? 20.797 -23.625 -5.438 1 96.81 31 HIS B CA 1
ATOM 3047 C C . HIS B 1 31 ? 20.328 -25.047 -5.121 1 96.81 31 HIS B C 1
ATOM 3049 O O . HIS B 1 31 ? 19.281 -25.484 -5.609 1 96.81 31 HIS B O 1
ATOM 3055 N N . TYR B 1 32 ? 21.172 -25.781 -4.328 1 97.44 32 TYR B N 1
ATOM 3056 C CA . TYR B 1 32 ? 20.859 -27.172 -4.035 1 97.44 32 TYR B CA 1
ATOM 3057 C C . TYR B 1 32 ? 20.812 -27.422 -2.533 1 97.44 32 TYR B C 1
ATOM 3059 O O . TYR B 1 32 ? 21.641 -26.906 -1.785 1 97.44 32 TYR B O 1
ATOM 3067 N N . ALA B 1 33 ? 19.766 -28.047 -2.057 1 97.69 33 ALA B N 1
ATOM 3068 C CA . ALA B 1 33 ? 19.656 -28.594 -0.708 1 97.69 33 ALA B CA 1
ATOM 3069 C C . ALA B 1 33 ? 19.375 -30.094 -0.75 1 97.69 33 ALA B C 1
ATOM 3071 O O . ALA B 1 33 ? 18.453 -30.531 -1.445 1 97.69 33 ALA B O 1
ATOM 3072 N N . SER B 1 34 ? 20.047 -30.891 0.085 1 97.19 34 SER B N 1
ATOM 3073 C CA . SER B 1 34 ? 19.953 -32.344 0.001 1 97.19 34 SER B CA 1
ATOM 3074 C C . SER B 1 34 ? 18.953 -32.906 1.014 1 97.19 34 SER B C 1
ATOM 3076 O O . SER B 1 34 ? 18.734 -34.125 1.08 1 97.19 34 SER B O 1
ATOM 3078 N N . SER B 1 35 ? 18.453 -32.031 1.82 1 97 35 SER B N 1
ATOM 3079 C CA . SER B 1 35 ? 17.5 -32.438 2.844 1 97 35 SER B CA 1
ATOM 3080 C C . SER B 1 35 ? 16.531 -31.328 3.191 1 97 35 SER B C 1
ATOM 3082 O O . SER B 1 35 ? 16.75 -30.172 2.811 1 97 35 SER B O 1
ATOM 3084 N N . GLY B 1 36 ? 15.445 -31.766 3.854 1 97.12 36 GLY B N 1
ATOM 3085 C CA . GLY B 1 36 ? 14.492 -30.766 4.309 1 97.12 36 GLY B CA 1
ATOM 3086 C C . GLY B 1 36 ? 15.109 -29.734 5.242 1 97.12 36 GLY B C 1
ATOM 3087 O O . GLY B 1 36 ? 14.836 -28.531 5.121 1 97.12 36 GLY B O 1
ATOM 3088 N N . GLN B 1 37 ? 15.867 -30.203 6.117 1 96.56 37 GLN B N 1
ATOM 3089 C CA . GLN B 1 37 ? 16.531 -29.312 7.059 1 96.56 37 GLN B CA 1
ATOM 3090 C C . GLN B 1 37 ? 17.438 -28.312 6.332 1 96.56 37 GLN B C 1
ATOM 3092 O O . GLN B 1 37 ? 17.422 -27.125 6.641 1 96.56 37 GLN B O 1
ATOM 3097 N N . GLU B 1 38 ? 18.172 -28.766 5.402 1 96.69 38 GLU B N 1
ATOM 3098 C CA . GLU B 1 38 ? 19.047 -27.891 4.629 1 96.69 38 GLU B CA 1
ATOM 3099 C C . GLU B 1 38 ? 18.234 -26.859 3.846 1 96.69 38 GLU B C 1
ATOM 3101 O O . GLU B 1 38 ? 18.672 -25.719 3.672 1 96.69 38 GLU B O 1
ATOM 3106 N N . ALA B 1 39 ? 17.125 -27.312 3.367 1 97.56 39 ALA B N 1
ATOM 3107 C CA . ALA B 1 39 ? 16.25 -26.391 2.648 1 97.56 39 ALA B CA 1
ATOM 3108 C C . ALA B 1 39 ? 15.828 -25.234 3.537 1 97.56 39 ALA B C 1
ATOM 3110 O O . ALA B 1 39 ? 15.922 -24.062 3.133 1 97.56 39 ALA B O 1
ATOM 3111 N N . LEU B 1 40 ? 15.391 -25.5 4.742 1 96.94 40 LEU B N 1
ATOM 3112 C CA . LEU B 1 40 ? 14.953 -24.469 5.68 1 96.94 40 LEU B CA 1
ATOM 3113 C C . LEU B 1 40 ? 16.109 -23.547 6.055 1 96.94 40 LEU B C 1
ATOM 3115 O O . LEU B 1 40 ? 15.914 -22.328 6.184 1 96.94 40 LEU B O 1
ATOM 3119 N N . GLU B 1 41 ? 17.281 -24.094 6.176 1 96.25 41 GLU B N 1
ATOM 3120 C CA . GLU B 1 41 ? 18.453 -23.297 6.473 1 96.25 41 GLU B CA 1
ATOM 3121 C C . GLU B 1 41 ? 18.797 -22.359 5.316 1 96.25 41 GLU B C 1
ATOM 3123 O O . GLU B 1 41 ? 19.188 -21.203 5.539 1 96.25 41 GLU B O 1
ATOM 3128 N N . SER B 1 42 ? 18.641 -22.859 4.094 1 96.56 42 SER B N 1
ATOM 3129 C CA . SER B 1 42 ? 18.906 -22.047 2.91 1 96.56 42 SER B CA 1
ATOM 3130 C C . SER B 1 42 ? 18 -20.828 2.869 1 96.56 42 SER B C 1
ATOM 3132 O O . SER B 1 42 ? 18.422 -19.734 2.469 1 96.56 42 SER B O 1
ATOM 3134 N N . LEU B 1 43 ? 16.734 -20.969 3.26 1 95.75 43 LEU B N 1
ATOM 3135 C CA . LEU B 1 43 ? 15.742 -19.906 3.248 1 95.75 43 LEU B CA 1
ATOM 3136 C C . LEU B 1 43 ? 16.141 -18.766 4.188 1 95.75 43 LEU B C 1
ATOM 3138 O O . LEU B 1 43 ? 15.773 -17.609 3.969 1 95.75 43 LEU B O 1
ATOM 3142 N N . GLU B 1 44 ? 16.875 -19.078 5.211 1 92.5 44 GLU B N 1
ATOM 3143 C CA . GLU B 1 44 ? 17.328 -18.094 6.188 1 92.5 44 GLU B CA 1
ATOM 3144 C C . GLU B 1 44 ? 18.469 -17.234 5.637 1 92.5 44 GLU B C 1
ATOM 3146 O O . GLU B 1 44 ? 18.672 -16.109 6.082 1 92.5 44 GLU B O 1
ATOM 3151 N N . ILE B 1 45 ? 19.172 -17.781 4.676 1 92 45 ILE B N 1
ATOM 3152 C CA . ILE B 1 45 ? 20.422 -17.156 4.258 1 92 45 ILE B CA 1
ATOM 3153 C C . ILE B 1 45 ? 20.25 -16.516 2.889 1 92 45 ILE B C 1
ATOM 3155 O O . ILE B 1 45 ? 20.844 -15.461 2.611 1 92 45 ILE B O 1
ATOM 3159 N N . ILE B 1 46 ? 19.5 -17.172 2.018 1 92.06 46 ILE B N 1
ATOM 3160 C CA . ILE B 1 46 ? 19.406 -16.766 0.622 1 92.06 46 ILE B CA 1
ATOM 3161 C C . ILE B 1 46 ? 17.969 -16.344 0.3 1 92.06 46 ILE B C 1
ATOM 3163 O O . ILE B 1 46 ? 17.016 -17.078 0.619 1 92.06 46 ILE B O 1
ATOM 3167 N N . PRO B 1 47 ? 17.812 -15.211 -0.318 1 92 47 PRO B N 1
ATOM 3168 C CA . PRO B 1 47 ? 16.484 -14.883 -0.823 1 92 47 PRO B CA 1
ATOM 3169 C C . PRO B 1 47 ? 16.078 -15.727 -2.033 1 92 47 PRO B C 1
ATOM 3171 O O . PRO B 1 47 ? 16.719 -15.641 -3.084 1 92 47 PRO B O 1
ATOM 3174 N N . LEU B 1 48 ? 15.078 -16.5 -1.888 1 96.38 48 LEU B N 1
ATOM 3175 C CA . LEU B 1 48 ? 14.664 -17.438 -2.934 1 96.38 48 LEU B CA 1
ATOM 3176 C C . LEU B 1 48 ? 13.391 -16.953 -3.613 1 96.38 48 LEU B C 1
ATOM 3178 O O . LEU B 1 48 ? 12.508 -16.391 -2.961 1 96.38 48 LEU B O 1
ATOM 3182 N N . ASP B 1 49 ? 13.328 -17.281 -4.941 1 96.81 49 ASP B N 1
ATOM 3183 C CA . ASP B 1 49 ? 12.156 -16.875 -5.711 1 96.81 49 ASP B CA 1
ATOM 3184 C C . ASP B 1 49 ? 11.242 -18.062 -6 1 96.81 49 ASP B C 1
ATOM 3186 O O . ASP B 1 49 ? 10.07 -17.875 -6.332 1 96.81 49 ASP B O 1
ATOM 3190 N N . LEU B 1 50 ? 11.805 -19.203 -5.93 1 98 50 LEU B N 1
ATOM 3191 C CA . LEU B 1 50 ? 11.055 -20.422 -6.234 1 98 50 LEU B CA 1
ATOM 3192 C C . LEU B 1 50 ? 11.742 -21.641 -5.637 1 98 50 LEU B C 1
ATOM 3194 O O . LEU B 1 50 ? 12.969 -21.672 -5.516 1 98 50 LEU B O 1
ATOM 3198 N N . ILE B 1 51 ? 10.953 -22.625 -5.281 1 98.31 51 ILE B N 1
ATOM 3199 C CA . ILE B 1 51 ? 11.492 -23.859 -4.727 1 98.31 51 ILE B CA 1
ATOM 3200 C C . ILE B 1 51 ? 10.961 -25.062 -5.516 1 98.31 51 ILE B C 1
ATOM 3202 O O . ILE B 1 51 ? 9.758 -25.188 -5.719 1 98.31 51 ILE B O 1
ATOM 3206 N N . LEU B 1 52 ? 11.852 -25.859 -6.059 1 98.06 52 LEU B N 1
ATOM 3207 C CA . LEU B 1 52 ? 11.539 -27.188 -6.559 1 98.06 52 LEU B CA 1
ATOM 3208 C C . LEU B 1 52 ? 11.789 -28.25 -5.484 1 98.06 52 LEU B C 1
ATOM 3210 O O . LEU B 1 52 ? 12.922 -28.438 -5.051 1 98.06 52 LEU B O 1
ATOM 3214 N N . LEU B 1 53 ? 10.727 -28.906 -5.113 1 97.38 53 LEU B N 1
ATOM 3215 C CA . LEU B 1 53 ? 10.789 -29.688 -3.883 1 97.38 53 LEU B CA 1
ATOM 3216 C C . LEU B 1 53 ? 10.398 -31.141 -4.141 1 97.38 53 LEU B C 1
ATOM 3218 O O . LEU B 1 53 ? 9.273 -31.422 -4.555 1 97.38 53 LEU B O 1
ATOM 3222 N N . ASP B 1 54 ? 11.289 -32.031 -3.869 1 95.31 54 ASP B N 1
ATOM 3223 C CA . ASP B 1 54 ? 10.977 -33.438 -3.91 1 95.31 54 ASP B CA 1
ATOM 3224 C C . ASP B 1 54 ? 10.078 -33.844 -2.742 1 95.31 54 ASP B C 1
ATOM 3226 O O . ASP B 1 54 ? 10.266 -33.375 -1.619 1 95.31 54 ASP B O 1
ATOM 3230 N N . VAL B 1 55 ? 9.172 -34.719 -2.984 1 92.81 55 VAL B N 1
ATOM 3231 C CA . VAL B 1 55 ? 8.219 -35.125 -1.958 1 92.81 55 VAL B CA 1
ATOM 3232 C C . VAL B 1 55 ? 8.859 -36.188 -1.058 1 92.81 55 VAL B C 1
ATOM 3234 O O . VAL B 1 55 ? 8.781 -36.094 0.17 1 92.81 55 VAL B O 1
ATOM 3237 N N . MET B 1 56 ? 9.469 -37.156 -1.717 1 91.38 56 MET B N 1
ATOM 3238 C CA . MET B 1 56 ? 9.984 -38.312 -0.971 1 91.38 56 MET B CA 1
ATOM 3239 C C . MET B 1 56 ? 11.438 -38.062 -0.553 1 91.38 56 MET B C 1
ATOM 3241 O O . MET B 1 56 ? 12.352 -38.281 -1.342 1 91.38 56 MET B O 1
ATOM 3245 N N . MET B 1 57 ? 11.672 -37.688 0.626 1 93.44 57 MET B N 1
ATOM 3246 C CA . MET B 1 57 ? 12.984 -37.5 1.238 1 93.44 57 MET B CA 1
ATOM 3247 C C . MET B 1 57 ? 13.016 -38.094 2.643 1 93.44 57 MET B C 1
ATOM 3249 O O . MET B 1 57 ? 11.992 -38.156 3.322 1 93.44 57 MET B O 1
ATOM 3253 N N . PRO B 1 58 ? 14.219 -38.562 3.047 1 93 58 PRO B N 1
ATOM 3254 C CA . PRO B 1 58 ? 14.32 -39.125 4.395 1 93 58 PRO B CA 1
ATOM 3255 C C . PRO B 1 58 ? 14.219 -38.062 5.488 1 93 58 PRO B C 1
ATOM 3257 O O . PRO B 1 58 ? 14.477 -36.875 5.234 1 93 58 PRO B O 1
ATOM 3260 N N . GLU B 1 59 ? 13.773 -38.469 6.781 1 92.44 59 GLU B N 1
ATOM 3261 C CA . GLU B 1 59 ? 13.672 -37.625 7.988 1 92.44 59 GLU B CA 1
ATOM 3262 C C . GLU B 1 59 ? 12.547 -36.625 7.867 1 92.44 59 GLU B C 1
ATOM 3264 O O . GLU B 1 59 ? 11.43 -36.875 8.312 1 92.44 59 GLU B O 1
ATOM 3269 N N . MET B 1 60 ? 12.805 -35.562 7.074 1 94.81 60 MET B N 1
ATOM 3270 C CA . MET B 1 60 ? 11.805 -34.531 6.754 1 94.81 60 MET B CA 1
ATOM 3271 C C . MET B 1 60 ? 11.453 -34.594 5.27 1 94.81 60 MET B C 1
ATOM 3273 O O . MET B 1 60 ? 12.266 -34.219 4.426 1 94.81 60 MET B O 1
ATOM 3277 N N . ASP B 1 61 ? 10.219 -35.031 5.027 1 94 61 ASP B N 1
ATOM 3278 C CA . ASP B 1 61 ? 9.859 -35.188 3.621 1 94 61 ASP B CA 1
ATOM 3279 C C . ASP B 1 61 ? 9.391 -33.875 3.014 1 94 61 ASP B C 1
ATOM 3281 O O . ASP B 1 61 ? 9.281 -32.875 3.715 1 94 61 ASP B O 1
ATOM 3285 N N . GLY B 1 62 ? 9.18 -33.875 1.756 1 94.94 62 GLY B N 1
ATOM 3286 C CA . GLY B 1 62 ? 8.828 -32.656 1.036 1 94.94 62 GLY B CA 1
ATOM 3287 C C . GLY B 1 62 ? 7.527 -32.062 1.506 1 94.94 62 GLY B C 1
ATOM 3288 O O . GLY B 1 62 ? 7.375 -30.828 1.492 1 94.94 62 GLY B O 1
ATOM 3289 N N . ILE B 1 63 ? 6.57 -32.875 1.911 1 93.75 63 ILE B N 1
ATOM 3290 C CA . ILE B 1 63 ? 5.27 -32.406 2.375 1 93.75 63 ILE B CA 1
ATOM 3291 C C . ILE B 1 63 ? 5.445 -31.578 3.656 1 93.75 63 ILE B C 1
ATOM 3293 O O . ILE B 1 63 ? 4.887 -30.5 3.791 1 93.75 63 ILE B O 1
ATOM 3297 N N . GLU B 1 64 ? 6.184 -32.094 4.527 1 95.38 64 GLU B N 1
ATOM 3298 C CA . GLU B 1 64 ? 6.461 -31.391 5.781 1 95.38 64 GLU B CA 1
ATOM 3299 C C . GLU B 1 64 ? 7.215 -30.094 5.531 1 95.38 64 GLU B C 1
ATOM 3301 O O . GLU B 1 64 ? 6.902 -29.062 6.137 1 95.38 64 GLU B O 1
ATOM 3306 N N . VAL B 1 65 ? 8.211 -30.172 4.621 1 97 65 VAL B N 1
ATOM 3307 C CA . VAL B 1 65 ? 8.969 -28.969 4.281 1 97 65 VAL B CA 1
ATOM 3308 C C . VAL B 1 65 ? 8.023 -27.906 3.744 1 97 65 VAL B C 1
ATOM 3310 O O . VAL B 1 65 ? 8.07 -26.75 4.188 1 97 65 VAL B O 1
ATOM 3313 N N . CYS B 1 66 ? 7.191 -28.25 2.854 1 96.5 66 CYS B N 1
ATOM 3314 C CA . CYS B 1 66 ? 6.234 -27.344 2.23 1 96.5 66 CYS B CA 1
ATOM 3315 C C . CYS B 1 66 ? 5.34 -26.688 3.279 1 96.5 66 CYS B C 1
ATOM 3317 O O . CYS B 1 66 ? 5.168 -25.469 3.287 1 96.5 66 CYS B O 1
ATOM 3319 N N . SER B 1 67 ? 4.82 -27.469 4.137 1 95.31 67 SER B N 1
ATOM 3320 C CA . SER B 1 67 ? 3.93 -26.984 5.184 1 95.31 67 SER B CA 1
ATOM 3321 C C . SER B 1 67 ? 4.629 -25.969 6.074 1 95.31 67 SER B C 1
ATOM 3323 O O . SER B 1 67 ? 4.055 -24.938 6.41 1 95.31 67 SER B O 1
ATOM 3325 N N . ARG B 1 68 ? 5.797 -26.219 6.414 1 95.56 68 ARG B N 1
ATOM 3326 C CA . ARG B 1 68 ? 6.555 -25.312 7.285 1 95.56 68 ARG B CA 1
ATOM 3327 C C . ARG B 1 68 ? 6.836 -23.984 6.59 1 95.56 68 ARG B C 1
ATOM 3329 O O . ARG B 1 68 ? 6.734 -22.922 7.203 1 95.56 68 ARG B O 1
ATOM 3336 N N . ILE B 1 69 ? 7.18 -24.094 5.336 1 95.81 69 ILE B N 1
ATOM 3337 C CA . ILE B 1 69 ? 7.48 -22.875 4.578 1 95.81 69 ILE B CA 1
ATOM 3338 C C . ILE B 1 69 ? 6.223 -22.016 4.461 1 95.81 69 ILE B C 1
ATOM 3340 O O . ILE B 1 69 ? 6.262 -20.812 4.707 1 95.81 69 ILE B O 1
ATOM 3344 N N . LYS B 1 70 ? 5.102 -22.641 4.176 1 93.25 70 LYS B N 1
ATOM 3345 C CA . LYS B 1 70 ? 3.852 -21.922 3.93 1 93.25 70 LYS B CA 1
ATOM 3346 C C . LYS B 1 70 ? 3.262 -21.391 5.227 1 93.25 70 LYS B C 1
ATOM 3348 O O . LYS B 1 70 ? 2.443 -20.469 5.207 1 93.25 70 LYS B O 1
ATOM 3353 N N . ALA B 1 71 ? 3.703 -21.938 6.324 1 90.25 71 ALA B N 1
ATOM 3354 C CA . ALA B 1 71 ? 3.242 -21.469 7.629 1 90.25 71 ALA B CA 1
ATOM 3355 C C . ALA B 1 71 ? 4.039 -20.25 8.086 1 90.25 71 ALA B C 1
ATOM 3357 O O . ALA B 1 71 ? 3.637 -19.547 9.016 1 90.25 71 ALA B O 1
ATOM 3358 N N . ASN B 1 72 ? 5.141 -20.047 7.449 1 90.25 72 ASN B N 1
ATOM 3359 C CA . ASN B 1 72 ? 5.992 -18.922 7.805 1 90.25 72 ASN B CA 1
ATOM 3360 C C . ASN B 1 72 ? 5.668 -17.688 6.969 1 90.25 72 ASN B C 1
ATOM 3362 O O . ASN B 1 72 ? 5.844 -17.688 5.746 1 90.25 72 ASN B O 1
ATOM 3366 N N . PRO B 1 73 ? 5.238 -16.641 7.566 1 81.88 73 PRO B N 1
ATOM 3367 C CA . PRO B 1 73 ? 4.848 -15.43 6.832 1 81.88 73 PRO B CA 1
ATOM 3368 C C . PRO B 1 73 ? 5.984 -14.867 5.977 1 81.88 73 PRO B C 1
ATOM 3370 O O . PRO B 1 73 ? 5.73 -14.211 4.961 1 81.88 73 PRO B O 1
ATOM 3373 N N . GLN B 1 74 ? 7.164 -15.164 6.387 1 84.94 74 GLN B N 1
ATOM 3374 C CA . GLN B 1 74 ? 8.312 -14.641 5.656 1 84.94 74 GLN B CA 1
ATOM 3375 C C . GLN B 1 74 ? 8.516 -15.391 4.34 1 84.94 74 GLN B C 1
ATOM 3377 O O . GLN B 1 74 ? 9.016 -14.82 3.367 1 84.94 74 GLN B O 1
ATOM 3382 N N . TRP B 1 75 ? 8.062 -16.688 4.352 1 93.56 75 TRP B N 1
ATOM 3383 C CA . TRP B 1 75 ? 8.414 -17.531 3.211 1 93.56 75 TRP B CA 1
ATOM 3384 C C . TRP B 1 75 ? 7.164 -17.969 2.453 1 93.56 75 TRP B C 1
ATOM 3386 O O . TRP B 1 75 ? 7.262 -18.516 1.349 1 93.56 75 TRP B O 1
ATOM 3396 N N . GLN B 1 76 ? 6.027 -17.688 2.965 1 90.44 76 GLN B N 1
ATOM 3397 C CA . GLN B 1 76 ? 4.777 -18.25 2.467 1 90.44 76 GLN B CA 1
ATOM 3398 C C . GLN B 1 76 ? 4.516 -17.828 1.025 1 90.44 76 GLN B C 1
ATOM 3400 O O . GLN B 1 76 ? 3.834 -18.531 0.278 1 90.44 76 GLN B O 1
ATOM 3405 N N . SER B 1 77 ? 5.086 -16.734 0.637 1 91.06 77 SER B N 1
ATOM 3406 C CA . SER B 1 77 ? 4.812 -16.219 -0.695 1 91.06 77 SER B CA 1
ATOM 3407 C C . SER B 1 77 ? 5.711 -16.859 -1.743 1 91.06 77 SER B C 1
ATOM 3409 O O . SER B 1 77 ? 5.5 -16.688 -2.945 1 91.06 77 SER B O 1
ATOM 3411 N N . ILE B 1 78 ? 6.715 -17.594 -1.322 1 95.56 78 ILE B N 1
ATOM 3412 C CA . ILE B 1 78 ? 7.594 -18.266 -2.268 1 95.56 78 ILE B CA 1
ATOM 3413 C C . ILE B 1 78 ? 6.859 -19.453 -2.898 1 95.56 78 ILE B C 1
ATOM 3415 O O . ILE B 1 78 ? 6.41 -20.359 -2.195 1 95.56 78 ILE B O 1
ATOM 3419 N N . PRO B 1 79 ? 6.758 -19.422 -4.207 1 96.81 79 PRO B N 1
ATOM 3420 C CA . PRO B 1 79 ? 6.094 -20.562 -4.848 1 96.81 79 PRO B CA 1
ATOM 3421 C C . PRO B 1 79 ? 6.875 -21.859 -4.688 1 96.81 79 PRO B C 1
ATOM 3423 O O . PRO B 1 79 ? 8.109 -21.859 -4.75 1 96.81 79 PRO B O 1
ATOM 3426 N N . ILE B 1 80 ? 6.137 -22.938 -4.469 1 97.12 80 ILE B N 1
ATOM 3427 C CA . ILE B 1 80 ? 6.727 -24.266 -4.348 1 97.12 80 ILE B CA 1
ATOM 3428 C C . ILE B 1 80 ? 6.129 -25.188 -5.406 1 97.12 80 ILE B C 1
ATOM 3430 O O . ILE B 1 80 ? 4.91 -25.359 -5.473 1 97.12 80 ILE B O 1
ATOM 3434 N N . ILE B 1 81 ? 6.973 -25.719 -6.246 1 95.62 81 ILE B N 1
ATOM 3435 C CA . ILE B 1 81 ? 6.586 -26.766 -7.172 1 95.62 81 ILE B CA 1
ATOM 3436 C C . ILE B 1 81 ? 7.055 -28.125 -6.629 1 95.62 81 ILE B C 1
ATOM 3438 O O . ILE B 1 81 ? 8.258 -28.375 -6.543 1 95.62 81 ILE B O 1
ATOM 3442 N N . MET B 1 82 ? 6.16 -28.969 -6.332 1 94.31 82 MET B N 1
ATOM 3443 C CA . MET B 1 82 ? 6.504 -30.297 -5.852 1 94.31 82 MET B CA 1
ATOM 3444 C C . MET B 1 82 ? 6.828 -31.219 -7.02 1 94.31 82 MET B C 1
ATOM 3446 O O . MET B 1 82 ? 6.078 -31.281 -7.996 1 94.31 82 MET B O 1
ATOM 3450 N N . VAL B 1 83 ? 7.973 -31.828 -6.961 1 92.5 83 VAL B N 1
ATOM 3451 C CA . VAL B 1 83 ? 8.383 -32.812 -7.969 1 92.5 83 VAL B CA 1
ATOM 3452 C C . VAL B 1 83 ? 8.219 -34.219 -7.422 1 92.5 83 VAL B C 1
ATOM 3454 O O . VAL B 1 83 ? 8.898 -34.594 -6.469 1 92.5 83 VAL B O 1
ATOM 3457 N N . THR B 1 84 ? 7.312 -34.969 -8.016 1 85.31 84 THR B N 1
ATOM 3458 C CA . THR B 1 84 ? 6.961 -36.219 -7.332 1 85.31 84 THR B CA 1
ATOM 3459 C C . THR B 1 84 ? 6.789 -37.344 -8.336 1 85.31 84 THR B C 1
ATOM 3461 O O . THR B 1 84 ? 6.414 -37.125 -9.484 1 85.31 84 THR B O 1
ATOM 3464 N N . ALA B 1 85 ? 7.133 -38.531 -7.887 1 79.25 85 ALA B N 1
ATOM 3465 C CA . ALA B 1 85 ? 6.844 -39.75 -8.633 1 79.25 85 ALA B CA 1
ATOM 3466 C C . ALA B 1 85 ? 5.441 -40.281 -8.32 1 79.25 85 ALA B C 1
ATOM 3468 O O . ALA B 1 85 ? 4.953 -41.188 -8.969 1 79.25 85 ALA B O 1
ATOM 3469 N N . LEU B 1 86 ? 4.98 -39.719 -7.297 1 64.94 86 LEU B N 1
ATOM 3470 C CA . LEU B 1 86 ? 3.688 -40.219 -6.84 1 64.94 86 LEU B CA 1
ATOM 3471 C C . LEU B 1 86 ? 2.559 -39.688 -7.711 1 64.94 86 LEU B C 1
ATOM 3473 O O . LEU B 1 86 ? 2.391 -38.469 -7.84 1 64.94 86 LEU B O 1
ATOM 3477 N N . THR B 1 87 ? 2.02 -40.375 -8.578 1 62.16 87 THR B N 1
ATOM 3478 C CA . THR B 1 87 ? 0.979 -39.969 -9.516 1 62.16 87 THR B CA 1
ATOM 3479 C C . THR B 1 87 ? -0.407 -40.188 -8.93 1 62.16 87 THR B C 1
ATOM 3481 O O . THR B 1 87 ? -1.416 -39.812 -9.523 1 62.16 87 THR B O 1
ATOM 3484 N N . GLU B 1 88 ? -0.383 -40.875 -7.711 1 62.69 88 GLU B N 1
ATOM 3485 C CA . GLU B 1 88 ? -1.688 -41.25 -7.172 1 62.69 88 GLU B CA 1
ATOM 3486 C C . GLU B 1 88 ? -2.426 -40.031 -6.621 1 62.69 88 GLU B C 1
ATOM 3488 O O . GLU B 1 88 ? -1.798 -39.031 -6.207 1 62.69 88 GLU B O 1
ATOM 3493 N N . LYS B 1 89 ? -3.768 -40.062 -6.734 1 64.5 89 LYS B N 1
ATOM 3494 C CA . LYS B 1 89 ? -4.738 -39.062 -6.281 1 64.5 89 LYS B CA 1
ATOM 3495 C C . LYS B 1 89 ? -4.398 -38.562 -4.879 1 64.5 89 LYS B C 1
ATOM 3497 O O . LYS B 1 89 ? -4.449 -37.375 -4.613 1 64.5 89 LYS B O 1
ATOM 3502 N N . GLU B 1 90 ? -4.02 -39.469 -4.098 1 67.88 90 GLU B N 1
ATOM 3503 C CA . GLU B 1 90 ? -3.805 -39.125 -2.691 1 67.88 90 GLU B CA 1
ATOM 3504 C C . GLU B 1 90 ? -2.576 -38.25 -2.508 1 67.88 90 GLU B C 1
ATOM 3506 O O . GLU B 1 90 ? -2.586 -37.344 -1.687 1 67.88 90 GLU B O 1
ATOM 3511 N N . ASP B 1 91 ? -1.626 -38.375 -3.369 1 73.88 91 ASP B N 1
ATOM 3512 C CA . ASP B 1 91 ? -0.385 -37.625 -3.23 1 73.88 91 ASP B CA 1
ATOM 3513 C C . ASP B 1 91 ? -0.582 -36.188 -3.629 1 73.88 91 ASP B C 1
ATOM 3515 O O . ASP B 1 91 ? -0.069 -35.281 -2.969 1 73.88 91 ASP B O 1
ATOM 3519 N N . LEU B 1 92 ? -1.377 -36.062 -4.602 1 76.56 92 LEU B N 1
ATOM 3520 C CA . LEU B 1 92 ? -1.637 -34.719 -5.078 1 76.56 92 LEU B CA 1
ATOM 3521 C C . LEU B 1 92 ? -2.42 -33.906 -4.043 1 76.56 92 LEU B C 1
ATOM 3523 O O . LEU B 1 92 ? -2.135 -32.719 -3.82 1 76.56 92 LEU B O 1
ATOM 3527 N N . ALA B 1 93 ? -3.33 -34.625 -3.402 1 76.56 93 ALA B N 1
ATOM 3528 C CA . ALA B 1 93 ? -4.137 -34 -2.363 1 76.56 93 ALA B CA 1
ATOM 3529 C C . ALA B 1 93 ? -3.264 -33.531 -1.194 1 76.56 93 ALA B C 1
ATOM 3531 O O . ALA B 1 93 ? -3.473 -32.469 -0.637 1 76.56 93 ALA B O 1
ATOM 3532 N N . LEU B 1 94 ? -2.355 -34.375 -0.921 1 82 94 LEU B N 1
ATOM 3533 C CA . LEU B 1 94 ? -1.462 -34.031 0.185 1 82 94 LEU B CA 1
ATOM 3534 C C . LEU B 1 94 ? -0.59 -32.844 -0.156 1 82 94 LEU B C 1
ATOM 3536 O O . LEU B 1 94 ? -0.365 -31.969 0.691 1 82 94 LEU B O 1
ATOM 3540 N N . CYS B 1 95 ? -0.135 -32.75 -1.379 1 84.62 95 CYS B N 1
ATOM 3541 C CA . CYS B 1 95 ? 0.695 -31.641 -1.827 1 84.62 95 CYS B CA 1
ATOM 3542 C C . CYS B 1 95 ? -0.063 -30.328 -1.735 1 84.62 95 CYS B C 1
ATOM 3544 O O . CYS B 1 95 ? 0.477 -29.328 -1.26 1 84.62 95 CYS B O 1
ATOM 3546 N N . LEU B 1 96 ? -1.245 -30.438 -2.061 1 80.12 96 LEU B N 1
ATOM 3547 C CA . LEU B 1 96 ? -2.074 -29.234 -2.061 1 80.12 96 LEU B CA 1
ATOM 3548 C C . LEU B 1 96 ? -2.373 -28.781 -0.636 1 80.12 96 LEU B C 1
ATOM 3550 O O . LEU B 1 96 ? -2.322 -27.578 -0.338 1 80.12 96 LEU B O 1
ATOM 3554 N N . SER B 1 97 ? -2.691 -29.734 0.164 1 84.75 97 SER B N 1
ATOM 3555 C CA . SER B 1 97 ? -3.006 -29.422 1.556 1 84.75 97 SER B CA 1
ATOM 3556 C C . SER B 1 97 ? -1.8 -28.828 2.277 1 84.75 97 SER B C 1
ATOM 3558 O O . SER B 1 97 ? -1.953 -28.016 3.193 1 84.75 97 SER B O 1
ATOM 3560 N N . ALA B 1 98 ? -0.668 -29.266 1.788 1 90.25 98 ALA B N 1
ATOM 3561 C CA . ALA B 1 98 ? 0.556 -28.75 2.398 1 90.25 98 ALA B CA 1
ATOM 3562 C C . ALA B 1 98 ? 0.832 -27.312 1.954 1 90.25 98 ALA B C 1
ATOM 3564 O O . ALA B 1 98 ? 1.668 -26.625 2.543 1 90.25 98 ALA B O 1
ATOM 3565 N N . GLY B 1 99 ? 0.146 -26.891 0.915 1 90.75 99 GLY B N 1
ATOM 3566 C CA . GLY B 1 99 ? 0.279 -25.5 0.464 1 90.75 99 GLY B CA 1
ATOM 3567 C C . GLY B 1 99 ? 1.101 -25.375 -0.804 1 90.75 99 GLY B C 1
ATOM 3568 O O . GLY B 1 99 ? 1.5 -24.266 -1.175 1 90.75 99 GLY B O 1
ATOM 3569 N N . ALA B 1 100 ? 1.353 -26.5 -1.481 1 93.5 100 ALA B N 1
ATOM 3570 C CA . ALA B 1 100 ? 2.1 -26.453 -2.734 1 93.5 100 ALA B CA 1
ATOM 3571 C C . ALA B 1 100 ? 1.361 -25.609 -3.779 1 93.5 100 ALA B C 1
ATOM 3573 O O . ALA B 1 100 ? 0.13 -25.641 -3.848 1 93.5 100 ALA B O 1
ATOM 3574 N N . ASP B 1 101 ? 2.156 -24.922 -4.566 1 92.88 101 ASP B N 1
ATOM 3575 C CA . ASP B 1 101 ? 1.556 -24.047 -5.566 1 92.88 101 ASP B CA 1
ATOM 3576 C C . ASP B 1 101 ? 1.421 -24.75 -6.91 1 92.88 101 ASP B C 1
ATOM 3578 O O . ASP B 1 101 ? 0.614 -24.359 -7.754 1 92.88 101 ASP B O 1
ATOM 3582 N N . ASP B 1 102 ? 2.232 -25.703 -7.094 1 91.06 102 ASP B N 1
ATOM 3583 C CA . ASP B 1 102 ? 2.236 -26.484 -8.32 1 91.06 102 ASP B CA 1
ATOM 3584 C C . ASP B 1 102 ? 2.871 -27.859 -8.086 1 91.06 102 ASP B C 1
ATOM 3586 O O . ASP B 1 102 ? 3.371 -28.141 -6.992 1 91.06 102 ASP B O 1
ATOM 3590 N N . PHE B 1 103 ? 2.73 -28.688 -9.141 1 89.25 103 PHE B N 1
ATOM 3591 C CA . PHE B 1 103 ? 3.35 -30 -9.047 1 89.25 103 PHE B CA 1
ATOM 3592 C C . PHE B 1 103 ? 3.814 -30.484 -10.414 1 89.25 103 PHE B C 1
ATOM 3594 O O . PHE B 1 103 ? 3.287 -30.047 -11.438 1 89.25 103 PHE B O 1
ATOM 3601 N N . LEU B 1 104 ? 4.848 -31.312 -10.367 1 88.38 104 LEU B N 1
ATOM 3602 C CA . LEU B 1 104 ? 5.43 -31.953 -11.547 1 88.38 104 LEU B CA 1
ATOM 3603 C C . LEU B 1 104 ? 5.648 -33.438 -11.297 1 88.38 104 LEU B C 1
ATOM 3605 O O . LEU B 1 104 ? 6.129 -33.844 -10.234 1 88.38 104 LEU B O 1
ATOM 3609 N N . SER B 1 105 ? 5.277 -34.156 -12.312 1 86.44 105 SER B N 1
ATOM 3610 C CA . SER B 1 105 ? 5.469 -35.594 -12.188 1 86.44 105 SER B CA 1
ATOM 3611 C C . SER B 1 105 ? 6.855 -36.031 -12.664 1 86.44 105 SER B C 1
ATOM 3613 O O . SER B 1 105 ? 7.398 -35.438 -13.602 1 86.44 105 SER B O 1
ATOM 3615 N N . LYS B 1 106 ? 7.438 -37.062 -12.008 1 87.69 106 LYS B N 1
ATOM 3616 C CA . LYS B 1 106 ? 8.664 -37.719 -12.469 1 87.69 106 LYS B CA 1
ATOM 3617 C C . LYS B 1 106 ? 8.359 -38.844 -13.461 1 87.69 106 LYS B C 1
ATOM 3619 O O . LYS B 1 106 ? 7.402 -39.594 -13.281 1 87.69 106 LYS B O 1
ATOM 3624 N N . PRO B 1 107 ? 9.094 -39.062 -14.562 1 89.69 107 PRO B N 1
ATOM 3625 C CA . PRO B 1 107 ? 10.227 -38.219 -15 1 89.69 107 PRO B CA 1
ATOM 3626 C C . PRO B 1 107 ? 9.805 -36.844 -15.484 1 89.69 107 PRO B C 1
ATOM 3628 O O . PRO B 1 107 ? 8.766 -36.719 -16.141 1 89.69 107 PRO B O 1
ATOM 3631 N N . VAL B 1 108 ? 10.633 -35.906 -15.203 1 90.56 108 VAL B N 1
ATOM 3632 C CA . VAL B 1 108 ? 10.297 -34.5 -15.43 1 90.56 108 VAL B CA 1
ATOM 3633 C C . VAL B 1 108 ? 10.391 -34.156 -16.922 1 90.56 108 VAL B C 1
ATOM 3635 O O . VAL B 1 108 ? 11.383 -34.5 -17.578 1 90.56 108 VAL B O 1
ATOM 3638 N N . ASN B 1 109 ? 9.328 -33.625 -17.469 1 87.56 109 ASN B N 1
ATOM 3639 C CA . ASN B 1 109 ? 9.328 -33.062 -18.812 1 87.56 109 ASN B CA 1
ATOM 3640 C C . ASN B 1 109 ? 9.938 -31.672 -18.859 1 87.56 109 ASN B C 1
ATOM 3642 O O . ASN B 1 109 ? 9.453 -30.766 -18.188 1 87.56 109 ASN B O 1
ATOM 3646 N N . GLY B 1 110 ? 10.93 -31.531 -19.672 1 88.38 110 GLY B N 1
ATOM 3647 C CA . GLY B 1 110 ? 11.664 -30.281 -19.719 1 88.38 110 GLY B CA 1
ATOM 3648 C C . GLY B 1 110 ? 10.797 -29.094 -20.094 1 88.38 110 GLY B C 1
ATOM 3649 O O . GLY B 1 110 ? 10.906 -28.031 -19.469 1 88.38 110 GLY B O 1
ATOM 3650 N N . LEU B 1 111 ? 10.023 -29.297 -21.047 1 84.88 111 LEU B N 1
ATOM 3651 C CA . LEU B 1 111 ? 9.164 -28.219 -21.5 1 84.88 111 LEU B CA 1
ATOM 3652 C C . LEU B 1 111 ? 8.164 -27.828 -20.422 1 84.88 111 LEU B C 1
ATOM 3654 O O . LEU B 1 111 ? 7.949 -26.641 -20.172 1 84.88 111 LEU B O 1
ATOM 3658 N N . GLU B 1 112 ? 7.559 -28.797 -19.812 1 85.69 112 GLU B N 1
ATOM 3659 C CA . GLU B 1 112 ? 6.602 -28.531 -18.734 1 85.69 112 GLU B CA 1
ATOM 3660 C C . GLU B 1 112 ? 7.27 -27.844 -17.562 1 85.69 112 GLU B C 1
ATOM 3662 O O . GLU B 1 112 ? 6.723 -26.891 -17 1 85.69 112 GLU B O 1
ATOM 3667 N N . LEU B 1 113 ? 8.43 -28.344 -17.234 1 91.88 113 LEU B N 1
ATOM 3668 C CA . LEU B 1 113 ? 9.195 -27.766 -16.141 1 91.88 113 LEU B CA 1
ATOM 3669 C C . LEU B 1 113 ? 9.453 -26.281 -16.391 1 91.88 113 LEU B C 1
ATOM 3671 O O . LEU B 1 113 ? 9.172 -25.438 -15.539 1 91.88 113 LEU B O 1
ATOM 3675 N N . ARG B 1 114 ? 9.945 -25.969 -17.547 1 91 114 ARG B N 1
ATOM 3676 C CA . ARG B 1 114 ? 10.289 -24.594 -17.891 1 91 114 ARG B CA 1
ATOM 3677 C C . ARG B 1 114 ? 9.055 -23.703 -17.875 1 91 114 ARG B C 1
ATOM 3679 O O . ARG B 1 114 ? 9.109 -22.578 -17.375 1 91 114 ARG B O 1
ATOM 3686 N N . ALA B 1 115 ? 8 -24.172 -18.359 1 86.81 115 ALA B N 1
ATOM 3687 C CA . ALA B 1 115 ? 6.758 -23.422 -18.406 1 86.81 115 ALA B CA 1
ATOM 3688 C C . ALA B 1 115 ? 6.242 -23.094 -17.016 1 86.81 115 ALA B C 1
ATOM 3690 O O . ALA B 1 115 ? 5.855 -21.969 -16.719 1 86.81 115 ALA B O 1
ATOM 3691 N N . ARG B 1 116 ? 6.27 -24.078 -16.219 1 89.94 116 ARG B N 1
ATOM 3692 C CA . ARG B 1 116 ? 5.727 -23.906 -14.875 1 89.94 116 ARG B CA 1
ATOM 3693 C C . ARG B 1 116 ? 6.613 -23.016 -14.023 1 89.94 116 ARG B C 1
AT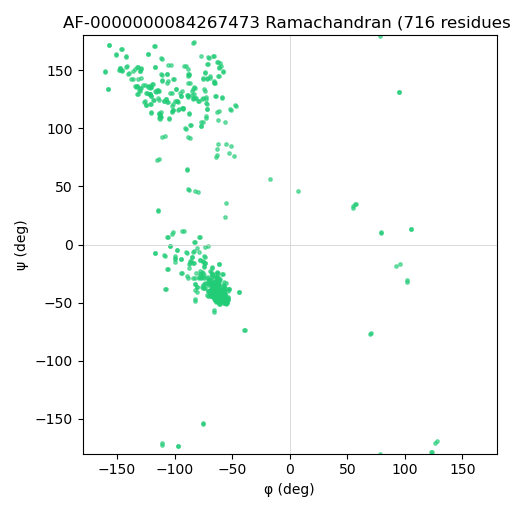OM 3695 O O . ARG B 1 116 ? 6.117 -22.188 -13.258 1 89.94 116 ARG B O 1
ATOM 3702 N N . VAL B 1 117 ? 7.875 -23.188 -14.164 1 94.25 117 VAL B N 1
ATOM 3703 C CA . VAL B 1 117 ? 8.82 -22.328 -13.453 1 94.25 117 VAL B CA 1
ATOM 3704 C C . VAL B 1 117 ? 8.617 -20.875 -13.883 1 94.25 117 VAL B C 1
ATOM 3706 O O . VAL B 1 117 ? 8.562 -19.984 -13.047 1 94.25 117 VAL B O 1
ATOM 3709 N N . HIS B 1 118 ? 8.508 -20.719 -15.148 1 91.06 118 HIS B N 1
ATOM 3710 C CA . HIS B 1 118 ? 8.297 -19.375 -15.68 1 91.06 118 HIS B CA 1
ATOM 3711 C C . HIS B 1 118 ? 7.035 -18.734 -15.109 1 91.06 118 HIS B C 1
ATOM 3713 O O . HIS B 1 118 ? 7.059 -17.578 -14.672 1 91.06 118 HIS B O 1
ATOM 3719 N N . SER B 1 119 ? 5.992 -19.469 -15.109 1 90.12 119 SER B N 1
ATOM 3720 C CA . SER B 1 119 ? 4.711 -18.969 -14.609 1 90.12 119 SER B CA 1
ATOM 3721 C C . SER B 1 119 ? 4.797 -18.625 -13.125 1 90.12 119 SER B C 1
ATOM 3723 O O . SER B 1 119 ? 4.367 -17.531 -12.719 1 90.12 119 SER B O 1
ATOM 3725 N N . MET B 1 120 ? 5.34 -19.484 -12.375 1 93.62 120 MET B N 1
ATOM 3726 C CA . MET B 1 120 ? 5.438 -19.266 -10.93 1 93.62 120 MET B CA 1
ATOM 3727 C C . MET B 1 120 ? 6.316 -18.062 -10.617 1 93.62 120 MET B C 1
ATOM 3729 O O . MET B 1 120 ? 6.02 -17.297 -9.711 1 93.62 120 MET B O 1
ATOM 3733 N N . LEU B 1 121 ? 7.363 -17.922 -11.383 1 94 121 LEU B N 1
ATOM 3734 C CA . LEU B 1 121 ? 8.25 -16.781 -11.18 1 94 121 LEU B CA 1
ATOM 3735 C C . LEU B 1 121 ? 7.539 -15.477 -11.539 1 94 121 LEU B C 1
ATOM 3737 O O . LEU B 1 121 ? 7.738 -14.461 -10.867 1 94 121 LEU B O 1
ATOM 3741 N N . ARG B 1 122 ? 6.809 -15.516 -12.562 1 90.12 122 ARG B N 1
ATOM 3742 C CA . ARG B 1 122 ? 6.031 -14.336 -12.938 1 90.12 122 ARG B CA 1
ATOM 3743 C C . ARG B 1 122 ? 5.059 -13.945 -11.828 1 90.12 122 ARG B C 1
ATOM 3745 O O . ARG B 1 122 ? 4.957 -12.773 -11.469 1 90.12 122 ARG B O 1
ATOM 3752 N N . ILE B 1 123 ? 4.391 -14.93 -11.32 1 90.25 123 ILE B N 1
ATOM 3753 C CA . ILE B 1 123 ? 3.439 -14.711 -10.234 1 90.25 123 ILE B CA 1
ATOM 3754 C C . ILE B 1 123 ? 4.168 -14.141 -9.016 1 90.25 123 ILE B C 1
ATOM 3756 O O . ILE B 1 123 ? 3.707 -13.172 -8.406 1 90.25 123 ILE B O 1
ATOM 3760 N N . LYS B 1 124 ? 5.242 -14.711 -8.703 1 93.25 124 LYS B N 1
ATOM 3761 C CA . LYS B 1 124 ? 6.062 -14.242 -7.586 1 93.25 124 LYS B CA 1
ATOM 3762 C C . LYS B 1 124 ? 6.504 -12.797 -7.793 1 93.25 124 LYS B C 1
ATOM 3764 O O . LYS B 1 124 ? 6.492 -12 -6.855 1 93.25 124 LYS B O 1
ATOM 3769 N N . GLN B 1 125 ? 6.879 -12.508 -8.938 1 89.62 125 GLN B N 1
ATOM 3770 C CA . GLN B 1 125 ? 7.328 -11.156 -9.25 1 89.62 125 GLN B CA 1
ATOM 3771 C C . GLN B 1 125 ? 6.199 -10.141 -9.07 1 89.62 125 GLN B C 1
ATOM 3773 O O . GLN B 1 125 ? 6.422 -9.047 -8.555 1 89.62 125 GLN B O 1
ATOM 3778 N N . GLN B 1 126 ? 5.094 -10.5 -9.555 1 85.94 126 GLN B N 1
ATOM 3779 C CA . GLN B 1 126 ? 3.938 -9.625 -9.383 1 85.94 126 GLN B CA 1
ATOM 3780 C C . GLN B 1 126 ? 3.656 -9.367 -7.906 1 85.94 126 GLN B C 1
ATOM 3782 O O . GLN B 1 126 ? 3.393 -8.234 -7.508 1 85.94 126 GLN B O 1
ATOM 3787 N N . TYR B 1 127 ? 3.725 -10.43 -7.152 1 89.19 127 TYR B N 1
ATOM 3788 C CA . TYR B 1 127 ? 3.537 -10.32 -5.707 1 89.19 127 TYR B CA 1
ATOM 3789 C C . TYR B 1 127 ? 4.602 -9.43 -5.082 1 89.19 127 TYR B C 1
ATOM 3791 O O . TYR B 1 127 ? 4.289 -8.547 -4.281 1 89.19 127 TYR B O 1
ATOM 3799 N N . ASP B 1 128 ? 5.773 -9.641 -5.477 1 88 128 ASP B N 1
ATOM 3800 C CA . ASP B 1 128 ? 6.891 -8.875 -4.934 1 88 128 ASP B CA 1
ATOM 3801 C C . ASP B 1 128 ? 6.77 -7.395 -5.293 1 88 128 ASP B C 1
ATOM 3803 O O . ASP B 1 128 ? 7.113 -6.523 -4.488 1 88 128 ASP B O 1
ATOM 3807 N N . ASN B 1 129 ? 6.355 -7.156 -6.461 1 84.38 129 ASN B N 1
ATOM 3808 C CA . ASN B 1 129 ? 6.164 -5.77 -6.879 1 84.38 129 ASN B CA 1
ATOM 3809 C C . ASN B 1 129 ? 5.172 -5.047 -5.973 1 84.38 129 ASN B C 1
ATOM 3811 O O . ASN B 1 129 ? 5.41 -3.902 -5.582 1 84.38 129 ASN B O 1
ATOM 3815 N N . LEU B 1 130 ? 4.152 -5.707 -5.676 1 84.19 130 LEU B N 1
ATOM 3816 C CA . LEU B 1 130 ? 3.148 -5.117 -4.797 1 84.19 130 LEU B CA 1
ATOM 3817 C C . LEU B 1 130 ? 3.709 -4.91 -3.395 1 84.19 130 LEU B C 1
ATOM 3819 O O . LEU B 1 130 ? 3.473 -3.873 -2.773 1 84.19 130 LEU B O 1
ATOM 3823 N N . GLN B 1 131 ? 4.422 -5.883 -2.928 1 84.12 131 GLN B N 1
ATOM 3824 C CA . GLN B 1 131 ? 5.043 -5.793 -1.609 1 84.12 131 GLN B CA 1
ATOM 3825 C C . GLN B 1 131 ? 6.035 -4.637 -1.547 1 84.12 131 GLN B C 1
ATOM 3827 O O . GLN B 1 131 ? 6.078 -3.9 -0.559 1 84.12 131 GLN B O 1
ATOM 3832 N N . THR B 1 132 ? 6.777 -4.547 -2.57 1 81 132 THR B N 1
ATOM 3833 C CA . THR B 1 132 ? 7.75 -3.465 -2.656 1 81 132 THR B CA 1
ATOM 3834 C C . THR B 1 132 ? 7.051 -2.107 -2.654 1 81 132 THR B C 1
ATOM 3836 O O . THR B 1 132 ? 7.504 -1.172 -1.989 1 81 132 THR B O 1
ATOM 3839 N N . LEU B 1 133 ? 6.012 -2.066 -3.365 1 80.44 133 LEU B N 1
ATOM 3840 C CA . LEU B 1 133 ? 5.238 -0.829 -3.402 1 80.44 133 LEU B CA 1
ATOM 3841 C C . LEU B 1 133 ? 4.695 -0.487 -2.02 1 80.44 133 LEU B C 1
ATOM 3843 O O . LEU B 1 133 ? 4.738 0.672 -1.6 1 80.44 133 LEU B O 1
ATOM 3847 N N . LEU B 1 134 ? 4.211 -1.45 -1.309 1 81.56 134 LEU B N 1
ATOM 3848 C CA . LEU B 1 134 ? 3.703 -1.259 0.046 1 81.56 134 LEU B CA 1
ATOM 3849 C C . LEU B 1 134 ? 4.797 -0.732 0.968 1 81.56 134 LEU B C 1
ATOM 3851 O O . LEU B 1 134 ? 4.57 0.203 1.737 1 81.56 134 LEU B O 1
ATOM 3855 N N . LYS B 1 135 ? 5.914 -1.334 0.833 1 79.19 135 LYS B N 1
ATOM 3856 C CA . LYS B 1 135 ? 7.043 -0.919 1.659 1 79.19 135 LYS B CA 1
ATOM 3857 C C . LYS B 1 135 ? 7.496 0.492 1.302 1 79.19 135 LYS B C 1
ATOM 3859 O O . LYS B 1 135 ? 7.805 1.294 2.188 1 79.19 135 LYS B O 1
ATOM 3864 N N . LEU B 1 136 ? 7.555 0.721 0.04 1 75 136 LEU B N 1
ATOM 3865 C CA . LEU B 1 136 ? 7.922 2.055 -0.421 1 75 136 LEU B CA 1
ATOM 3866 C C . LEU B 1 136 ? 6.973 3.105 0.144 1 75 136 LEU B C 1
ATOM 3868 O O . LEU B 1 136 ? 7.414 4.133 0.666 1 75 136 LEU B O 1
ATOM 3872 N N . ARG B 1 137 ? 5.738 2.863 0.058 1 78.38 137 ARG B N 1
ATOM 3873 C CA . ARG B 1 137 ? 4.738 3.797 0.57 1 78.38 137 ARG B CA 1
ATOM 3874 C C . ARG B 1 137 ? 4.891 3.986 2.076 1 78.38 137 ARG B C 1
ATOM 3876 O O . ARG B 1 137 ? 4.754 5.105 2.582 1 78.38 137 ARG B O 1
ATOM 3883 N N . GLU B 1 138 ? 5.117 2.943 2.709 1 77.62 138 GLU B N 1
ATOM 3884 C CA . GLU B 1 138 ? 5.352 3.016 4.148 1 77.62 138 GLU B CA 1
ATOM 3885 C C . GLU B 1 138 ? 6.539 3.922 4.469 1 77.62 138 GLU B C 1
ATOM 3887 O O . GLU B 1 138 ? 6.445 4.789 5.34 1 77.62 138 GLU B O 1
ATOM 3892 N N . ASP B 1 139 ? 7.543 3.693 3.77 1 73.31 139 ASP B N 1
ATOM 3893 C CA . ASP B 1 139 ? 8.766 4.457 4.004 1 73.31 139 ASP B CA 1
ATOM 3894 C C . ASP B 1 139 ? 8.562 5.934 3.674 1 73.31 139 ASP B C 1
ATOM 3896 O O . ASP B 1 139 ? 9.039 6.809 4.395 1 73.31 139 ASP B O 1
ATOM 3900 N N . LEU B 1 140 ? 7.898 6.16 2.656 1 73.69 140 LEU B N 1
ATOM 3901 C CA . LEU B 1 140 ? 7.629 7.535 2.258 1 73.69 140 LEU B CA 1
ATOM 3902 C C . LEU B 1 140 ? 6.77 8.242 3.299 1 73.69 140 LEU B C 1
ATOM 3904 O O . LEU B 1 140 ? 7.023 9.406 3.635 1 73.69 140 LEU B O 1
ATOM 3908 N N . VAL B 1 141 ? 5.801 7.566 3.777 1 77.94 141 VAL B N 1
ATOM 3909 C CA . VAL B 1 141 ? 4.945 8.148 4.805 1 77.94 141 VAL B CA 1
ATOM 3910 C C . VAL B 1 141 ? 5.773 8.461 6.051 1 77.94 141 VAL B C 1
ATOM 3912 O O . VAL B 1 141 ? 5.641 9.531 6.641 1 77.94 141 VAL B O 1
ATOM 3915 N N . LYS B 1 142 ? 6.598 7.535 6.453 1 73.5 142 LYS B N 1
ATOM 3916 C CA . LYS B 1 142 ? 7.457 7.738 7.613 1 73.5 142 LYS B CA 1
ATOM 3917 C C . LYS B 1 142 ? 8.328 8.984 7.441 1 73.5 142 LYS B C 1
ATOM 3919 O O . LYS B 1 142 ? 8.453 9.789 8.367 1 73.5 142 LYS B O 1
ATOM 3924 N N . MET B 1 143 ? 8.805 9.07 6.355 1 69.12 143 MET B N 1
ATOM 3925 C CA . MET B 1 143 ? 9.648 10.219 6.043 1 69.12 143 MET B CA 1
ATOM 3926 C C . MET B 1 143 ? 8.852 11.516 6.105 1 69.12 143 MET B C 1
ATOM 3928 O O . MET B 1 143 ? 9.297 12.492 6.707 1 69.12 143 MET B O 1
ATOM 3932 N N . LEU B 1 144 ? 7.746 11.5 5.461 1 75.44 144 LEU B N 1
ATOM 3933 C CA . LEU B 1 144 ? 6.918 12.703 5.434 1 75.44 144 LEU B CA 1
ATOM 3934 C C . LEU B 1 144 ? 6.453 13.07 6.84 1 75.44 144 LEU B C 1
ATOM 3936 O O . LEU B 1 144 ? 6.387 14.25 7.184 1 75.44 144 LEU B O 1
ATOM 3940 N N . VAL B 1 145 ? 6.145 12.102 7.621 1 77.5 145 VAL B N 1
ATOM 3941 C CA . VAL B 1 145 ? 5.75 12.344 9 1 77.5 145 VAL B CA 1
ATOM 3942 C C . VAL B 1 145 ? 6.883 13.047 9.75 1 77.5 145 VAL B C 1
ATOM 3944 O O . VAL B 1 145 ? 6.648 14.008 10.484 1 77.5 145 VAL B O 1
ATOM 3947 N N . HIS B 1 146 ? 8.055 12.547 9.57 1 74.62 146 HIS B N 1
ATOM 3948 C CA . HIS B 1 146 ? 9.227 13.18 10.164 1 74.62 146 HIS B CA 1
ATOM 3949 C C . HIS B 1 146 ? 9.359 14.633 9.711 1 74.62 146 HIS B C 1
ATOM 3951 O O . HIS B 1 146 ? 9.57 15.523 10.531 1 74.62 146 HIS B O 1
ATOM 3957 N N . ASP B 1 147 ? 9.148 14.82 8.461 1 72.94 147 ASP B N 1
ATOM 3958 C CA . ASP B 1 147 ? 9.297 16.156 7.898 1 72.94 147 ASP B CA 1
ATOM 3959 C C . ASP B 1 147 ? 8.172 17.078 8.383 1 72.94 147 ASP B C 1
ATOM 3961 O O . ASP B 1 147 ? 8.367 18.297 8.492 1 72.94 147 ASP B O 1
ATOM 3965 N N . LEU B 1 148 ? 7.02 16.562 8.609 1 82.88 148 LEU B N 1
ATOM 3966 C CA . LEU B 1 148 ? 5.879 17.312 9.117 1 82.88 148 LEU B CA 1
ATOM 3967 C C . LEU B 1 148 ? 6.121 17.766 10.547 1 82.88 148 LEU B C 1
ATOM 3969 O O . LEU B 1 148 ? 5.711 18.875 10.938 1 82.88 148 LEU B O 1
ATOM 3973 N N . ARG B 1 149 ? 6.848 17 11.25 1 80.81 149 ARG B N 1
ATOM 3974 C CA . ARG B 1 149 ? 7.055 17.266 12.664 1 80.81 149 ARG B CA 1
ATOM 3975 C C . ARG B 1 149 ? 7.914 18.516 12.867 1 80.81 149 ARG B C 1
ATOM 3977 O O . ARG B 1 149 ? 7.707 19.281 13.82 1 80.81 149 ARG B O 1
ATOM 3984 N N . ASN B 1 150 ? 8.781 18.734 11.984 1 78.88 150 ASN B N 1
ATOM 3985 C CA . ASN B 1 150 ? 9.703 19.859 12.117 1 78.88 150 ASN B CA 1
ATOM 3986 C C . ASN B 1 150 ? 8.977 21.203 12.047 1 78.88 150 ASN B C 1
ATOM 3988 O O . ASN B 1 150 ? 9.039 21.984 12.992 1 78.88 150 ASN B O 1
ATOM 3992 N N . PRO B 1 151 ? 8.25 21.453 10.977 1 85.56 151 PRO B N 1
ATOM 3993 C CA . PRO B 1 151 ? 7.523 22.719 10.961 1 85.56 151 PRO B CA 1
ATOM 3994 C C . PRO B 1 151 ? 6.469 22.812 12.055 1 85.56 151 PRO B C 1
ATOM 3996 O O . PRO B 1 151 ? 6.207 23.891 12.578 1 85.56 151 PRO B O 1
ATOM 3999 N N . LEU B 1 152 ? 5.91 21.75 12.43 1 89.31 152 LEU B N 1
ATOM 4000 C CA . LEU B 1 152 ? 4.934 21.781 13.508 1 89.31 152 LEU B CA 1
ATOM 4001 C C . LEU B 1 152 ? 5.59 22.172 14.828 1 89.31 152 LEU B C 1
ATOM 4003 O O . LEU B 1 152 ? 5.043 23 15.578 1 89.31 152 LEU B O 1
ATOM 4007 N N . ALA B 1 153 ? 6.746 21.625 15.102 1 85.69 153 ALA B N 1
ATOM 4008 C CA . ALA B 1 153 ? 7.5 22.016 16.281 1 85.69 153 ALA B CA 1
ATOM 4009 C C . ALA B 1 153 ? 7.824 23.5 16.281 1 85.69 153 ALA B C 1
ATOM 4011 O O . ALA B 1 153 ? 7.742 24.172 17.312 1 85.69 153 ALA B O 1
ATOM 4012 N N . GLY B 1 154 ? 8.148 23.984 15.109 1 84.75 154 GLY B N 1
ATOM 4013 C CA . GLY B 1 154 ? 8.391 25.422 14.953 1 84.75 154 GLY B CA 1
ATOM 4014 C C . GLY B 1 154 ? 7.18 26.266 15.281 1 84.75 154 GLY B C 1
ATOM 4015 O O . GLY B 1 154 ? 7.301 27.312 15.93 1 84.75 154 GLY B O 1
ATOM 4016 N N . ILE B 1 155 ? 6.09 25.844 14.852 1 88.81 155 ILE B N 1
ATOM 4017 C CA . ILE B 1 155 ? 4.84 26.547 15.125 1 88.81 155 ILE B CA 1
ATOM 4018 C C . ILE B 1 155 ? 4.566 26.547 16.625 1 88.81 155 ILE B C 1
ATOM 4020 O O . ILE B 1 155 ? 4.305 27.609 17.219 1 88.81 155 ILE B O 1
ATOM 4024 N N . LEU B 1 156 ? 4.691 25.422 17.266 1 88.19 156 LEU B N 1
ATOM 4025 C CA . LEU B 1 156 ? 4.379 25.281 18.688 1 88.19 156 LEU B CA 1
ATOM 4026 C C . LEU B 1 156 ? 5.355 26.094 19.531 1 88.19 156 LEU B C 1
ATOM 4028 O O . LEU B 1 156 ? 4.945 26.781 20.469 1 88.19 156 LEU B O 1
ATOM 4032 N N . LEU B 1 157 ? 6.598 26.047 19.188 1 86.38 157 LEU B N 1
ATOM 4033 C CA . LEU B 1 157 ? 7.605 26.828 19.891 1 86.38 157 LEU B CA 1
ATOM 4034 C C . LEU B 1 157 ? 7.363 28.328 19.688 1 86.38 157 LEU B C 1
ATOM 4036 O O . LEU B 1 157 ? 7.469 29.109 20.641 1 86.38 157 LEU B O 1
ATOM 4040 N N . GLY B 1 158 ? 7.055 28.672 18.438 1 87.69 158 GLY B N 1
ATOM 4041 C CA . GLY B 1 158 ? 6.742 30.062 18.141 1 87.69 158 GLY B CA 1
ATOM 4042 C C . GLY B 1 158 ? 5.562 30.578 18.938 1 87.69 158 GLY B C 1
ATOM 4043 O O . GLY B 1 158 ? 5.598 31.703 19.453 1 87.69 158 GLY B O 1
ATOM 4044 N N . LEU B 1 159 ? 4.578 29.797 19.094 1 86.94 159 LEU B N 1
ATOM 4045 C CA . LEU B 1 159 ? 3.389 30.172 19.844 1 86.94 159 LEU B CA 1
ATOM 4046 C C . LEU B 1 159 ? 3.715 30.359 21.328 1 86.94 159 LEU B C 1
ATOM 4048 O O . LEU B 1 159 ? 3.215 31.281 21.969 1 86.94 159 LEU B O 1
ATOM 4052 N N . GLU B 1 160 ? 4.562 29.484 21.828 1 85.81 160 GLU B N 1
ATOM 4053 C CA . GLU B 1 160 ? 5 29.609 23.219 1 85.81 160 GLU B CA 1
ATOM 4054 C C . GLU B 1 160 ? 5.75 30.922 23.438 1 85.81 160 GLU B C 1
ATOM 4056 O O . GLU B 1 160 ? 5.551 31.594 24.453 1 85.81 160 GLU B O 1
ATOM 4061 N N . MET B 1 161 ? 6.477 31.375 22.484 1 86.12 161 MET B N 1
ATOM 4062 C CA . MET B 1 161 ? 7.262 32.594 22.578 1 86.12 161 MET B CA 1
ATOM 4063 C C . MET B 1 161 ? 6.359 33.812 22.516 1 86.12 161 MET B C 1
ATOM 4065 O O . MET B 1 161 ? 6.629 34.844 23.156 1 86.12 161 MET B O 1
ATOM 4069 N N . LEU B 1 162 ? 5.312 33.719 21.797 1 86.94 162 LEU B N 1
ATOM 4070 C CA . LEU B 1 162 ? 4.391 34.812 21.625 1 86.94 162 LEU B CA 1
ATOM 4071 C C . LEU B 1 162 ? 3.662 35.125 22.938 1 86.94 162 LEU B C 1
ATOM 4073 O O . LEU B 1 162 ? 3.195 36.25 23.141 1 86.94 162 LEU B O 1
ATOM 4077 N N . THR B 1 163 ? 3.562 34.125 23.781 1 80.38 163 THR B N 1
ATOM 4078 C CA . THR B 1 163 ? 2.865 34.312 25.047 1 80.38 163 THR B CA 1
ATOM 4079 C C . THR B 1 163 ? 3.797 34.938 26.094 1 80.38 163 THR B C 1
ATOM 4081 O O . THR B 1 163 ? 3.355 35.312 27.172 1 80.38 163 THR B O 1
ATOM 4084 N N . HIS B 1 164 ? 5.07 35.062 25.672 1 78.88 164 HIS B N 1
ATOM 4085 C CA . HIS B 1 164 ? 6.016 35.656 26.625 1 78.88 164 HIS B CA 1
ATOM 4086 C C . HIS B 1 164 ? 5.781 37.156 26.781 1 78.88 164 HIS B C 1
ATOM 4088 O O . HIS B 1 164 ? 5.707 37.875 25.797 1 78.88 164 HIS B O 1
ATOM 4094 N N . PRO B 1 165 ? 5.578 37.656 27.953 1 74.94 165 PRO B N 1
ATOM 4095 C CA . PRO B 1 165 ? 5.199 39.062 28.203 1 74.94 165 PRO B CA 1
ATOM 4096 C C . PRO B 1 165 ? 6.27 40.031 27.766 1 74.94 165 PRO B C 1
ATOM 4098 O O . PRO B 1 165 ? 5.969 41.219 27.5 1 74.94 165 PRO B O 1
ATOM 4101 N N . LYS B 1 166 ? 7.527 39.781 27.656 1 81.44 166 LYS B N 1
ATOM 4102 C CA . LYS B 1 166 ? 8.609 40.75 27.438 1 81.44 166 LYS B CA 1
ATOM 4103 C C . LYS B 1 166 ? 8.922 40.906 25.953 1 81.44 166 LYS B C 1
ATOM 4105 O O . LYS B 1 166 ? 9.875 41.562 25.562 1 81.44 166 LYS B O 1
ATOM 4110 N N . LEU B 1 167 ? 8.055 40.375 25.078 1 81.38 167 LEU B N 1
ATOM 4111 C CA . LEU B 1 167 ? 8.375 40.438 23.656 1 81.38 167 LEU B CA 1
ATOM 4112 C C . LEU B 1 167 ? 7.941 41.781 23.062 1 81.38 167 LEU B C 1
ATOM 4114 O O . LEU B 1 167 ? 6.797 42.188 23.25 1 81.38 167 LEU B O 1
ATOM 4118 N N . SER B 1 168 ? 8.93 42.469 22.422 1 85.12 168 SER B N 1
ATOM 4119 C CA . SER B 1 168 ? 8.586 43.719 21.75 1 85.12 168 SER B CA 1
ATOM 4120 C C . SER B 1 168 ? 7.59 43.469 20.625 1 85.12 168 SER B C 1
ATOM 4122 O O . SER B 1 168 ? 7.461 42.344 20.109 1 85.12 168 SER B O 1
ATOM 4124 N N . PRO B 1 169 ? 6.859 44.469 20.25 1 82.44 169 PRO B N 1
ATOM 4125 C CA . PRO B 1 169 ? 5.922 44.344 19.125 1 82.44 169 PRO B CA 1
ATOM 4126 C C . PRO B 1 169 ? 6.605 43.906 17.844 1 82.44 169 PRO B C 1
ATOM 4128 O O . PRO B 1 169 ? 6.039 43.125 17.078 1 82.44 169 PRO B O 1
ATOM 4131 N N . GLU B 1 170 ? 7.773 44.375 17.688 1 85 170 GLU B N 1
ATOM 4132 C CA . GLU B 1 170 ? 8.523 44 16.484 1 85 170 GLU B CA 1
ATOM 4133 C C . GLU B 1 170 ? 8.93 42.531 16.516 1 85 170 GLU B C 1
ATOM 4135 O O . GLU B 1 170 ? 8.812 41.844 15.508 1 85 170 GLU B O 1
ATOM 4140 N N . ALA B 1 171 ? 9.344 42.094 17.625 1 86.31 171 ALA B N 1
ATOM 4141 C CA . ALA B 1 171 ? 9.727 40.688 17.797 1 86.31 171 ALA B CA 1
ATOM 4142 C C . ALA B 1 171 ? 8.523 39.75 17.656 1 86.31 171 ALA B C 1
ATOM 4144 O O . ALA B 1 171 ? 8.641 38.688 17.078 1 86.31 171 ALA B O 1
ATOM 4145 N N . LYS B 1 172 ? 7.41 40.188 18.094 1 85.44 172 LYS B N 1
ATOM 4146 C CA . LYS B 1 172 ? 6.176 39.406 17.969 1 85.44 172 LYS B CA 1
ATOM 4147 C C . LYS B 1 172 ? 5.77 39.25 16.516 1 85.44 172 LYS B C 1
ATOM 4149 O O . LYS B 1 172 ? 5.391 38.156 16.094 1 85.44 172 LYS B O 1
ATOM 4154 N N . GLN B 1 173 ? 5.938 40.344 15.805 1 84.12 173 GLN B N 1
ATOM 4155 C CA . GLN B 1 173 ? 5.594 40.312 14.391 1 84.12 173 GLN B CA 1
ATOM 4156 C C . GLN B 1 173 ? 6.52 39.375 13.625 1 84.12 173 GLN B C 1
ATOM 4158 O O . GLN B 1 173 ? 6.07 38.625 12.758 1 84.12 173 GLN B O 1
ATOM 4163 N N . GLU B 1 174 ? 7.727 39.406 13.945 1 82.88 174 GLU B N 1
ATOM 4164 C CA . GLU B 1 174 ? 8.695 38.531 13.312 1 82.88 174 GLU B CA 1
ATOM 4165 C C . GLU B 1 174 ? 8.383 37.062 13.602 1 82.88 174 GLU B C 1
ATOM 4167 O O . GLU B 1 174 ? 8.516 36.188 12.727 1 82.88 174 GLU B O 1
ATOM 4172 N N . LYS B 1 175 ? 7.98 36.812 14.812 1 85.75 175 LYS B N 1
ATOM 4173 C CA . LYS B 1 175 ? 7.648 35.438 15.203 1 85.75 175 LYS B CA 1
ATOM 4174 C C . LYS B 1 175 ? 6.406 34.969 14.477 1 85.75 175 LYS B C 1
ATOM 4176 O O . LYS B 1 175 ? 6.352 33.812 14.039 1 85.75 175 LYS B O 1
ATOM 4181 N N . ILE B 1 176 ? 5.516 35.844 14.32 1 86.62 176 ILE B N 1
ATOM 4182 C CA . ILE B 1 176 ? 4.285 35.5 13.625 1 86.62 176 ILE B CA 1
ATOM 4183 C C . ILE B 1 176 ? 4.602 35.125 12.172 1 86.62 176 ILE B C 1
ATOM 4185 O O . ILE B 1 176 ? 4.062 34.156 11.648 1 86.62 176 ILE B O 1
ATOM 4189 N N . VAL B 1 177 ? 5.508 35.875 11.609 1 82.06 177 VAL B N 1
ATOM 4190 C CA . VAL B 1 177 ? 5.902 35.594 10.227 1 82.06 177 VAL B CA 1
ATOM 4191 C C . VAL B 1 177 ? 6.578 34.219 10.133 1 82.06 177 VAL B C 1
ATOM 4193 O O . VAL B 1 177 ? 6.301 33.469 9.219 1 82.06 177 VAL B O 1
ATOM 4196 N N . THR B 1 178 ? 7.371 33.906 11.078 1 82.5 178 THR B N 1
ATOM 4197 C CA . THR B 1 178 ? 8.078 32.625 11.086 1 82.5 178 THR B CA 1
ATOM 4198 C C . THR B 1 178 ? 7.098 31.484 11.258 1 82.5 178 THR B C 1
ATOM 4200 O O . THR B 1 178 ? 7.23 30.453 10.594 1 82.5 178 THR B O 1
ATOM 4203 N N . ILE B 1 179 ? 6.148 31.672 12.125 1 88.38 179 ILE B N 1
ATOM 4204 C CA . ILE B 1 179 ? 5.137 30.641 12.344 1 88.38 179 ILE B CA 1
ATOM 4205 C C . ILE B 1 179 ? 4.32 30.438 11.078 1 88.38 179 ILE B C 1
ATOM 4207 O O . ILE B 1 179 ? 4.016 29.297 10.695 1 88.38 179 ILE B O 1
ATOM 4211 N N . LYS B 1 180 ? 4.016 31.531 10.461 1 85.44 180 LYS B N 1
ATOM 4212 C CA . LYS B 1 180 ? 3.246 31.469 9.219 1 85.44 180 LYS B CA 1
ATOM 4213 C C . LYS B 1 180 ? 4.004 30.688 8.141 1 85.44 180 LYS B C 1
ATOM 4215 O O . LYS B 1 180 ? 3.416 29.875 7.434 1 85.44 180 LYS B O 1
ATOM 4220 N N . LEU B 1 181 ? 5.262 30.906 8.07 1 78.62 181 LEU B N 1
ATOM 4221 C CA . LEU B 1 181 ? 6.094 30.188 7.109 1 78.62 181 LEU B CA 1
ATOM 4222 C C . LEU B 1 181 ? 6.125 28.688 7.422 1 78.62 181 LEU B C 1
ATOM 4224 O O . LEU B 1 181 ? 6.051 27.859 6.516 1 78.62 181 LEU B O 1
ATOM 4228 N N . SER B 1 182 ? 6.238 28.406 8.656 1 85 182 SER B N 1
ATOM 4229 C CA . SER B 1 182 ? 6.195 27 9.078 1 85 182 SER B CA 1
ATOM 4230 C C . SER B 1 182 ? 4.859 26.359 8.727 1 85 182 SER B C 1
ATOM 4232 O O . SER B 1 182 ? 4.809 25.203 8.32 1 85 182 SER B O 1
ATOM 4234 N N . GLY B 1 183 ? 3.809 27.094 8.906 1 86.12 183 GLY B N 1
ATOM 4235 C CA . GLY B 1 183 ? 2.486 26.609 8.539 1 86.12 183 GLY B CA 1
ATOM 4236 C C . GLY B 1 183 ? 2.348 26.312 7.059 1 86.12 183 GLY B C 1
ATOM 4237 O O . GLY B 1 183 ? 1.746 25.312 6.672 1 86.12 183 GLY B O 1
ATOM 4238 N N . GLN B 1 184 ? 2.91 27.172 6.281 1 77.94 184 GLN B N 1
ATOM 4239 C CA . GLN B 1 184 ? 2.881 26.984 4.836 1 77.94 184 GLN B CA 1
ATOM 4240 C C . GLN B 1 184 ? 3.684 25.75 4.43 1 77.94 184 GLN B C 1
ATOM 4242 O O . GLN B 1 184 ? 3.256 24.984 3.568 1 77.94 184 GLN B O 1
ATOM 4247 N N . LYS B 1 185 ? 4.785 25.672 5.066 1 77.25 185 LYS B N 1
ATOM 4248 C CA . LYS B 1 185 ? 5.59 24.469 4.82 1 77.25 185 LYS B CA 1
ATOM 4249 C C . LYS B 1 185 ? 4.816 23.203 5.168 1 77.25 185 LYS B C 1
ATOM 4251 O O . LYS B 1 185 ? 4.84 22.234 4.414 1 77.25 185 LYS B O 1
ATOM 4256 N N . LEU B 1 186 ? 4.133 23.219 6.25 1 85.62 186 LEU B N 1
ATOM 4257 C CA . LEU B 1 186 ? 3.32 22.094 6.68 1 85.62 186 LEU B CA 1
ATOM 4258 C C . LEU B 1 186 ? 2.242 21.781 5.652 1 85.62 186 LEU B C 1
ATOM 4260 O O . LEU B 1 186 ? 1.993 20.609 5.352 1 85.62 186 LEU B O 1
ATOM 4264 N N . SER B 1 187 ? 1.665 22.797 5.156 1 83.06 187 SER B N 1
ATOM 4265 C CA . SER B 1 187 ? 0.625 22.609 4.145 1 83.06 187 SER B CA 1
ATOM 4266 C C . SER B 1 187 ? 1.163 21.891 2.914 1 83.06 187 SER B C 1
ATOM 4268 O O . SER B 1 187 ? 0.523 20.984 2.395 1 83.06 187 SER B O 1
ATOM 4270 N N . GLY B 1 188 ? 2.309 22.297 2.504 1 75.06 188 GLY B N 1
ATOM 4271 C CA . GLY B 1 188 ? 2.938 21.641 1.367 1 75.06 188 GLY B CA 1
ATOM 4272 C C . GLY B 1 188 ? 3.23 20.172 1.611 1 75.06 188 GLY B C 1
ATOM 4273 O O . GLY B 1 188 ? 2.986 19.328 0.743 1 75.06 188 GLY B O 1
ATOM 4274 N N . LEU B 1 189 ? 3.752 19.906 2.779 1 77.56 189 LEU B N 1
ATOM 4275 C CA . LEU B 1 189 ? 4.102 18.531 3.117 1 77.56 189 LEU B CA 1
ATOM 4276 C C . LEU B 1 189 ? 2.852 17.672 3.207 1 77.56 189 LEU B C 1
ATOM 4278 O O . LEU B 1 189 ? 2.879 16.484 2.834 1 77.56 189 LEU B O 1
ATOM 4282 N N . ILE B 1 190 ? 1.808 18.188 3.707 1 83.81 190 ILE B N 1
ATOM 4283 C CA . ILE B 1 190 ? 0.543 17.469 3.801 1 83.81 190 ILE B CA 1
ATOM 4284 C C . ILE B 1 190 ? 0.044 17.125 2.4 1 83.81 190 ILE B C 1
ATOM 4286 O O . ILE B 1 190 ? -0.437 16.016 2.166 1 83.81 190 ILE B O 1
ATOM 4290 N N . ASP B 1 191 ? 0.199 18.016 1.518 1 75.38 191 ASP B N 1
ATOM 4291 C CA . ASP B 1 191 ? -0.171 17.75 0.129 1 75.38 191 ASP B CA 1
ATOM 4292 C C . ASP B 1 191 ? 0.681 16.641 -0.468 1 75.38 191 ASP B C 1
ATOM 4294 O O . ASP B 1 191 ? 0.191 15.828 -1.265 1 75.38 191 ASP B O 1
ATOM 4298 N N . ASP B 1 192 ? 1.888 16.625 -0.035 1 73.75 192 ASP B N 1
ATOM 4299 C CA . ASP B 1 192 ? 2.787 15.57 -0.513 1 73.75 192 ASP B CA 1
ATOM 4300 C C . ASP B 1 192 ? 2.303 14.188 -0.08 1 73.75 192 ASP B C 1
ATOM 4302 O O . ASP B 1 192 ? 2.467 13.211 -0.812 1 73.75 192 ASP B O 1
ATOM 4306 N N . LEU B 1 193 ? 1.744 14.148 1.073 1 78.62 193 LEU B N 1
ATOM 4307 C CA . LEU B 1 193 ? 1.225 12.875 1.568 1 78.62 193 LEU B CA 1
ATOM 4308 C C . LEU B 1 193 ? 0.154 12.328 0.633 1 78.62 193 LEU B C 1
ATOM 4310 O O . LEU B 1 193 ? 0.116 11.125 0.366 1 78.62 193 LEU B O 1
ATOM 4314 N N . LEU B 1 194 ? -0.69 13.195 0.135 1 73.25 194 LEU B N 1
ATOM 4315 C CA . LEU B 1 194 ? -1.741 12.773 -0.785 1 73.25 194 LEU B CA 1
ATOM 4316 C C . LEU B 1 194 ? -1.146 12.234 -2.08 1 73.25 194 LEU B C 1
ATOM 4318 O O . LEU B 1 194 ? -1.626 11.234 -2.623 1 73.25 194 LEU B O 1
ATOM 4322 N N . LEU B 1 195 ? -0.208 12.867 -2.482 1 70.06 195 LEU B N 1
ATOM 4323 C CA . LEU B 1 195 ? 0.457 12.43 -3.705 1 70.06 195 LEU B CA 1
ATOM 4324 C C . LEU B 1 195 ? 1.083 11.055 -3.525 1 70.06 195 LEU B C 1
ATOM 4326 O O . LEU B 1 195 ? 0.974 10.195 -4.406 1 70.06 195 LEU B O 1
ATOM 4330 N N . MET B 1 196 ? 1.662 10.906 -2.367 1 70.56 196 MET B N 1
ATOM 4331 C CA . MET B 1 196 ? 2.32 9.633 -2.082 1 70.56 196 MET B CA 1
ATOM 4332 C C . MET B 1 196 ? 1.308 8.492 -2.043 1 70.56 196 MET B C 1
ATOM 4334 O O . MET B 1 196 ? 1.595 7.387 -2.502 1 70.56 196 MET B O 1
ATOM 4338 N N . ALA B 1 197 ? 0.259 8.805 -1.473 1 71.06 197 ALA B N 1
ATOM 4339 C CA . ALA B 1 197 ? -0.776 7.781 -1.331 1 71.06 197 ALA B CA 1
ATOM 4340 C C . ALA B 1 197 ? -1.262 7.301 -2.695 1 71.06 197 ALA B C 1
ATOM 4342 O O . ALA B 1 197 ? -1.804 6.199 -2.814 1 71.06 197 ALA B O 1
ATOM 4343 N N . ARG B 1 198 ? -0.964 8.07 -3.707 1 69.69 198 ARG B N 1
ATOM 4344 C CA . ARG B 1 198 ? -1.491 7.75 -5.031 1 69.69 198 ARG B CA 1
ATOM 4345 C C . ARG B 1 198 ? -0.447 7.035 -5.879 1 69.69 198 ARG B C 1
ATOM 4347 O O . ARG B 1 198 ? -0.742 6.586 -6.988 1 69.69 198 ARG B O 1
ATOM 4354 N N . ILE B 1 199 ? 0.714 7.152 -5.273 1 61.75 199 ILE B N 1
ATOM 4355 C CA . ILE B 1 199 ? 1.764 6.512 -6.055 1 61.75 199 ILE B CA 1
ATOM 4356 C C . ILE B 1 199 ? 1.392 5.055 -6.32 1 61.75 199 ILE B C 1
ATOM 4358 O O . ILE B 1 199 ? 1.14 4.289 -5.387 1 61.75 199 ILE B O 1
ATOM 4362 N N . GLU B 1 200 ? 0.648 4.684 -7.355 1 58.34 200 GLU B N 1
ATOM 4363 C CA . GLU B 1 200 ? 0.349 3.332 -7.816 1 58.34 200 GLU B CA 1
ATOM 4364 C C . GLU B 1 200 ? 1.529 2.734 -8.578 1 58.34 200 GLU B C 1
ATOM 4366 O O . GLU B 1 200 ? 2.432 3.459 -9 1 58.34 200 GLU B O 1
ATOM 4371 N N . SER B 1 201 ? 1.595 1.199 -8.797 1 48.94 201 SER B N 1
ATOM 4372 C CA . SER B 1 201 ? 2.494 0.354 -9.57 1 48.94 201 SER B CA 1
ATOM 4373 C C . SER B 1 201 ? 3.271 1.171 -10.602 1 48.94 201 SER B C 1
ATOM 4375 O O . SER B 1 201 ? 3.17 0.924 -11.805 1 48.94 201 SER B O 1
ATOM 4377 N N . GLY B 1 202 ? 4.051 2.318 -10.016 1 50.88 202 GLY B N 1
ATOM 4378 C CA . GLY B 1 202 ? 4.957 2.988 -10.93 1 50.88 202 GLY B CA 1
ATOM 4379 C C . GLY B 1 202 ? 4.328 4.176 -11.641 1 50.88 202 GLY B C 1
ATOM 4380 O O . GLY B 1 202 ? 5.012 4.922 -12.344 1 50.88 202 GLY B O 1
ATOM 4381 N N . LYS B 1 203 ? 2.967 4.16 -11.602 1 56.44 203 LYS B N 1
ATOM 4382 C CA . LYS B 1 203 ? 2.426 5.23 -12.438 1 56.44 203 LYS B CA 1
ATOM 4383 C C . LYS B 1 203 ? 1.775 6.316 -11.586 1 56.44 203 LYS B C 1
ATOM 4385 O O . LYS B 1 203 ? 0.913 6.027 -10.75 1 56.44 203 LYS B O 1
ATOM 4390 N N . ILE B 1 204 ? 2.449 7.266 -11.242 1 62.69 204 ILE B N 1
ATOM 4391 C CA . ILE B 1 204 ? 1.854 8.492 -10.711 1 62.69 204 ILE B CA 1
ATOM 4392 C C . ILE B 1 204 ? 0.851 9.047 -11.719 1 62.69 204 ILE B C 1
ATOM 4394 O O . ILE B 1 204 ? 1.185 9.266 -12.883 1 62.69 204 ILE B O 1
ATOM 4398 N N . ALA B 1 205 ? -0.515 8.836 -11.32 1 66 205 ALA B N 1
ATOM 4399 C CA . ALA B 1 205 ? -1.499 9.484 -12.188 1 66 205 ALA B CA 1
ATOM 4400 C C . ALA B 1 205 ? -1.321 11 -12.18 1 66 205 ALA B C 1
ATOM 4402 O O . ALA B 1 205 ? -1.431 11.641 -11.133 1 66 205 ALA B O 1
ATOM 4403 N N . LEU B 1 206 ? -0.96 11.523 -13.344 1 74.69 206 LEU B N 1
ATOM 4404 C CA . LEU B 1 206 ? -0.688 12.953 -13.469 1 74.69 206 LEU B CA 1
ATOM 4405 C C . LEU B 1 206 ? -1.921 13.695 -13.969 1 74.69 206 LEU B C 1
ATOM 4407 O O . LEU B 1 206 ? -2.65 13.188 -14.828 1 74.69 206 LEU B O 1
ATOM 4411 N N . ASN B 1 207 ? -2.295 14.703 -13.375 1 77 207 ASN B N 1
ATOM 4412 C CA . ASN B 1 207 ? -3.25 15.648 -13.945 1 77 207 ASN B CA 1
ATOM 4413 C C . ASN B 1 207 ? -2.555 16.703 -14.812 1 77 207 ASN B C 1
ATOM 4415 O O . ASN B 1 207 ? -2.23 17.781 -14.336 1 77 207 ASN B O 1
ATOM 4419 N N . LEU B 1 208 ? -2.479 16.359 -16.125 1 86.38 208 LEU B N 1
ATOM 4420 C CA . LEU B 1 208 ? -1.694 17.203 -17.031 1 86.38 208 LEU B CA 1
ATOM 4421 C C . LEU B 1 208 ? -2.512 18.391 -17.516 1 86.38 208 LEU B C 1
ATOM 4423 O O . LEU B 1 208 ? -3.697 18.25 -17.828 1 86.38 208 LEU B O 1
ATOM 4427 N N . SER B 1 209 ? -1.981 19.5 -17.406 1 88.31 209 SER B N 1
ATOM 4428 C CA . SER B 1 209 ? -2.576 20.719 -17.922 1 88.31 209 SER B CA 1
ATOM 4429 C C . SER B 1 209 ? -1.513 21.656 -18.5 1 88.31 209 SER B C 1
ATOM 4431 O O . SER B 1 209 ? -0.335 21.547 -18.156 1 88.31 209 SER B O 1
ATOM 4433 N N . PRO B 1 210 ? -1.95 22.484 -19.484 1 90.31 210 PRO B N 1
ATOM 4434 C CA . PRO B 1 210 ? -0.988 23.484 -19.969 1 90.31 210 PRO B CA 1
ATOM 4435 C C . PRO B 1 210 ? -0.583 24.484 -18.906 1 90.31 210 PRO B C 1
ATOM 4437 O O . PRO B 1 210 ? -1.446 25.094 -18.266 1 90.31 210 PRO B O 1
ATOM 4440 N N . VAL B 1 211 ? 0.706 24.641 -18.719 1 88.75 211 VAL B N 1
ATOM 4441 C CA . VAL B 1 211 ? 1.223 25.531 -17.672 1 88.75 211 VAL B CA 1
ATOM 4442 C C . VAL B 1 211 ? 2.314 26.438 -18.266 1 88.75 211 VAL B C 1
ATOM 4444 O O . VAL B 1 211 ? 3.162 25.969 -19.031 1 88.75 211 VAL B O 1
ATOM 4447 N N . ASN B 1 212 ? 2.16 27.656 -18.016 1 88.88 212 ASN B N 1
ATOM 4448 C CA . ASN B 1 212 ? 3.25 28.578 -18.328 1 88.88 212 ASN B CA 1
ATOM 4449 C C . ASN B 1 212 ? 4.418 28.422 -17.359 1 88.88 212 ASN B C 1
ATOM 4451 O O . ASN B 1 212 ? 4.328 28.844 -16.203 1 88.88 212 ASN B O 1
ATOM 4455 N N . LEU B 1 213 ? 5.477 27.875 -17.906 1 88.12 213 LEU B N 1
ATOM 4456 C CA . LEU B 1 213 ? 6.609 27.547 -17.047 1 88.12 213 LEU B CA 1
ATOM 4457 C C . LEU B 1 213 ? 7.25 28.797 -16.469 1 88.12 213 LEU B C 1
ATOM 4459 O O . LEU B 1 213 ? 7.68 28.812 -15.32 1 88.12 213 LEU B O 1
ATOM 4463 N N . GLY B 1 214 ? 7.348 29.812 -17.297 1 88.31 214 GLY B N 1
ATOM 4464 C CA . GLY B 1 214 ? 7.898 31.062 -16.828 1 88.31 214 GLY B CA 1
ATOM 4465 C C . GLY B 1 214 ? 7.172 31.609 -15.609 1 88.31 214 GLY B C 1
ATOM 4466 O O . GLY B 1 214 ? 7.805 31.984 -14.617 1 88.31 214 GLY B O 1
ATOM 4467 N N . ASN B 1 215 ? 5.926 31.656 -15.75 1 87.56 215 ASN B N 1
ATOM 4468 C CA . ASN B 1 215 ? 5.109 32.156 -14.641 1 87.56 215 ASN B CA 1
ATOM 4469 C C . ASN B 1 215 ? 5.27 31.266 -13.398 1 87.56 215 ASN B C 1
ATOM 4471 O O . ASN B 1 215 ? 5.375 31.781 -12.281 1 87.56 215 ASN B O 1
ATOM 4475 N N . MET B 1 216 ? 5.324 30.062 -13.664 1 88.25 216 MET B N 1
ATOM 4476 C CA . MET B 1 216 ? 5.465 29.125 -12.555 1 88.25 216 MET B CA 1
ATOM 4477 C C . MET B 1 216 ? 6.777 29.344 -11.82 1 88.25 216 MET B C 1
ATOM 4479 O O . MET B 1 216 ? 6.809 29.359 -10.586 1 88.25 216 MET B O 1
ATOM 4483 N N . LEU B 1 217 ? 7.832 29.547 -12.516 1 90.19 217 LEU B N 1
ATOM 4484 C CA . LEU B 1 217 ? 9.148 29.719 -11.914 1 90.19 217 LEU B CA 1
ATOM 4485 C C . LEU B 1 217 ? 9.25 31.062 -11.195 1 90.19 217 LEU B C 1
ATOM 4487 O O . LEU B 1 217 ? 9.875 31.156 -10.141 1 90.19 217 LEU B O 1
ATOM 4491 N N . ARG B 1 218 ? 8.617 32.062 -11.719 1 87 218 ARG B N 1
ATOM 4492 C CA . ARG B 1 218 ? 8.609 33.375 -11.078 1 87 218 ARG B CA 1
ATOM 4493 C C . ARG B 1 218 ? 7.879 33.312 -9.742 1 87 218 ARG B C 1
ATOM 4495 O O . ARG B 1 218 ? 8.328 33.906 -8.75 1 87 218 ARG B O 1
ATOM 4502 N N . GLU B 1 219 ? 6.797 32.656 -9.805 1 85.38 219 GLU B N 1
ATOM 4503 C CA . GLU B 1 219 ? 6.031 32.5 -8.57 1 85.38 219 GLU B CA 1
ATOM 4504 C C . GLU B 1 219 ? 6.824 31.734 -7.527 1 85.38 219 GLU B C 1
ATOM 4506 O O . GLU B 1 219 ? 6.793 32.062 -6.34 1 85.38 219 GLU B O 1
ATOM 4511 N N . LEU B 1 220 ? 7.469 30.719 -7.988 1 87.25 220 LEU B N 1
ATOM 4512 C CA . LEU B 1 220 ? 8.32 29.922 -7.113 1 87.25 220 LEU B CA 1
ATOM 4513 C C . LEU B 1 220 ? 9.352 30.797 -6.41 1 87.25 220 LEU B C 1
ATOM 4515 O O . LEU B 1 220 ? 9.523 30.703 -5.191 1 87.25 220 LEU B O 1
ATOM 4519 N N . VAL B 1 221 ? 10.039 31.562 -7.133 1 88.31 221 VAL B N 1
ATOM 4520 C CA . VAL B 1 221 ? 11.094 32.406 -6.602 1 88.31 221 VAL B CA 1
ATOM 4521 C C . VAL B 1 221 ? 10.516 33.375 -5.559 1 88.31 221 VAL B C 1
ATOM 4523 O O . VAL B 1 221 ? 11.109 33.562 -4.496 1 88.31 221 VAL B O 1
ATOM 4526 N N . LYS B 1 222 ? 9.367 33.906 -5.918 1 84.62 222 LYS B N 1
ATOM 4527 C CA . LYS B 1 222 ? 8.703 34.844 -4.996 1 84.62 222 LYS B CA 1
ATOM 4528 C C . LYS B 1 222 ? 8.414 34.156 -3.658 1 84.62 222 LYS B C 1
ATOM 4530 O O . LYS B 1 222 ? 8.617 34.75 -2.6 1 84.62 222 LYS B O 1
ATOM 4535 N N . ASP B 1 223 ? 8.047 33 -3.727 1 78.69 223 ASP B N 1
ATOM 4536 C CA . ASP B 1 223 ? 7.672 32.25 -2.531 1 78.69 223 ASP B CA 1
ATOM 4537 C C . ASP B 1 223 ? 8.883 32 -1.63 1 78.69 223 ASP B C 1
ATOM 4539 O O . ASP B 1 223 ? 8.742 31.875 -0.412 1 78.69 223 ASP B O 1
ATOM 4543 N N . PHE B 1 224 ? 10.07 31.938 -2.158 1 85.38 224 PHE B N 1
ATOM 4544 C CA . PHE B 1 224 ? 11.258 31.578 -1.391 1 85.38 224 PHE B CA 1
ATOM 4545 C C . PHE B 1 224 ? 12.109 32.812 -1.086 1 85.38 224 PHE B C 1
ATOM 4547 O O . PHE B 1 224 ? 13.164 32.688 -0.464 1 85.38 224 PHE B O 1
ATOM 4554 N N . GLU B 1 225 ? 11.633 33.875 -1.571 1 83.5 225 GLU B N 1
ATOM 4555 C CA . GLU B 1 225 ? 12.406 35.125 -1.427 1 83.5 225 GLU B CA 1
ATOM 4556 C C . GLU B 1 225 ? 12.742 35.375 0.037 1 83.5 225 GLU B C 1
ATOM 4558 O O . GLU B 1 225 ? 13.883 35.75 0.364 1 83.5 225 GLU B O 1
ATOM 4563 N N . PHE B 1 226 ? 11.781 35.281 0.778 1 72.94 226 PHE B N 1
ATOM 4564 C CA . PHE B 1 226 ? 11.977 35.562 2.193 1 72.94 226 PHE B CA 1
ATOM 4565 C C . PHE B 1 226 ? 12.992 34.625 2.803 1 72.94 226 PHE B C 1
ATOM 4567 O O . PHE B 1 226 ? 13.945 35.062 3.463 1 72.94 226 PHE B O 1
ATOM 4574 N N . ASN B 1 227 ? 12.805 33.344 2.59 1 77.75 227 ASN B N 1
ATOM 4575 C CA . ASN B 1 227 ? 13.719 32.344 3.104 1 77.75 227 ASN B CA 1
ATOM 4576 C C . ASN B 1 227 ? 15.148 32.562 2.621 1 77.75 227 ASN B C 1
ATOM 4578 O O . ASN B 1 227 ? 16.094 32.469 3.398 1 77.75 227 ASN B O 1
ATOM 4582 N N . ALA B 1 228 ? 15.328 32.875 1.416 1 88.31 228 ALA B N 1
ATOM 4583 C CA . ALA B 1 228 ? 16.641 33.094 0.815 1 88.31 228 ALA B CA 1
ATOM 4584 C C . ALA B 1 228 ? 17.297 34.344 1.405 1 88.31 228 ALA B C 1
ATOM 4586 O O . ALA B 1 228 ? 18.5 34.375 1.625 1 88.31 228 ALA B O 1
ATOM 4587 N N . SER B 1 229 ? 16.438 35.281 1.715 1 87.44 229 SER B N 1
ATOM 4588 C CA . SER B 1 229 ? 16.969 36.531 2.217 1 87.44 229 SER B CA 1
ATOM 4589 C C . SER B 1 229 ? 17.531 36.406 3.623 1 87.44 229 SER B C 1
ATOM 4591 O O . SER B 1 229 ? 18.469 37.094 4.004 1 87.44 229 SER B O 1
ATOM 4593 N N . GLN B 1 230 ? 16.984 35.5 4.336 1 79.44 230 GLN B N 1
ATOM 4594 C CA . GLN B 1 230 ? 17.484 35.25 5.688 1 79.44 230 GLN B CA 1
ATOM 4595 C C . GLN B 1 230 ? 18.938 34.812 5.672 1 79.44 230 GLN B C 1
ATOM 4597 O O . GLN B 1 230 ? 19.688 35.094 6.609 1 79.44 230 GLN B O 1
ATOM 4602 N N . LYS B 1 231 ? 19.344 34.156 4.645 1 87.75 231 LYS B N 1
ATOM 4603 C CA . LYS B 1 231 ? 20.719 33.688 4.488 1 87.75 231 LYS B CA 1
ATOM 4604 C C . LYS B 1 231 ? 21.484 34.594 3.523 1 87.75 231 LYS B C 1
ATOM 4606 O O . LYS B 1 231 ? 22.594 34.281 3.098 1 87.75 231 LYS B O 1
ATOM 4611 N N . LYS B 1 232 ? 20.781 35.781 3.158 1 93.94 232 LYS B N 1
ATOM 4612 C CA . LYS B 1 232 ? 21.344 36.719 2.201 1 93.94 232 LYS B CA 1
ATOM 4613 C C . LYS B 1 232 ? 21.703 36.031 0.889 1 93.94 232 LYS B C 1
ATOM 4615 O O . LYS B 1 232 ? 22.766 36.281 0.314 1 93.94 232 LYS B O 1
ATOM 4620 N N . ILE B 1 233 ? 20.984 35.062 0.57 1 95 233 ILE B N 1
ATOM 4621 C CA . ILE B 1 233 ? 21.141 34.375 -0.699 1 95 233 ILE B CA 1
ATOM 4622 C C . ILE B 1 233 ? 20.297 35.031 -1.775 1 95 233 ILE B C 1
ATOM 4624 O O . ILE B 1 233 ? 19.125 35.375 -1.549 1 95 233 ILE B O 1
ATOM 4628 N N . GLU B 1 234 ? 20.906 35.344 -2.881 1 95.75 234 GLU B N 1
ATOM 4629 C CA . GLU B 1 234 ? 20.188 35.906 -4.02 1 95.75 234 GLU B CA 1
ATOM 4630 C C . GLU B 1 234 ? 19.766 34.812 -5.008 1 95.75 234 GLU B C 1
ATOM 4632 O O . GLU B 1 234 ? 20.609 34.031 -5.449 1 95.75 234 GLU B O 1
ATOM 4637 N N . ILE B 1 235 ? 18.5 34.781 -5.363 1 95.81 235 ILE B N 1
ATOM 4638 C CA . ILE B 1 235 ? 18.031 33.875 -6.375 1 95.81 235 ILE B CA 1
ATOM 4639 C C . ILE B 1 235 ? 17.953 34.562 -7.73 1 95.81 235 ILE B C 1
ATOM 4641 O O . ILE B 1 235 ? 17.203 35.531 -7.891 1 95.81 235 ILE B O 1
ATOM 4645 N N . ILE B 1 236 ? 18.734 34.125 -8.672 1 94.62 236 ILE B N 1
ATOM 4646 C CA . ILE B 1 236 ? 18.781 34.688 -10.008 1 94.62 236 ILE B CA 1
ATOM 4647 C C . ILE B 1 236 ? 18.031 33.812 -10.984 1 94.62 236 ILE B C 1
ATOM 4649 O O . ILE B 1 236 ? 18.219 32.594 -11 1 94.62 236 ILE B O 1
ATOM 4653 N N . THR B 1 237 ? 17.156 34.375 -11.766 1 91.56 237 THR B N 1
ATOM 4654 C CA . THR B 1 237 ? 16.391 33.625 -12.75 1 91.56 237 THR B CA 1
ATOM 4655 C C . THR B 1 237 ? 16.875 33.938 -14.164 1 91.56 237 THR B C 1
ATOM 4657 O O . THR B 1 237 ? 17.109 35.094 -14.508 1 91.56 237 THR B O 1
ATOM 4660 N N . GLN B 1 238 ? 17.219 32.938 -14.859 1 90.81 238 GLN B N 1
ATOM 4661 C CA . GLN B 1 238 ? 17.547 33 -16.281 1 90.81 238 GLN B CA 1
ATOM 4662 C C . GLN B 1 238 ? 16.531 32.25 -17.125 1 90.81 238 GLN B C 1
ATOM 4664 O O . GLN B 1 238 ? 16.812 31.141 -17.594 1 90.81 238 GLN B O 1
ATOM 4669 N N . ILE B 1 239 ? 15.367 32.844 -17.25 1 83.38 239 ILE B N 1
ATOM 4670 C CA . ILE B 1 239 ? 14.258 32.219 -17.953 1 83.38 239 ILE B CA 1
ATOM 4671 C C . ILE B 1 239 ? 13.93 33 -19.219 1 83.38 239 ILE B C 1
ATOM 4673 O O . ILE B 1 239 ? 13.672 34.188 -19.172 1 83.38 239 ILE B O 1
ATOM 4677 N N . PRO B 1 240 ? 14.195 32.312 -20.344 1 73.44 240 PRO B N 1
ATOM 4678 C CA . PRO B 1 240 ? 13.797 33.031 -21.547 1 73.44 240 PRO B CA 1
ATOM 4679 C C . PRO B 1 240 ? 12.305 33.344 -21.578 1 73.44 240 PRO B C 1
ATOM 4681 O O . PRO B 1 240 ? 11.539 32.812 -20.781 1 73.44 240 PRO B O 1
ATOM 4684 N N . ASP B 1 241 ? 11.867 34.375 -22.266 1 66.94 241 ASP B N 1
ATOM 4685 C CA . ASP B 1 241 ? 10.453 34.688 -22.453 1 66.94 241 ASP B CA 1
ATOM 4686 C C . ASP B 1 241 ? 9.672 33.438 -22.906 1 66.94 241 ASP B C 1
ATOM 4688 O O . ASP B 1 241 ? 9.867 32.969 -24.031 1 66.94 241 ASP B O 1
ATOM 4692 N N . PHE B 1 242 ? 9.445 32.594 -21.953 1 61.31 242 PHE B N 1
ATOM 4693 C CA . PHE B 1 242 ? 8.656 31.391 -22.25 1 61.31 242 PHE B CA 1
ATOM 4694 C C . PHE B 1 242 ? 7.242 31.766 -22.672 1 61.31 242 PHE B C 1
ATOM 4696 O O . PHE B 1 242 ? 6.461 32.281 -21.859 1 61.31 242 PHE B O 1
ATOM 4703 N N . ASP B 1 243 ? 6.984 32.125 -23.891 1 63.88 243 ASP B N 1
ATOM 4704 C CA . ASP B 1 243 ? 5.609 32.375 -24.328 1 63.88 243 ASP B CA 1
ATOM 4705 C C . ASP B 1 243 ? 4.824 31.062 -24.422 1 63.88 243 ASP B C 1
ATOM 4707 O O . ASP B 1 243 ? 3.605 31.078 -24.609 1 63.88 243 ASP B O 1
ATOM 4711 N N . GLY B 1 244 ? 5.43 29.891 -24.141 1 74.38 244 GLY B N 1
ATOM 4712 C CA . GLY B 1 244 ? 4.688 28.656 -24.375 1 74.38 244 GLY B CA 1
ATOM 4713 C C . GLY B 1 244 ? 4.312 27.922 -23.109 1 74.38 244 GLY B C 1
ATOM 4714 O O . GLY B 1 244 ? 4.633 28.391 -22 1 74.38 244 GLY B O 1
ATOM 4715 N N . THR B 1 245 ? 3.312 27.094 -23.297 1 84.62 245 THR B N 1
ATOM 4716 C CA . THR B 1 245 ? 2.859 26.219 -22.203 1 84.62 245 THR B CA 1
ATOM 4717 C C . THR B 1 245 ? 3.404 24.812 -22.375 1 84.62 245 THR B C 1
ATOM 4719 O O . THR B 1 245 ? 3.771 24.406 -23.484 1 84.62 245 THR B O 1
ATOM 4722 N N . ILE B 1 246 ? 3.732 24.266 -21.297 1 86.31 246 ILE B N 1
ATOM 4723 C CA . ILE B 1 246 ? 4.07 22.859 -21.297 1 86.31 246 ILE B CA 1
ATOM 4724 C C . ILE B 1 246 ? 2.996 22.062 -20.562 1 86.31 246 ILE B C 1
ATOM 4726 O O . ILE B 1 246 ? 2.359 22.578 -19.641 1 86.31 246 ILE B O 1
ATOM 4730 N N . LYS B 1 247 ? 2.797 20.859 -21.062 1 90.12 247 LYS B N 1
ATOM 4731 C CA . LYS B 1 247 ? 1.793 20.016 -20.438 1 90.12 247 LYS B CA 1
ATOM 4732 C C . LYS B 1 247 ? 2.389 19.25 -19.266 1 90.12 247 LYS B C 1
ATOM 4734 O O . LYS B 1 247 ? 3.127 18.281 -19.453 1 90.12 247 LYS B O 1
ATOM 4739 N N . ILE B 1 248 ? 2.09 19.703 -18.125 1 90.31 248 ILE B N 1
ATOM 4740 C CA . ILE B 1 248 ? 2.592 19.062 -16.922 1 90.31 248 ILE B CA 1
ATOM 4741 C C . ILE B 1 248 ? 1.519 19.094 -15.844 1 90.31 248 ILE B C 1
ATOM 4743 O O . ILE B 1 248 ? 0.516 19.797 -15.969 1 90.31 248 ILE B O 1
ATOM 4747 N N . ASP B 1 249 ? 1.69 18.25 -14.883 1 86.56 249 ASP B N 1
ATOM 4748 C CA . ASP B 1 249 ? 0.959 18.406 -13.625 1 86.56 249 ASP B CA 1
ATOM 4749 C C . ASP B 1 249 ? 1.558 19.531 -12.781 1 86.56 249 ASP B C 1
ATOM 4751 O O . ASP B 1 249 ? 2.619 19.359 -12.18 1 86.56 249 ASP B O 1
ATOM 4755 N N . GLN B 1 250 ? 0.878 20.562 -12.766 1 85.31 250 GLN B N 1
ATOM 4756 C CA . GLN B 1 250 ? 1.425 21.766 -12.172 1 85.31 250 GLN B CA 1
ATOM 4757 C C . GLN B 1 250 ? 1.725 21.578 -10.688 1 85.31 250 GLN B C 1
ATOM 4759 O O . GLN B 1 250 ? 2.799 21.953 -10.211 1 85.31 250 GLN B O 1
ATOM 4764 N N . ALA B 1 251 ? 0.823 21.047 -10.055 1 78.12 251 ALA B N 1
ATOM 4765 C CA . ALA B 1 251 ? 0.984 20.859 -8.609 1 78.12 251 ALA B CA 1
ATOM 4766 C C . ALA B 1 251 ? 2.178 19.969 -8.297 1 78.12 251 ALA B C 1
ATOM 4768 O O . ALA B 1 251 ? 2.961 20.266 -7.391 1 78.12 251 ALA B O 1
ATOM 4769 N N . MET B 1 252 ? 2.32 18.922 -9.039 1 80.88 252 MET B N 1
ATOM 4770 C CA . MET B 1 252 ? 3.408 17.969 -8.797 1 80.88 252 MET B CA 1
ATOM 4771 C C . MET B 1 252 ? 4.758 18.609 -9.133 1 80.88 252 MET B C 1
ATOM 4773 O O . MET B 1 252 ? 5.727 18.438 -8.391 1 80.88 252 MET B O 1
ATOM 4777 N N . CYS B 1 253 ? 4.762 19.25 -10.211 1 87.75 253 CYS B N 1
ATOM 4778 C CA . CYS B 1 253 ? 6.004 19.891 -10.625 1 87.75 253 CYS B CA 1
ATOM 4779 C C . CYS B 1 253 ? 6.41 20.984 -9.641 1 87.75 253 CYS B C 1
ATOM 4781 O O . CYS B 1 253 ? 7.598 21.172 -9.375 1 87.75 253 CYS B O 1
ATOM 4783 N N . GLN B 1 254 ? 5.441 21.672 -9.172 1 85.06 254 GLN B N 1
ATOM 4784 C CA . GLN B 1 254 ? 5.727 22.672 -8.148 1 85.06 254 GLN B CA 1
ATOM 4785 C C . GLN B 1 254 ? 6.41 22.031 -6.941 1 85.06 254 GLN B C 1
ATOM 4787 O O . GLN B 1 254 ? 7.359 22.594 -6.391 1 85.06 254 GLN B O 1
ATOM 4792 N N . ARG B 1 255 ? 6.008 20.969 -6.621 1 79.12 255 ARG B N 1
ATOM 4793 C CA . ARG B 1 255 ? 6.594 20.266 -5.492 1 79.12 255 ARG B CA 1
ATOM 4794 C C . ARG B 1 255 ? 8.047 19.891 -5.773 1 79.12 255 ARG B C 1
ATOM 4796 O O . ARG B 1 255 ? 8.898 20 -4.887 1 79.12 255 ARG B O 1
ATOM 4803 N N . VAL B 1 256 ? 8.203 19.359 -6.93 1 87.62 256 VAL B N 1
ATOM 4804 C CA . VAL B 1 256 ? 9.57 19.016 -7.336 1 87.62 256 VAL B CA 1
ATOM 4805 C C . VAL B 1 256 ? 10.469 20.25 -7.203 1 87.62 256 VAL B C 1
ATOM 4807 O O . VAL B 1 256 ? 11.523 20.188 -6.57 1 87.62 256 VAL B O 1
ATOM 4810 N N . LEU B 1 257 ? 9.984 21.344 -7.703 1 90.69 257 LEU B N 1
ATOM 4811 C CA . LEU B 1 257 ? 10.781 22.562 -7.715 1 90.69 257 LEU B CA 1
ATOM 4812 C C . LEU B 1 257 ? 10.969 23.109 -6.301 1 90.69 257 LEU B C 1
ATOM 4814 O O . LEU B 1 257 ? 12.039 23.609 -5.965 1 90.69 257 LEU B O 1
ATOM 4818 N N . ASP B 1 258 ? 9.93 23.016 -5.516 1 84.25 258 ASP B N 1
ATOM 4819 C CA . ASP B 1 258 ? 10.031 23.422 -4.113 1 84.25 258 ASP B CA 1
ATOM 4820 C C . ASP B 1 258 ? 11.141 22.641 -3.4 1 84.25 258 ASP B C 1
ATOM 4822 O O . ASP B 1 258 ? 11.938 23.219 -2.668 1 84.25 258 ASP B O 1
ATOM 4826 N N . ASN B 1 259 ? 11.156 21.406 -3.639 1 81.25 259 ASN B N 1
ATOM 4827 C CA . ASN B 1 259 ? 12.148 20.547 -2.99 1 81.25 259 ASN B CA 1
ATOM 4828 C C . ASN B 1 259 ? 13.562 20.906 -3.42 1 81.25 259 ASN B C 1
ATOM 4830 O O . ASN B 1 259 ? 14.461 21.016 -2.584 1 81.25 259 ASN B O 1
ATOM 4834 N N . LEU B 1 260 ? 13.695 21.016 -4.668 1 91.19 260 LEU B N 1
ATOM 4835 C CA . LEU B 1 260 ? 15.023 21.281 -5.203 1 91.19 260 LEU B CA 1
ATOM 4836 C C . LEU B 1 260 ? 15.523 22.656 -4.758 1 91.19 260 LEU B C 1
ATOM 4838 O O . LEU B 1 260 ? 16.688 22.797 -4.359 1 91.19 260 LEU B O 1
ATOM 4842 N N . LEU B 1 261 ? 14.672 23.656 -4.832 1 90.94 261 LEU B N 1
ATOM 4843 C CA . LEU B 1 261 ? 15.078 25 -4.434 1 90.94 261 LEU B CA 1
ATOM 4844 C C . LEU B 1 261 ? 15.328 25.062 -2.93 1 90.94 261 LEU B C 1
ATOM 4846 O O . LEU B 1 261 ? 16.281 25.703 -2.48 1 90.94 261 LEU B O 1
ATOM 4850 N N . SER B 1 262 ? 14.438 24.469 -2.146 1 84.56 262 SER B N 1
ATOM 4851 C CA . SER B 1 262 ? 14.648 24.422 -0.704 1 84.56 262 SER B CA 1
ATOM 4852 C C . SER B 1 262 ? 15.992 23.797 -0.355 1 84.56 262 SER B C 1
ATOM 4854 O O . SER B 1 262 ? 16.703 24.297 0.514 1 84.56 262 SER B O 1
ATOM 4856 N N . ASN B 1 263 ? 16.344 22.688 -1.006 1 83.75 263 ASN B N 1
ATOM 4857 C CA . ASN B 1 263 ? 17.641 22.047 -0.801 1 83.75 263 ASN B CA 1
ATOM 4858 C C . ASN B 1 263 ? 18.797 22.984 -1.172 1 83.75 263 ASN B C 1
ATOM 4860 O O . ASN B 1 263 ? 19.797 23.062 -0.45 1 83.75 263 ASN B O 1
ATOM 4864 N N . SER B 1 264 ? 18.625 23.609 -2.289 1 92.94 264 SER B N 1
ATOM 4865 C CA . SER B 1 264 ? 19.656 24.531 -2.754 1 92.94 264 SER B CA 1
ATOM 4866 C C . SER B 1 264 ? 19.891 25.641 -1.737 1 92.94 264 SER B C 1
ATOM 4868 O O . SER B 1 264 ? 21.047 26.016 -1.474 1 92.94 264 SER B O 1
ATOM 4870 N N . ILE B 1 265 ? 18.859 26.172 -1.219 1 89.56 265 ILE B N 1
ATOM 4871 C CA . ILE B 1 265 ? 19 27.219 -0.22 1 89.56 265 ILE B CA 1
ATOM 4872 C C . ILE B 1 265 ? 19.641 26.656 1.045 1 89.56 265 ILE B C 1
ATOM 4874 O O . ILE B 1 265 ? 20.547 27.266 1.617 1 89.56 265 ILE B O 1
ATOM 4878 N N . LYS B 1 266 ? 19.156 25.5 1.453 1 84.06 266 LYS B N 1
ATOM 4879 C CA . LYS B 1 266 ? 19.625 24.844 2.67 1 84.06 266 LYS B CA 1
ATOM 4880 C C . LYS B 1 266 ? 21.141 24.609 2.625 1 84.06 266 LYS B C 1
ATOM 4882 O O . LYS B 1 266 ? 21.828 24.828 3.613 1 84.06 266 LYS B O 1
ATOM 4887 N N . PHE B 1 267 ? 21.641 24.219 1.538 1 88 267 PHE B N 1
ATOM 4888 C CA . PHE B 1 267 ? 23.031 23.75 1.469 1 88 267 PHE B CA 1
ATOM 4889 C C . PHE B 1 267 ? 23.953 24.828 0.941 1 88 267 PHE B C 1
ATOM 4891 O O . PHE B 1 267 ? 25.172 24.703 1.007 1 88 267 PHE B O 1
ATOM 4898 N N . SER B 1 268 ? 23.359 25.922 0.43 1 92.56 268 SER B N 1
ATOM 4899 C CA . SER B 1 268 ? 24.172 27.031 -0.073 1 92.56 268 SER B CA 1
ATOM 4900 C C . SER B 1 268 ? 24.766 27.844 1.07 1 92.56 268 SER B C 1
ATOM 4902 O O . SER B 1 268 ? 24.125 28.031 2.105 1 92.56 268 SER B O 1
ATOM 4904 N N . PRO B 1 269 ? 25.969 28.312 0.938 1 92.56 269 PRO B N 1
ATOM 4905 C CA . PRO B 1 269 ? 26.531 29.219 1.948 1 92.56 269 PRO B CA 1
ATOM 4906 C C . PRO B 1 269 ? 25.812 30.562 2.008 1 92.56 269 PRO B C 1
ATOM 4908 O O . PRO B 1 269 ? 25.125 30.938 1.062 1 92.56 269 PRO B O 1
ATOM 4911 N N . GLN B 1 270 ? 26.062 31.172 3.121 1 93.06 270 GLN B N 1
ATOM 4912 C CA . GLN B 1 270 ? 25.531 32.531 3.256 1 93.06 270 GLN B CA 1
ATOM 4913 C C . GLN B 1 270 ? 26.109 33.469 2.199 1 93.06 270 GLN B C 1
ATOM 4915 O O . GLN B 1 270 ? 27.266 33.281 1.781 1 93.06 270 GLN B O 1
ATOM 4920 N N . GLU B 1 271 ? 25.312 34.5 1.864 1 93.75 271 GLU B N 1
ATOM 4921 C CA . GLU B 1 271 ? 25.734 35.562 0.932 1 93.75 271 GLU B CA 1
ATOM 4922 C C . GLU B 1 271 ? 26.141 34.938 -0.41 1 93.75 271 GLU B C 1
ATOM 4924 O O . GLU B 1 271 ? 27.188 35.312 -0.97 1 93.75 271 GLU B O 1
ATOM 4929 N N . SER B 1 272 ? 25.531 33.938 -0.825 1 94.38 272 SER B N 1
ATOM 4930 C CA . SER B 1 272 ? 25.766 33.312 -2.113 1 94.38 272 SER B CA 1
ATOM 4931 C C . SER B 1 272 ? 24.594 33.5 -3.061 1 94.38 272 SER B C 1
ATOM 4933 O O . SER B 1 272 ? 23.781 34.406 -2.857 1 94.38 272 SER B O 1
ATOM 4935 N N . GLN B 1 273 ? 24.688 32.781 -4.184 1 95.75 273 GLN B N 1
ATOM 4936 C CA . GLN B 1 273 ? 23.625 32.906 -5.176 1 95.75 273 GLN B CA 1
ATOM 4937 C C . GLN B 1 273 ? 23.109 31.531 -5.594 1 95.75 273 GLN B C 1
ATOM 4939 O O . GLN B 1 273 ? 23.828 30.531 -5.484 1 95.75 273 GLN B O 1
ATOM 4944 N N . ILE B 1 274 ? 21.906 31.484 -5.961 1 96.88 274 ILE B N 1
ATOM 4945 C CA . ILE B 1 274 ? 21.297 30.328 -6.609 1 96.88 274 ILE B CA 1
ATOM 4946 C C . ILE B 1 274 ? 20.75 30.734 -7.977 1 96.88 274 ILE B C 1
ATOM 4948 O O . ILE B 1 274 ? 20.078 31.766 -8.102 1 96.88 274 ILE B O 1
ATOM 4952 N N . ILE B 1 275 ? 21.094 29.984 -8.992 1 96.44 275 ILE B N 1
ATOM 4953 C CA . ILE B 1 275 ? 20.656 30.328 -10.344 1 96.44 275 ILE B CA 1
ATOM 4954 C C . ILE B 1 275 ? 19.609 29.328 -10.82 1 96.44 275 ILE B C 1
ATOM 4956 O O . ILE B 1 275 ? 19.859 28.109 -10.805 1 96.44 275 ILE B O 1
ATOM 4960 N N . ILE B 1 276 ? 18.453 29.797 -11.195 1 95.75 276 ILE B N 1
ATOM 4961 C CA . ILE B 1 276 ? 17.406 29 -11.82 1 95.75 276 ILE B CA 1
ATOM 4962 C C . ILE B 1 276 ? 17.328 29.328 -13.305 1 95.75 276 ILE B C 1
ATOM 4964 O O . ILE B 1 276 ? 17.188 30.484 -13.688 1 95.75 276 ILE B O 1
ATOM 4968 N N . SER B 1 277 ? 17.484 28.312 -14.102 1 94.44 277 SER B N 1
ATOM 4969 C CA . SER B 1 277 ? 17.391 28.531 -15.539 1 94.44 277 SER B CA 1
ATOM 4970 C C . SER B 1 277 ? 16.438 27.516 -16.188 1 94.44 277 SER B C 1
ATOM 4972 O O . SER B 1 277 ? 16.234 26.438 -15.656 1 94.44 277 SER B O 1
ATOM 4974 N N . ALA B 1 278 ? 15.812 27.953 -17.234 1 92.31 278 ALA B N 1
ATOM 4975 C CA . ALA B 1 278 ? 14.961 27.094 -18.062 1 92.31 278 ALA B CA 1
ATOM 4976 C C . ALA B 1 278 ? 15.203 27.344 -19.547 1 92.31 278 ALA B C 1
ATOM 4978 O O . ALA B 1 278 ? 15.453 28.469 -19.953 1 92.31 278 ALA B O 1
ATOM 4979 N N . GLU B 1 279 ? 15.164 26.266 -20.281 1 89 279 GLU B N 1
ATOM 4980 C CA . GLU B 1 279 ? 15.336 26.406 -21.719 1 89 279 GLU B CA 1
ATOM 4981 C C . GLU B 1 279 ? 14.531 25.359 -22.469 1 89 279 GLU B C 1
ATOM 4983 O O . GLU B 1 279 ? 14.281 24.266 -21.953 1 89 279 GLU B O 1
ATOM 4988 N N . HIS B 1 280 ? 14.117 25.75 -23.672 1 86.94 280 HIS B N 1
ATOM 4989 C CA . HIS B 1 280 ? 13.516 24.781 -24.594 1 86.94 280 HIS B CA 1
ATOM 4990 C C . HIS B 1 280 ? 14.586 24 -25.344 1 86.94 280 HIS B C 1
ATOM 4992 O O . HIS B 1 280 ? 15.57 24.578 -25.828 1 86.94 280 HIS B O 1
ATOM 4998 N N . LEU B 1 281 ? 14.328 22.75 -25.375 1 86.38 281 LEU B N 1
ATOM 4999 C CA . LEU B 1 281 ? 15.305 21.906 -26.062 1 86.38 281 LEU B CA 1
ATOM 5000 C C . LEU B 1 281 ? 14.992 21.812 -27.547 1 86.38 281 LEU B C 1
ATOM 5002 O O . LEU B 1 281 ? 13.82 21.844 -27.953 1 86.38 281 LEU B O 1
ATOM 5006 N N . PRO B 1 282 ? 16.062 21.719 -28.266 1 82.25 282 PRO B N 1
ATOM 5007 C CA . PRO B 1 282 ? 15.859 21.641 -29.703 1 82.25 282 PRO B CA 1
ATOM 5008 C C . PRO B 1 282 ? 15.023 20.438 -30.125 1 82.25 282 PRO B C 1
ATOM 5010 O O . PRO B 1 282 ? 14.219 20.531 -31.062 1 82.25 282 PRO B O 1
ATOM 5013 N N . GLU B 1 283 ? 15.203 19.344 -29.547 1 80.44 283 GLU B N 1
ATOM 5014 C CA . GLU B 1 283 ? 14.5 18.109 -29.891 1 80.44 283 GLU B CA 1
ATOM 5015 C C . GLU B 1 283 ? 13.094 18.109 -29.297 1 80.44 283 GLU B C 1
ATOM 5017 O O . GLU B 1 283 ? 12.32 17.172 -29.531 1 80.44 283 GLU B O 1
ATOM 5022 N N . GLY B 1 284 ? 12.711 19.141 -28.75 1 81.62 284 GLY B N 1
ATOM 5023 C CA . GLY B 1 284 ? 11.422 19.188 -28.078 1 81.62 284 GLY B CA 1
ATOM 5024 C C . GLY B 1 284 ? 11.516 18.922 -26.594 1 81.62 284 GLY B C 1
ATOM 5025 O O . GLY B 1 284 ? 12.367 18.156 -26.141 1 81.62 284 GLY B O 1
ATOM 5026 N N . GLY B 1 285 ? 10.914 19.75 -25.859 1 88.44 285 GLY B N 1
ATOM 5027 C CA . GLY B 1 285 ? 10.93 19.594 -24.406 1 88.44 285 GLY B CA 1
ATOM 5028 C C . GLY B 1 285 ? 11.469 20.812 -23.688 1 88.44 285 GLY B C 1
ATOM 5029 O O . GLY B 1 285 ? 11.711 21.844 -24.297 1 88.44 285 GLY B O 1
ATOM 5030 N N . THR B 1 286 ? 11.492 20.625 -22.469 1 90.5 286 THR B N 1
ATOM 5031 C CA . THR B 1 286 ? 11.93 21.719 -21.625 1 90.5 286 THR B CA 1
ATOM 5032 C C . THR B 1 286 ? 12.93 21.234 -20.578 1 90.5 286 THR B C 1
ATOM 5034 O O . THR B 1 286 ? 12.789 20.125 -20.047 1 90.5 286 THR B O 1
ATOM 5037 N N . LYS B 1 287 ? 13.961 22.031 -20.453 1 94.5 287 LYS B N 1
ATOM 5038 C CA . LYS B 1 287 ? 14.984 21.766 -19.453 1 94.5 287 LYS B CA 1
ATOM 5039 C C . LYS B 1 287 ? 15 22.844 -18.375 1 94.5 287 LYS B C 1
ATOM 5041 O O . LYS B 1 287 ? 14.922 24.031 -18.688 1 94.5 287 LYS B O 1
ATOM 5046 N N . ILE B 1 288 ? 15.016 22.422 -17.094 1 94.62 288 ILE B N 1
ATOM 5047 C CA . ILE B 1 288 ? 15.125 23.328 -15.945 1 94.62 288 ILE B CA 1
ATOM 5048 C C . ILE B 1 288 ? 16.359 22.984 -15.125 1 94.62 288 ILE B C 1
ATOM 5050 O O . ILE B 1 288 ? 16.641 21.797 -14.891 1 94.62 288 ILE B O 1
ATOM 5054 N N . LYS B 1 289 ? 17.094 23.984 -14.75 1 96.69 289 LYS B N 1
ATOM 5055 C CA . LYS B 1 289 ? 18.281 23.781 -13.922 1 96.69 289 LYS B CA 1
ATOM 5056 C C . LYS B 1 289 ? 18.234 24.641 -12.672 1 96.69 289 LYS B C 1
ATOM 5058 O O . LYS B 1 289 ? 17.828 25.812 -12.734 1 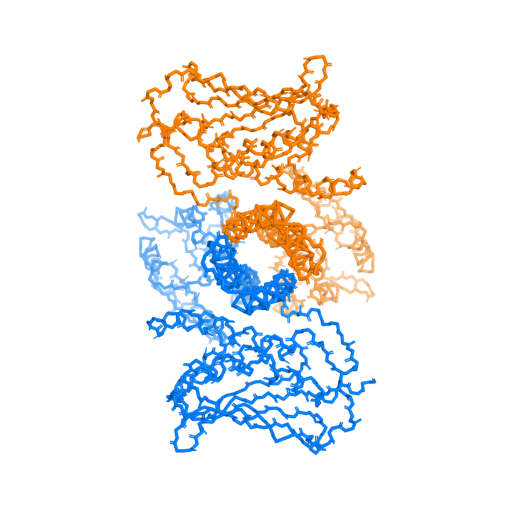96.69 289 LYS B O 1
ATOM 5063 N N . ILE B 1 290 ? 18.578 24.125 -11.594 1 96.62 290 ILE B N 1
ATOM 5064 C CA . ILE B 1 290 ? 18.797 24.828 -10.344 1 96.62 290 ILE B CA 1
ATOM 5065 C C . ILE B 1 290 ? 20.219 24.609 -9.867 1 96.62 290 ILE B C 1
ATOM 5067 O O . ILE B 1 290 ? 20.609 23.5 -9.523 1 96.62 290 ILE B O 1
ATOM 5071 N N . ALA B 1 291 ? 20.969 25.656 -9.867 1 97 291 ALA B N 1
ATOM 5072 C CA . ALA B 1 291 ? 22.391 25.578 -9.555 1 97 291 ALA B CA 1
ATOM 5073 C C . ALA B 1 291 ? 22.703 26.312 -8.258 1 97 291 ALA B C 1
ATOM 5075 O O . ALA B 1 291 ? 22.344 27.484 -8.086 1 97 291 ALA B O 1
ATOM 5076 N N . ASP B 1 292 ? 23.312 25.641 -7.379 1 95.5 292 ASP B N 1
ATOM 5077 C CA . ASP B 1 292 ? 23.734 26.266 -6.129 1 95.5 292 ASP B CA 1
ATOM 5078 C C . ASP B 1 292 ? 25.25 26.219 -5.988 1 95.5 292 ASP B C 1
ATOM 5080 O O . ASP B 1 292 ? 25.953 25.672 -6.84 1 95.5 292 ASP B O 1
ATOM 5084 N N . TYR B 1 293 ? 25.75 26.906 -5.016 1 93.75 293 TYR B N 1
ATOM 5085 C CA . TYR B 1 293 ? 27.172 26.922 -4.758 1 93.75 293 TYR B CA 1
ATOM 5086 C C . TYR B 1 293 ? 27.5 26.281 -3.416 1 93.75 293 TYR B C 1
ATOM 5088 O O . TYR B 1 293 ? 28.391 26.734 -2.699 1 93.75 293 TYR B O 1
ATOM 5096 N N . GLY B 1 294 ? 26.672 25.344 -3.049 1 92.31 294 GLY B N 1
ATOM 5097 C CA . GLY B 1 294 ? 26.859 24.641 -1.786 1 92.31 294 GLY B CA 1
ATOM 5098 C C . GLY B 1 294 ? 27.984 23.625 -1.835 1 92.31 294 GLY B C 1
ATOM 5099 O O . GLY B 1 294 ? 28.984 23.828 -2.537 1 92.31 294 GLY B O 1
ATOM 5100 N N . GLN B 1 295 ? 27.922 22.594 -0.979 1 89.56 295 GLN B N 1
ATOM 5101 C CA . GLN B 1 295 ? 28.984 21.609 -0.831 1 89.56 295 GLN B CA 1
ATOM 5102 C C . GLN B 1 295 ? 29.031 20.656 -2.033 1 89.56 295 GLN B C 1
ATOM 5104 O O . GLN B 1 295 ? 30.031 20 -2.273 1 89.56 295 GLN B O 1
ATOM 5109 N N . GLY B 1 296 ? 27.984 20.656 -2.789 1 90.62 296 GLY B N 1
ATOM 5110 C CA . GLY B 1 296 ? 27.906 19.75 -3.924 1 90.62 296 GLY B CA 1
ATOM 5111 C C . GLY B 1 296 ? 27.562 18.328 -3.529 1 90.62 296 GLY B C 1
ATOM 5112 O O . GLY B 1 296 ? 27.266 18.062 -2.365 1 90.62 296 GLY B O 1
ATOM 5113 N N . VAL B 1 297 ? 27.469 17.453 -4.566 1 89.31 297 VAL B N 1
ATOM 5114 C CA . VAL B 1 297 ? 27.188 16.031 -4.383 1 89.31 297 VAL B CA 1
ATOM 5115 C C . VAL B 1 297 ? 28.359 15.195 -4.891 1 89.31 297 VAL B C 1
ATOM 5117 O O . VAL B 1 297 ? 28.781 15.336 -6.039 1 89.31 297 VAL B O 1
ATOM 5120 N N . PRO B 1 298 ? 28.875 14.344 -3.986 1 88.12 298 PRO B N 1
ATOM 5121 C CA . PRO B 1 298 ? 29.969 13.484 -4.441 1 88.12 298 PRO B CA 1
ATOM 5122 C C . PRO B 1 298 ? 29.578 12.609 -5.633 1 88.12 298 PRO B C 1
ATOM 5124 O O . PRO B 1 298 ? 28.438 12.148 -5.715 1 88.12 298 PRO B O 1
ATOM 5127 N N . ASP B 1 299 ? 30.531 12.297 -6.5 1 87.94 299 ASP B N 1
ATOM 5128 C CA . ASP B 1 299 ? 30.297 11.578 -7.75 1 87.94 299 ASP B CA 1
ATOM 5129 C C . ASP B 1 299 ? 29.703 10.195 -7.48 1 87.94 299 ASP B C 1
ATOM 5131 O O . ASP B 1 299 ? 28.812 9.734 -8.203 1 87.94 299 ASP B O 1
ATOM 5135 N N . ASN B 1 300 ? 30.094 9.594 -6.52 1 82.38 300 ASN B N 1
ATOM 5136 C CA . ASN B 1 300 ? 29.672 8.234 -6.211 1 82.38 300 ASN B CA 1
ATOM 5137 C C . ASN B 1 300 ? 28.234 8.195 -5.684 1 82.38 300 ASN B C 1
ATOM 5139 O O . ASN B 1 300 ? 27.625 7.129 -5.621 1 82.38 300 ASN B O 1
ATOM 5143 N N . LEU B 1 301 ? 27.688 9.352 -5.391 1 81.94 301 LEU B N 1
ATOM 5144 C CA . LEU B 1 301 ? 26.359 9.398 -4.805 1 81.94 301 LEU B CA 1
ATOM 5145 C C . LEU B 1 301 ? 25.344 9.93 -5.809 1 81.94 301 LEU B C 1
ATOM 5147 O O . LEU B 1 301 ? 24.125 9.844 -5.578 1 81.94 301 LEU B O 1
ATOM 5151 N N . LYS B 1 302 ? 25.703 10.414 -6.867 1 85.38 302 LYS B N 1
ATOM 5152 C CA . LYS B 1 302 ? 24.844 11.148 -7.785 1 85.38 302 LYS B CA 1
ATOM 5153 C C . LYS B 1 302 ? 23.703 10.273 -8.297 1 85.38 302 LYS B C 1
ATOM 5155 O O . LYS B 1 302 ? 22.578 10.75 -8.477 1 85.38 302 LYS B O 1
ATOM 5160 N N . GLN B 1 303 ? 23.969 9.055 -8.461 1 78.31 303 GLN B N 1
ATOM 5161 C CA . GLN B 1 303 ? 22.922 8.164 -8.953 1 78.31 303 GLN B CA 1
ATOM 5162 C C . GLN B 1 303 ? 22.016 7.707 -7.812 1 78.31 303 GLN B C 1
ATOM 5164 O O . GLN B 1 303 ? 20.797 7.613 -7.98 1 78.31 303 GLN B O 1
ATOM 5169 N N . CYS B 1 304 ? 22.531 7.551 -6.758 1 77 304 CYS B N 1
ATOM 5170 C CA . CYS B 1 304 ? 21.828 6.875 -5.672 1 77 304 CYS B CA 1
ATOM 5171 C C . CYS B 1 304 ? 21 7.863 -4.871 1 77 304 CYS B C 1
ATOM 5173 O O . CYS B 1 304 ? 20.047 7.469 -4.18 1 77 304 CYS B O 1
ATOM 5175 N N . ILE B 1 305 ? 21.297 9.188 -5.031 1 79.38 305 ILE B N 1
ATOM 5176 C CA . ILE B 1 305 ? 20.625 10.172 -4.195 1 79.38 305 ILE B CA 1
ATOM 5177 C C . ILE B 1 305 ? 19.141 10.211 -4.555 1 79.38 305 ILE B C 1
ATOM 5179 O O . ILE B 1 305 ? 18.312 10.703 -3.775 1 79.38 305 ILE B O 1
ATOM 5183 N N . PHE B 1 306 ? 18.859 9.695 -5.797 1 81.88 306 PHE B N 1
ATOM 5184 C CA . PHE B 1 306 ? 17.469 9.719 -6.238 1 81.88 306 PHE B CA 1
ATOM 5185 C C . PHE B 1 306 ? 16.781 8.398 -5.926 1 81.88 306 PHE B C 1
ATOM 5187 O O . PHE B 1 306 ? 15.586 8.234 -6.188 1 81.88 306 PHE B O 1
ATOM 5194 N N . GLU B 1 307 ? 17.516 7.422 -5.586 1 67.31 307 GLU B N 1
ATOM 5195 C CA . GLU B 1 307 ? 16.938 6.102 -5.344 1 67.31 307 GLU B CA 1
ATOM 5196 C C . GLU B 1 307 ? 16.406 5.984 -3.92 1 67.31 307 GLU B C 1
ATOM 5198 O O . GLU B 1 307 ? 16.969 6.582 -2.992 1 67.31 307 GLU B O 1
ATOM 5203 N N . LYS B 1 308 ? 15.266 5.48 -3.73 1 54.75 308 LYS B N 1
ATOM 5204 C CA . LYS B 1 308 ? 14.414 5.336 -2.557 1 54.75 308 LYS B CA 1
ATOM 5205 C C . LYS B 1 308 ? 15.227 4.977 -1.318 1 54.75 308 LYS B C 1
ATOM 5207 O O . LYS B 1 308 ? 15.023 5.547 -0.245 1 54.75 308 LYS B O 1
ATOM 5212 N N . TYR B 1 309 ? 15.688 3.811 -1.204 1 46.66 309 TYR B N 1
ATOM 5213 C CA . TYR B 1 309 ? 16.219 3.115 -0.038 1 46.66 309 TYR B CA 1
ATOM 5214 C C . TYR B 1 309 ? 17.672 3.506 0.21 1 46.66 309 TYR B C 1
ATOM 5216 O O . TYR B 1 309 ? 18.219 3.271 1.296 1 46.66 309 TYR B O 1
ATOM 5224 N N . GLU B 1 310 ? 18.281 3.889 -0.689 1 41.12 310 GLU B N 1
ATOM 5225 C CA . GLU B 1 310 ? 19.734 3.793 -0.496 1 41.12 310 GLU B CA 1
ATOM 5226 C C . GLU B 1 310 ? 20.234 4.906 0.413 1 41.12 310 GLU B C 1
ATOM 5228 O O . GLU B 1 310 ? 21.266 4.754 1.075 1 41.12 310 GLU B O 1
ATOM 5233 N N . ILE B 1 311 ? 19.641 5.918 0.434 1 39.03 311 ILE B N 1
ATOM 5234 C CA . ILE B 1 311 ? 20.375 7.047 0.988 1 39.03 311 ILE B CA 1
ATOM 5235 C C . ILE B 1 311 ? 20.328 7 2.514 1 39.03 311 ILE B C 1
ATOM 5237 O O . ILE B 1 311 ? 21.25 7.465 3.188 1 39.03 311 ILE B O 1
ATOM 5241 N N . GLY B 1 312 ? 19.188 6.652 3.121 1 37.31 312 GLY B N 1
ATOM 5242 C CA . GLY B 1 312 ? 19.25 6.766 4.57 1 37.31 312 GLY B CA 1
ATOM 5243 C C . GLY B 1 312 ? 20.406 6.016 5.18 1 37.31 312 GLY B C 1
ATOM 5244 O O . GLY B 1 312 ? 20.891 6.371 6.258 1 37.31 312 GLY B O 1
ATOM 5245 N N . THR B 1 313 ? 20.672 4.883 4.684 1 37.5 313 THR B N 1
ATOM 5246 C CA . THR B 1 313 ? 21.734 4.094 5.289 1 37.5 313 THR B CA 1
ATOM 5247 C C . THR B 1 313 ? 23.109 4.66 4.922 1 37.5 313 THR B C 1
ATOM 5249 O O . THR B 1 313 ? 24.094 4.426 5.629 1 37.5 313 THR B O 1
ATOM 5252 N N . LEU B 1 314 ? 23.312 5.117 3.811 1 36.53 314 LEU B N 1
ATOM 5253 C CA . LEU B 1 314 ? 24.688 5.41 3.377 1 36.53 314 LEU B CA 1
ATOM 5254 C C . LEU B 1 314 ? 25.156 6.738 3.947 1 36.53 314 LEU B C 1
ATOM 5256 O O . LEU B 1 314 ? 26.359 6.957 4.102 1 36.53 314 LEU B O 1
ATOM 5260 N N . MET B 1 315 ? 24.375 7.766 4.082 1 35.53 315 MET B N 1
ATOM 5261 C CA . MET B 1 315 ? 24.922 8.969 4.703 1 35.53 315 MET B CA 1
ATOM 5262 C C . MET B 1 315 ? 24.281 9.234 6.055 1 35.53 315 MET B C 1
ATOM 5264 O O . MET B 1 315 ? 23.062 9.414 6.141 1 35.53 315 MET B O 1
ATOM 5268 N N . GLN B 1 316 ? 24.844 9.078 7.094 1 36.97 316 GLN B N 1
ATOM 5269 C CA . GLN B 1 316 ? 24.578 9.469 8.469 1 36.97 316 GLN B CA 1
ATOM 5270 C C . GLN B 1 316 ? 24.172 10.938 8.555 1 36.97 316 GLN B C 1
ATOM 5272 O O . GLN B 1 316 ? 24.828 11.805 7.98 1 36.97 316 GLN B O 1
ATOM 5277 N N . GLY B 1 317 ? 22.922 11.383 9.062 1 38.31 317 GLY B N 1
ATOM 5278 C CA . GLY B 1 317 ? 22.531 12.758 9.352 1 38.31 317 GLY B CA 1
ATOM 5279 C C . GLY B 1 317 ? 21.641 13.359 8.281 1 38.31 317 GLY B C 1
ATOM 5280 O O . GLY B 1 317 ? 21.109 14.453 8.461 1 38.31 317 GLY B O 1
ATOM 5281 N N . VAL B 1 318 ? 21.875 12.938 7.109 1 39.88 318 VAL B N 1
ATOM 5282 C CA . VAL B 1 318 ? 21.094 13.523 6.031 1 39.88 318 VAL B CA 1
ATOM 5283 C C . VAL B 1 318 ? 19.797 12.742 5.855 1 39.88 318 VAL B C 1
ATOM 5285 O O . VAL B 1 318 ? 19.75 11.781 5.086 1 39.88 318 VAL B O 1
ATOM 5288 N N . SER B 1 319 ? 19.125 12.438 6.727 1 39.72 319 SER B N 1
ATOM 5289 C CA . SER B 1 319 ? 17.891 11.656 6.762 1 39.72 319 SER B CA 1
ATOM 5290 C C . SER B 1 319 ? 16.859 12.219 5.789 1 39.72 319 SER B C 1
ATOM 5292 O O . SER B 1 319 ? 16.078 11.461 5.199 1 39.72 319 SER B O 1
ATOM 5294 N N . GLN B 1 320 ? 16.75 13.578 5.637 1 42.88 320 GLN B N 1
ATOM 5295 C CA . GLN B 1 320 ? 15.641 14.344 5.059 1 42.88 320 GLN B CA 1
ATOM 5296 C C . GLN B 1 320 ? 15.734 14.375 3.537 1 42.88 320 GLN B C 1
ATOM 5298 O O . GLN B 1 320 ? 14.719 14.477 2.85 1 42.88 320 GLN B O 1
ATOM 5303 N N . ILE B 1 321 ? 16.969 14.289 3 1 46.31 321 ILE B N 1
ATOM 5304 C CA . ILE B 1 321 ? 17.219 14.602 1.598 1 46.31 321 ILE B CA 1
ATOM 5305 C C . ILE B 1 321 ? 16.781 13.43 0.721 1 46.31 321 ILE B C 1
ATOM 5307 O O . ILE B 1 321 ? 16.25 13.633 -0.376 1 46.31 321 ILE B O 1
ATOM 5311 N N . GLY B 1 322 ? 16.734 12.32 1.321 1 54.41 322 GLY B N 1
ATOM 5312 C CA . GLY B 1 322 ? 16.688 11.164 0.438 1 54.41 322 GLY B CA 1
ATOM 5313 C C . GLY B 1 322 ? 15.312 10.906 -0.144 1 54.41 322 GLY B C 1
ATOM 5314 O O . GLY B 1 322 ? 15.18 10.594 -1.331 1 54.41 322 GLY B O 1
ATOM 5315 N N . LEU B 1 323 ? 14.359 11.297 0.617 1 60.41 323 LEU B N 1
ATOM 5316 C CA . LEU B 1 323 ? 13.047 10.945 0.089 1 60.41 323 LEU B CA 1
ATOM 5317 C C . LEU B 1 323 ? 12.523 12.031 -0.844 1 60.41 323 LEU B C 1
ATOM 5319 O O . LEU B 1 323 ? 11.828 11.742 -1.821 1 60.41 323 LEU B O 1
ATOM 5323 N N . GLY B 1 324 ? 12.992 13.203 -0.514 1 69.88 324 GLY B N 1
ATOM 5324 C CA . GLY B 1 324 ? 12.562 14.297 -1.371 1 69.88 324 GLY B CA 1
ATOM 5325 C C . GLY B 1 324 ? 13.008 14.141 -2.812 1 69.88 324 GLY B C 1
ATOM 5326 O O . GLY B 1 324 ? 12.219 14.328 -3.736 1 69.88 324 GLY B O 1
ATOM 5327 N N . LEU B 1 325 ? 14.227 13.711 -2.893 1 80.38 325 LEU B N 1
ATOM 5328 C CA . LEU B 1 325 ? 14.773 13.586 -4.238 1 80.38 325 LEU B CA 1
ATOM 5329 C C . LEU B 1 325 ? 14.211 12.359 -4.945 1 80.38 325 LEU B C 1
ATOM 5331 O O . LEU B 1 325 ? 14.047 12.359 -6.168 1 80.38 325 LEU B O 1
ATOM 5335 N N . ALA B 1 326 ? 14.008 11.359 -4.133 1 76 326 ALA B N 1
ATOM 5336 C CA . ALA B 1 326 ? 13.367 10.188 -4.727 1 76 326 ALA B CA 1
ATOM 5337 C C . ALA B 1 326 ? 11.992 10.539 -5.285 1 76 326 ALA B C 1
ATOM 5339 O O . ALA B 1 326 ? 11.625 10.102 -6.379 1 76 326 ALA B O 1
ATOM 5340 N N . PHE B 1 327 ? 11.328 11.312 -4.555 1 74.62 327 PHE B N 1
ATOM 5341 C CA . PHE B 1 327 ? 10.023 11.781 -4.992 1 74.62 327 PHE B CA 1
ATOM 5342 C C . PHE B 1 327 ? 10.141 12.625 -6.254 1 74.62 327 PHE B C 1
ATOM 5344 O O . PHE B 1 327 ? 9.336 12.484 -7.18 1 74.62 327 PHE B O 1
ATOM 5351 N N . CYS B 1 328 ? 11.109 13.516 -6.207 1 85.06 328 CYS B N 1
ATOM 5352 C CA . CYS B 1 328 ? 11.352 14.32 -7.398 1 85.06 328 CYS B CA 1
ATOM 5353 C C . CYS B 1 328 ? 11.555 13.43 -8.617 1 85.06 328 CYS B C 1
ATOM 5355 O O . CYS B 1 328 ? 10.961 13.672 -9.672 1 85.06 328 CYS B O 1
ATOM 5357 N N . LYS B 1 329 ? 12.32 12.469 -8.414 1 86.62 329 LYS B N 1
ATOM 5358 C CA . LYS B 1 329 ? 12.594 11.555 -9.516 1 86.62 329 LYS B CA 1
ATOM 5359 C C . LYS B 1 329 ? 11.312 10.867 -9.992 1 86.62 329 LYS B C 1
ATOM 5361 O O . LYS B 1 329 ? 11.055 10.797 -11.195 1 86.62 329 LYS B O 1
ATOM 5366 N N . MET B 1 330 ? 10.555 10.391 -9.094 1 79.25 330 MET B N 1
ATOM 5367 C CA . MET B 1 330 ? 9.312 9.703 -9.43 1 79.25 330 MET B CA 1
ATOM 5368 C C . MET B 1 330 ? 8.391 10.609 -10.234 1 79.25 330 MET B C 1
ATOM 5370 O O . MET B 1 330 ? 7.809 10.188 -11.242 1 79.25 330 MET B O 1
ATOM 5374 N N . ILE B 1 331 ? 8.242 11.812 -9.797 1 81.5 331 ILE B N 1
ATOM 5375 C CA . ILE B 1 331 ? 7.348 12.758 -10.445 1 81.5 331 ILE B CA 1
ATOM 5376 C C . ILE B 1 331 ? 7.867 13.078 -11.852 1 81.5 331 ILE B C 1
ATOM 5378 O O . ILE B 1 331 ? 7.102 13.086 -12.812 1 81.5 331 ILE B O 1
ATOM 5382 N N . VAL B 1 332 ? 9.141 13.352 -11.922 1 90 332 VAL B N 1
ATOM 5383 C CA . VAL B 1 332 ? 9.742 13.719 -13.195 1 90 332 VAL B CA 1
ATOM 5384 C C . VAL B 1 332 ? 9.641 12.555 -14.18 1 90 332 VAL B C 1
ATOM 5386 O O . VAL B 1 332 ? 9.258 12.734 -15.336 1 90 332 VAL B O 1
ATOM 5389 N N . GLU B 1 333 ? 9.898 11.383 -13.672 1 87 333 GLU B N 1
ATOM 5390 C CA . GLU B 1 333 ? 9.812 10.203 -14.523 1 87 333 GLU B CA 1
ATOM 5391 C C . GLU B 1 333 ? 8.367 9.922 -14.945 1 87 333 GLU B C 1
ATOM 5393 O O . GLU B 1 333 ? 8.117 9.453 -16.062 1 87 333 GLU B O 1
ATOM 5398 N N . ALA B 1 334 ? 7.488 10.188 -14.094 1 82.19 334 ALA B N 1
ATOM 5399 C CA . ALA B 1 334 ? 6.078 10.031 -14.438 1 82.19 334 ALA B CA 1
ATOM 5400 C C . ALA B 1 334 ? 5.688 10.945 -15.594 1 82.19 334 ALA B C 1
ATOM 5402 O O . ALA B 1 334 ? 4.785 10.633 -16.375 1 82.19 334 ALA B O 1
ATOM 5403 N N . HIS B 1 335 ? 6.34 12.062 -15.688 1 88.38 335 HIS B N 1
ATOM 5404 C CA . HIS B 1 335 ? 6.113 13 -16.781 1 88.38 335 HIS B CA 1
ATOM 5405 C C . HIS B 1 335 ? 6.895 12.594 -18.031 1 88.38 335 HIS B C 1
ATOM 5407 O O . HIS B 1 335 ? 6.887 13.312 -19.031 1 88.38 335 HIS B O 1
ATOM 5413 N N . GLY B 1 336 ? 7.594 11.445 -17.906 1 88.12 336 GLY B N 1
ATOM 5414 C CA . GLY B 1 336 ? 8.43 11.008 -19.016 1 88.12 336 GLY B CA 1
ATOM 5415 C C . GLY B 1 336 ? 9.758 11.734 -19.078 1 88.12 336 GLY B C 1
ATOM 5416 O O . GLY B 1 336 ? 10.438 11.695 -20.109 1 88.12 336 GLY B O 1
ATOM 5417 N N . GLY B 1 337 ? 10.055 12.477 -18.047 1 92.12 337 GLY B N 1
ATOM 5418 C CA . GLY B 1 337 ? 11.289 13.242 -18.016 1 92.12 337 GLY B CA 1
ATOM 5419 C C . GLY B 1 337 ? 12.406 12.555 -17.266 1 92.12 337 GLY B C 1
ATOM 5420 O O . GLY B 1 337 ? 12.336 11.344 -17.016 1 92.12 337 GLY B O 1
ATOM 5421 N N . THR B 1 338 ? 13.5 13.328 -17.125 1 93.75 338 THR B N 1
ATOM 5422 C CA . THR B 1 338 ? 14.648 12.828 -16.375 1 93.75 338 THR B CA 1
ATOM 5423 C C . THR B 1 338 ? 15.125 13.867 -15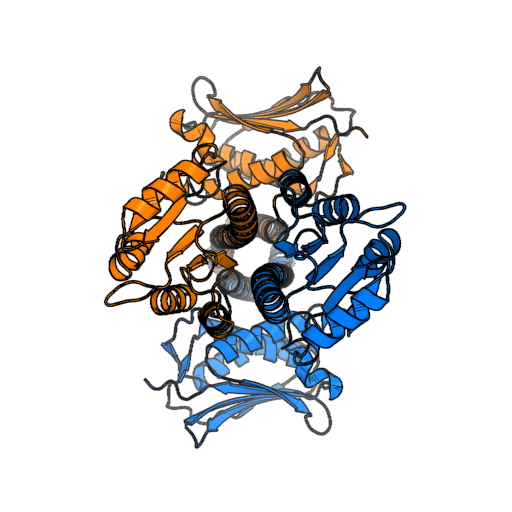.367 1 93.75 338 THR B C 1
ATOM 5425 O O . THR B 1 338 ? 14.867 15.062 -15.523 1 93.75 338 THR B O 1
ATOM 5428 N N . ILE B 1 339 ? 15.719 13.398 -14.32 1 94 339 ILE B N 1
ATOM 5429 C CA . ILE B 1 339 ? 16.328 14.266 -13.312 1 94 339 ILE B CA 1
ATOM 5430 C C . ILE B 1 339 ? 17.75 13.797 -13.023 1 94 339 ILE B C 1
ATOM 5432 O O . ILE B 1 339 ? 18.016 12.594 -12.945 1 94 339 ILE B O 1
ATOM 5436 N N . ARG B 1 340 ? 18.672 14.664 -12.969 1 94.81 340 ARG B N 1
ATOM 5437 C CA . ARG B 1 340 ? 20.062 14.352 -12.664 1 94.81 340 ARG B CA 1
ATOM 5438 C C . ARG B 1 340 ? 20.703 15.477 -11.867 1 94.81 340 ARG B C 1
ATOM 5440 O O . ARG B 1 340 ? 20.109 16.547 -11.695 1 94.81 340 ARG B O 1
ATOM 5447 N N . VAL B 1 341 ? 21.922 15.188 -11.312 1 94.88 341 VAL B N 1
ATOM 5448 C CA . VAL B 1 341 ? 22.688 16.188 -10.578 1 94.88 341 VAL B CA 1
ATOM 5449 C C . VAL B 1 341 ? 24.125 16.219 -11.094 1 94.88 341 VAL B C 1
ATOM 5451 O O . VAL B 1 341 ? 24.688 15.172 -11.414 1 94.88 341 VAL B O 1
ATOM 5454 N N . GLU B 1 342 ? 24.594 17.391 -11.352 1 94.88 342 GLU B N 1
ATOM 5455 C CA . GLU B 1 342 ? 25.969 17.609 -11.789 1 94.88 342 GLU B CA 1
ATOM 5456 C C . GLU B 1 342 ? 26.703 18.562 -10.859 1 94.88 342 GLU B C 1
ATOM 5458 O O . GLU B 1 342 ? 26.078 19.234 -10.031 1 94.88 342 GLU B O 1
ATOM 5463 N N . ASN B 1 343 ? 28.016 18.531 -11 1 94.69 343 ASN B N 1
ATOM 5464 C CA . ASN B 1 343 ? 28.828 19.469 -10.227 1 94.69 343 ASN B CA 1
ATOM 5465 C C . ASN B 1 343 ? 28.719 20.891 -10.789 1 94.69 343 ASN B C 1
ATOM 5467 O O . ASN B 1 343 ? 28.719 21.078 -12.008 1 94.69 343 ASN B O 1
ATOM 5471 N N . ASN B 1 344 ? 28.5 21.75 -9.867 1 93.56 344 ASN B N 1
ATOM 5472 C CA . ASN B 1 344 ? 28.672 23.156 -10.234 1 93.56 344 ASN B CA 1
ATOM 5473 C C . ASN B 1 344 ? 30.094 23.641 -10 1 93.56 344 ASN B C 1
ATOM 5475 O O . ASN B 1 344 ? 30.859 23 -9.281 1 93.56 344 ASN B O 1
ATOM 5479 N N . GLN B 1 345 ? 30.5 24.641 -10.758 1 89.38 345 GLN B N 1
ATOM 5480 C CA . GLN B 1 345 ? 31.828 25.219 -10.6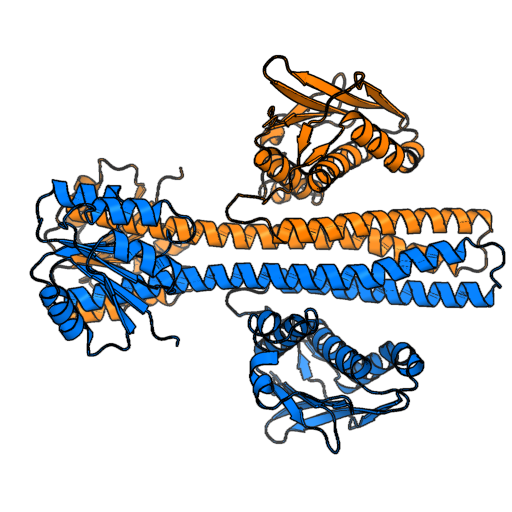09 1 89.38 345 GLN B CA 1
ATOM 5481 C C . GLN B 1 345 ? 31.766 26.594 -9.922 1 89.38 345 GLN B C 1
ATOM 5483 O O . GLN B 1 345 ? 30.891 27.391 -10.219 1 89.38 345 GLN B O 1
ATOM 5488 N N . PRO B 1 346 ? 32.75 26.906 -9.008 1 88.12 346 PRO B N 1
ATOM 5489 C CA . PRO B 1 346 ? 33.844 26.062 -8.555 1 88.12 346 PRO B CA 1
ATOM 5490 C C . PRO B 1 346 ? 33.375 24.969 -7.586 1 88.12 346 PRO B C 1
ATOM 5492 O O . PRO B 1 346 ? 34.094 23.984 -7.363 1 88.12 346 PRO B O 1
ATOM 5495 N N . GLN B 1 347 ? 32.281 25.25 -6.918 1 89.88 347 GLN B N 1
ATOM 5496 C CA . GLN B 1 347 ? 31.719 24.281 -5.984 1 89.88 347 GLN B CA 1
ATOM 5497 C C . GLN B 1 347 ? 30.188 24.359 -5.973 1 89.88 347 GLN B C 1
ATOM 5499 O O . GLN B 1 347 ? 29.625 25.438 -6.164 1 89.88 347 GLN B O 1
ATOM 5504 N N . GLY B 1 348 ? 29.562 23.266 -5.703 1 94.94 348 GLY B N 1
ATOM 5505 C CA . GLY B 1 348 ? 28.109 23.234 -5.621 1 94.94 348 GLY B CA 1
ATOM 5506 C C . GLY B 1 348 ? 27.484 22.188 -6.504 1 94.94 348 GLY B C 1
ATOM 5507 O O . GLY B 1 348 ? 28.172 21.281 -6.98 1 94.94 348 GLY B O 1
ATOM 5508 N N . ALA B 1 349 ? 26.172 22.234 -6.617 1 95.75 349 ALA B N 1
ATOM 5509 C CA . ALA B 1 349 ? 25.438 21.234 -7.371 1 95.75 349 ALA B CA 1
ATOM 5510 C C . ALA B 1 349 ? 24.484 21.891 -8.367 1 95.75 349 ALA B C 1
ATOM 5512 O O . ALA B 1 349 ? 23.938 22.969 -8.102 1 95.75 349 ALA B O 1
ATOM 5513 N N . ILE B 1 350 ? 24.375 21.266 -9.5 1 97.25 350 ILE B N 1
ATOM 5514 C CA . ILE B 1 350 ? 23.359 21.625 -10.492 1 97.25 350 ILE B CA 1
ATOM 5515 C C . ILE B 1 350 ? 22.344 20.5 -10.625 1 97.25 350 ILE B C 1
ATOM 5517 O O . ILE B 1 350 ? 22.656 19.438 -11.141 1 97.25 350 ILE B O 1
ATOM 5521 N N . PHE B 1 351 ? 21.172 20.781 -10.164 1 96.62 351 PHE B N 1
ATOM 5522 C CA . PHE B 1 351 ? 20.078 19.844 -10.414 1 96.62 351 PHE B CA 1
ATOM 5523 C C . PHE B 1 351 ? 19.391 20.156 -11.727 1 96.62 351 PHE B C 1
ATOM 5525 O O . PHE B 1 351 ? 18.984 21.297 -11.969 1 96.62 351 PHE B O 1
ATOM 5532 N N . GLU B 1 352 ? 19.297 19.156 -12.531 1 96.56 352 GLU B N 1
ATOM 5533 C CA . GLU B 1 352 ? 18.719 19.312 -13.859 1 96.56 352 GLU B CA 1
ATOM 5534 C C . GLU B 1 352 ? 17.516 18.406 -14.07 1 96.56 352 GLU B C 1
ATOM 5536 O O . GLU B 1 352 ? 17.594 17.203 -13.805 1 96.56 352 GLU B O 1
ATOM 5541 N N . ILE B 1 353 ? 16.438 19.031 -14.531 1 95.94 353 ILE B N 1
ATOM 5542 C CA . ILE B 1 353 ? 15.219 18.297 -14.883 1 95.94 353 ILE B CA 1
ATOM 5543 C C . ILE B 1 353 ? 14.898 18.516 -16.359 1 95.94 353 ILE B C 1
ATOM 5545 O O . ILE B 1 353 ? 15.031 19.625 -16.875 1 95.94 353 ILE B O 1
ATOM 5549 N N . THR B 1 354 ? 14.5 17.438 -17 1 94.12 354 THR B N 1
ATOM 5550 C CA . THR B 1 354 ? 14.023 17.547 -18.375 1 94.12 354 THR B CA 1
ATOM 5551 C C . THR B 1 354 ? 12.602 17 -18.5 1 94.12 354 THR B C 1
ATOM 5553 O O . THR B 1 354 ? 12.266 15.984 -17.891 1 94.12 354 THR B O 1
ATOM 5556 N N . PHE B 1 355 ? 11.75 17.656 -19.172 1 91.38 355 PHE B N 1
ATOM 5557 C CA . PHE B 1 355 ? 10.414 17.203 -19.531 1 91.38 355 PHE B CA 1
ATOM 5558 C C . PHE B 1 355 ? 10.289 17.047 -21.047 1 91.38 355 PHE B C 1
ATOM 5560 O O . PHE B 1 355 ? 10.75 17.891 -21.812 1 91.38 355 PHE B O 1
ATOM 5567 N N . PRO B 1 356 ? 9.711 15.867 -21.406 1 87.19 356 PRO B N 1
ATOM 5568 C CA . PRO B 1 356 ? 9.531 15.703 -22.844 1 87.19 356 PRO B CA 1
ATOM 5569 C C . PRO B 1 356 ? 8.453 16.625 -23.422 1 87.19 356 PRO B C 1
ATOM 5571 O O . PRO B 1 356 ? 7.684 17.219 -22.656 1 87.19 356 PRO B O 1
ATOM 5574 N N . ASN B 1 357 ? 8.438 16.875 -24.656 1 72.69 357 ASN B N 1
ATOM 5575 C CA . ASN B 1 357 ? 7.453 17.688 -25.359 1 72.69 357 ASN B CA 1
ATOM 5576 C C . ASN B 1 357 ? 6.062 17.062 -25.281 1 72.69 357 ASN B C 1
ATOM 5578 O O . ASN B 1 357 ? 5.875 15.906 -25.672 1 72.69 357 ASN B O 1
ATOM 5582 N N . ASN B 1 358 ? 5.293 17.109 -24.25 1 58.44 358 ASN B N 1
ATOM 5583 C CA . ASN B 1 358 ? 3.961 16.531 -24.344 1 58.44 358 ASN B CA 1
ATOM 5584 C C . ASN B 1 358 ? 2.969 17.484 -24.984 1 58.44 358 ASN B C 1
ATOM 5586 O O . ASN B 1 358 ? 2.266 18.219 -24.297 1 58.44 358 ASN B O 1
ATOM 5590 N N . ILE B 1 359 ? 3.322 18.141 -26.094 1 44.03 359 ILE B N 1
ATOM 5591 C CA . ILE B 1 359 ? 2.367 18.906 -26.891 1 44.03 359 ILE B CA 1
ATOM 5592 C C . ILE B 1 359 ? 1.208 18.016 -27.312 1 44.03 359 ILE B C 1
ATOM 5594 O O . ILE B 1 359 ? 0.258 18.469 -27.953 1 44.03 359 ILE B O 1
ATOM 5598 N N . THR B 1 360 ? 0.689 16.906 -26.828 1 34.56 360 THR B N 1
ATOM 5599 C CA . THR B 1 360 ? -0.45 16.656 -27.703 1 34.56 360 THR B CA 1
ATOM 5600 C C . THR B 1 360 ? -1.486 17.781 -27.578 1 34.56 360 THR B C 1
ATOM 5602 O O . THR B 1 360 ? -1.764 18.25 -26.469 1 34.56 360 THR B O 1
#